Protein AF-A0A6G3WKE7-F1 (afdb_monomer_lite)

Foldseek 3Di:
DCLAVVNVNVNRDPFVLLVVLVVVDVPPSLLVLLVVLLVVCVVVVADDDPVLSVQLSVQQQVVCVVVVHPHRDPVSSLVSCCVRVVVVDVPSSVVCCVPRRNHQDDDDDDPPDDAQLAVVQVVVLCVVLVPDAHQDKDKDKAFLLDPSSLSVQLLCLLCVLLVLPQKDWDPDDPDPDPGITMIIGHHDPCSSVSSVVLSVQHSYSLSSSLSSLLVQLVPDQALQSLLVSLLSCLSNVNQVNNVSSLVSNLVNLVPDPDLLSLLNSLLSLLVSQVSCVSVVHPCQSSLVSSLVSLVSNLVRLLVCQFPDDPVSNVSSLVSLVSSLVSVVSSVVGPRPNVCSVVSNLVSLVSQLPDPRGQLLNNLQSLQSCVVVVNDDLVVSLVSLCVQLPPPHDLVSNLSNVCNNQPALPCSLVVCLVDLSVVVSVVVVLVVDPPVSCVSNVVSVCRRLVSDDPVSNVSSVVVVVVPRDPPVPVPPDPDDDPDDDDPDDPVVVVVVCVQVVCVVVVNDDDDDDDDD

Secondary structure (DSSP, 8-state):
-TTSGGGT-TT--S-HHHHHHHHH--S-HHHHHHHHHHHHHHHTT-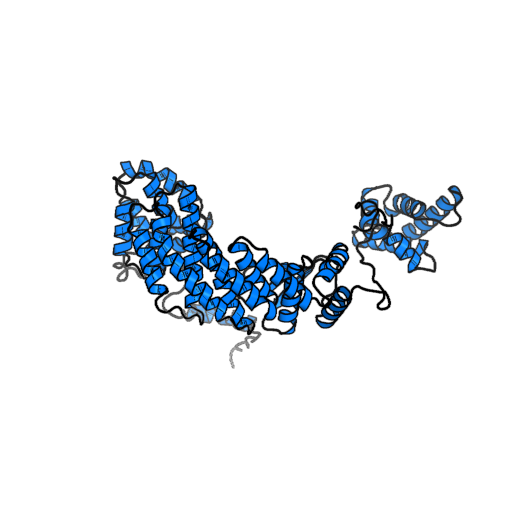---HHHHHHHHHHHHHHHHHTT-SS--HHHHHHHHHHHTSTT-HHHHHHHIIIIIIISPPPPPPTTS---HHHHHHHHHHHHHT----SS-EEEEEETTSHHHHHHHHHHHHHHHTT--SEEEE--TT---TTEEEEEE---THHHHHHHHHGGG-SSHHHHHHHHHHHHHHH--SHHHHHHHHHHHHHHT-GGGHHHHHHHHHHHHHH---HHHHHHHHHHHHHHHHHHHHTT---HHHHHHHHHHHHHHHHHHHHHTBS--HHHHHHHHHHHHHHHHHHHHHHHTTS--TTHHHHHHHHHHHHHH-TTB-HHHHHHHHHHHHHTT-S-HHHHHHHHHHHTSTTS-HHHHHHHHHHHH-STTTHHHHHHH-HHHHHHHHHHHHHS-HHHHHHHHHHHHHHHHTS-HHHHHHHHHHHHH----TT-TTT------SS--SS--HHHHHHHHHHHHHHTT----------

Organism: NCBI:txid2706086

Radius of gyration: 33.72 Å; chains: 1; bounding box: 71×86×90 Å

InterPro domains:
  IPR043737 Family of unknown function DUF5682 [PF18934] (1-503)
  IPR050458 Outer-membrane lipoprotein LolB [PTHR30634] (29-461)

Structure (mmCIF, N/CA/C/O backbone):
data_AF-A0A6G3WKE7-F1
#
_entry.id   AF-A0A6G3WKE7-F1
#
loop_
_atom_site.group_PDB
_atom_site.id
_atom_site.type_symbol
_atom_site.label_atom_id
_atom_site.label_alt_id
_atom_site.label_comp_id
_atom_site.label_asym_id
_atom_site.label_entity_id
_atom_site.label_seq_id
_atom_site.pdbx_PDB_ins_code
_atom_site.Cartn_x
_atom_site.Cartn_y
_atom_site.Cartn_z
_atom_site.occupancy
_atom_site.B_iso_or_equiv
_atom_site.auth_seq_id
_atom_site.auth_comp_id
_atom_site.auth_asym_id
_atom_site.auth_atom_id
_atom_site.pdbx_PDB_model_num
ATOM 1 N N . ARG A 1 1 ? 6.784 6.775 -29.525 1.00 48.59 1 ARG A N 1
ATOM 2 C CA . ARG A 1 1 ? 5.871 7.871 -29.076 1.00 48.59 1 ARG A CA 1
ATOM 3 C C . ARG A 1 1 ? 6.568 9.085 -28.431 1.00 48.59 1 ARG A C 1
ATOM 5 O O . ARG A 1 1 ? 6.337 10.182 -28.906 1.00 48.59 1 ARG A O 1
ATOM 12 N N . ARG A 1 2 ? 7.426 8.946 -27.402 1.00 51.41 2 ARG A N 1
ATOM 13 C CA . ARG A 1 2 ? 7.971 10.102 -26.637 1.00 51.41 2 ARG A CA 1
ATOM 14 C C . ARG A 1 2 ? 9.377 10.617 -27.031 1.00 51.41 2 ARG A C 1
ATOM 16 O O . ARG A 1 2 ? 9.894 11.534 -26.406 1.00 51.41 2 ARG A O 1
ATOM 23 N N . LEU A 1 3 ? 9.967 10.065 -28.095 1.00 49.28 3 LEU A N 1
ATOM 24 C CA . LEU A 1 3 ? 11.177 10.589 -28.762 1.00 49.28 3 LEU A CA 1
ATOM 25 C C . LEU A 1 3 ? 10.852 11.456 -29.993 1.00 49.28 3 LEU A C 1
ATOM 27 O O . LEU A 1 3 ? 11.761 11.936 -30.670 1.00 49.28 3 LEU A O 1
ATOM 31 N N . ALA A 1 4 ? 9.567 11.626 -30.316 1.00 47.41 4 ALA A N 1
ATOM 32 C CA . ALA A 1 4 ? 9.129 12.480 -31.409 1.00 47.41 4 ALA A CA 1
ATOM 33 C C . ALA A 1 4 ? 9.075 13.934 -30.933 1.00 47.41 4 ALA A C 1
ATOM 35 O O . ALA A 1 4 ? 8.705 14.211 -29.798 1.00 47.41 4 ALA A O 1
ATOM 36 N N . ARG A 1 5 ? 9.395 14.890 -31.803 1.00 44.38 5 ARG A N 1
ATOM 37 C CA . ARG A 1 5 ? 9.421 16.327 -31.466 1.00 44.38 5 ARG A CA 1
ATOM 38 C C . ARG A 1 5 ? 8.108 16.840 -30.848 1.00 44.38 5 ARG A C 1
ATOM 40 O O . ARG A 1 5 ? 8.120 17.778 -30.056 1.00 44.38 5 ARG A O 1
ATOM 47 N N . HIS A 1 6 ? 6.987 16.175 -31.147 1.00 45.00 6 HIS A N 1
ATOM 48 C CA . HIS A 1 6 ? 5.662 16.483 -30.600 1.00 45.00 6 HIS A CA 1
ATOM 49 C C . HIS A 1 6 ? 5.516 16.226 -29.084 1.00 45.00 6 HIS A C 1
ATOM 51 O O . HIS A 1 6 ? 4.567 16.729 -28.487 1.00 45.00 6 HIS A O 1
ATOM 57 N N . SER A 1 7 ? 6.404 15.445 -28.453 1.00 47.00 7 SER A N 1
ATOM 58 C CA . SER A 1 7 ? 6.372 15.155 -27.008 1.00 47.00 7 SER A CA 1
ATOM 59 C C . SER A 1 7 ? 7.264 16.085 -26.177 1.00 47.00 7 SER A C 1
ATOM 61 O O . SER A 1 7 ? 7.501 15.815 -25.004 1.00 47.00 7 SER A O 1
ATOM 63 N N . GLY A 1 8 ? 7.771 17.176 -26.765 1.00 42.66 8 GLY A N 1
ATOM 64 C CA . GLY A 1 8 ? 8.592 18.168 -26.058 1.00 42.66 8 GLY A CA 1
ATOM 65 C C . GLY A 1 8 ? 10.084 17.827 -25.973 1.00 42.66 8 GLY A C 1
ATOM 66 O O . GLY A 1 8 ? 10.850 18.591 -25.390 1.00 42.66 8 GLY A O 1
ATOM 67 N N . TYR A 1 9 ? 10.533 16.727 -26.589 1.00 49.00 9 TYR A N 1
ATOM 68 C CA . TYR A 1 9 ? 11.958 16.420 -26.714 1.00 49.00 9 TYR A CA 1
ATOM 69 C C . TYR A 1 9 ? 12.573 17.254 -27.852 1.00 49.00 9 TYR A C 1
ATOM 71 O O . TYR A 1 9 ? 12.369 16.971 -29.034 1.00 49.00 9 TYR A O 1
ATOM 79 N N . GLY A 1 10 ? 13.321 18.309 -27.505 1.00 38.16 10 GLY A N 1
ATOM 80 C CA . GLY A 1 10 ? 13.862 19.298 -28.455 1.00 38.16 10 GLY A CA 1
ATOM 81 C C . GLY A 1 10 ? 14.828 18.750 -29.521 1.00 38.16 10 GLY A C 1
ATOM 82 O O . GLY A 1 10 ? 15.035 19.404 -30.542 1.00 38.16 10 GLY A O 1
ATOM 83 N N . ALA A 1 11 ? 15.361 17.540 -29.320 1.00 49.12 11 ALA A N 1
ATOM 84 C CA . ALA A 1 11 ? 16.223 16.810 -30.257 1.00 49.12 11 ALA A CA 1
ATOM 85 C C . ALA A 1 11 ? 15.515 15.616 -30.941 1.00 49.12 11 ALA A C 1
ATOM 87 O O . ALA A 1 11 ? 16.172 14.748 -31.512 1.00 49.12 11 ALA A O 1
ATOM 88 N N . GLY A 1 12 ? 14.183 15.534 -30.847 1.00 55.53 12 GLY A N 1
ATOM 89 C CA . GLY A 1 12 ? 13.402 14.396 -31.326 1.00 55.53 12 GLY A CA 1
ATOM 90 C C . GLY A 1 12 ? 13.360 14.257 -32.845 1.00 55.53 12 GLY A C 1
ATOM 91 O O . GLY A 1 12 ? 13.350 15.244 -33.579 1.00 55.53 12 GLY A O 1
ATOM 92 N N . ILE A 1 13 ? 13.295 13.011 -33.312 1.00 62.19 13 ILE A N 1
ATOM 93 C CA . ILE A 1 13 ? 13.118 12.672 -34.727 1.00 62.19 13 ILE A CA 1
ATOM 94 C C . ILE A 1 13 ? 11.620 12.755 -35.048 1.00 62.19 13 ILE A C 1
ATOM 96 O O . ILE A 1 13 ? 10.813 12.121 -34.374 1.00 62.19 13 ILE A O 1
ATOM 100 N N . ASP A 1 14 ? 11.231 13.513 -36.078 1.00 64.56 14 ASP A N 1
ATOM 101 C CA . ASP A 1 14 ? 9.814 13.762 -36.409 1.00 64.56 14 ASP A CA 1
ATOM 102 C C . ASP A 1 14 ? 9.044 12.492 -36.828 1.00 64.56 14 ASP A C 1
ATOM 104 O O . ASP A 1 14 ? 7.821 12.430 -36.714 1.00 64.56 14 ASP A O 1
ATOM 108 N N . SER A 1 15 ? 9.729 11.459 -37.328 1.00 76.94 15 SER A N 1
ATOM 109 C CA . SER A 1 15 ? 9.098 10.217 -37.811 1.00 76.94 15 SER A CA 1
ATOM 110 C C . SER A 1 15 ? 9.984 8.982 -37.588 1.00 76.94 15 SER A C 1
ATOM 112 O O . SER A 1 15 ? 10.513 8.420 -38.551 1.00 76.94 15 SER A O 1
ATOM 114 N N . PRO A 1 16 ? 10.196 8.561 -36.325 1.00 75.56 16 PRO A N 1
ATOM 115 C CA . PRO A 1 16 ? 11.170 7.528 -35.970 1.00 75.56 16 PRO A CA 1
ATOM 116 C C . PRO A 1 16 ? 10.954 6.197 -36.696 1.00 75.56 16 PRO A C 1
ATOM 118 O O . PRO A 1 16 ? 11.916 5.596 -37.164 1.00 75.56 16 PRO A O 1
ATOM 121 N N . GLY A 1 17 ? 9.702 5.759 -36.851 1.00 80.50 17 GLY A N 1
ATOM 122 C CA . GLY A 1 17 ? 9.386 4.489 -37.504 1.00 80.50 17 GLY A CA 1
ATOM 123 C C . GLY A 1 17 ? 9.632 4.498 -39.016 1.00 80.50 17 GLY A C 1
ATOM 124 O O . GLY A 1 17 ? 10.043 3.482 -39.575 1.00 80.50 17 GLY A O 1
ATOM 125 N N . TRP A 1 18 ? 9.474 5.653 -39.674 1.00 83.94 18 TRP A N 1
ATOM 126 C CA . TRP A 1 18 ? 9.840 5.823 -41.085 1.00 83.94 18 TRP A CA 1
ATOM 127 C C . TRP A 1 18 ? 11.357 5.774 -41.287 1.00 83.94 18 TRP A C 1
ATOM 129 O O . TRP A 1 18 ? 11.844 5.057 -42.159 1.00 83.94 18 TRP A O 1
ATOM 139 N N . TYR A 1 19 ? 12.119 6.501 -40.465 1.00 84.12 19 TYR A N 1
ATOM 140 C CA . TYR A 1 19 ? 13.579 6.492 -40.569 1.00 84.12 19 TYR A CA 1
ATOM 141 C C . TYR A 1 19 ? 14.184 5.141 -40.176 1.00 84.12 19 TYR A C 1
ATOM 143 O O . TYR A 1 19 ? 15.116 4.699 -40.839 1.00 84.12 19 TYR A O 1
ATOM 151 N N . GLY A 1 20 ? 13.624 4.457 -39.171 1.00 81.19 20 GLY A N 1
ATOM 152 C CA . GLY A 1 20 ? 14.007 3.084 -38.829 1.00 81.19 20 GLY A CA 1
ATOM 153 C C . GLY A 1 20 ? 13.775 2.117 -39.991 1.00 81.19 20 GLY A C 1
ATOM 154 O O . GLY A 1 20 ? 14.668 1.362 -40.353 1.00 81.19 20 GLY A O 1
ATOM 155 N N . HIS A 1 21 ? 12.625 2.214 -40.669 1.00 85.50 21 HIS A N 1
ATOM 156 C CA . HIS A 1 21 ? 12.358 1.413 -41.869 1.00 85.50 21 HIS A CA 1
ATOM 157 C C . HIS A 1 21 ? 13.367 1.670 -42.994 1.00 85.50 21 HIS A C 1
ATOM 159 O O . HIS A 1 21 ? 13.861 0.719 -43.590 1.00 85.50 21 HIS A O 1
ATOM 165 N N . LEU A 1 22 ? 13.697 2.934 -43.276 1.00 86.31 22 LEU A N 1
ATOM 166 C CA . LEU A 1 22 ? 14.707 3.270 -44.287 1.00 86.31 22 LEU A CA 1
ATOM 167 C C . LEU A 1 22 ? 16.113 2.785 -43.913 1.00 86.31 22 LEU A C 1
ATOM 169 O O . LEU A 1 22 ? 16.912 2.509 -44.803 1.00 86.31 22 LEU A O 1
ATOM 173 N N . PHE A 1 23 ? 16.419 2.707 -42.618 1.00 83.50 23 PHE A N 1
ATOM 174 C CA . PHE A 1 23 ? 17.697 2.202 -42.129 1.00 83.50 23 PHE A CA 1
ATOM 175 C C . PHE A 1 23 ? 17.809 0.679 -42.290 1.00 83.50 23 PHE A C 1
ATOM 177 O O . PHE A 1 23 ? 18.827 0.191 -42.776 1.00 83.50 23 PHE A O 1
ATOM 184 N N . ASP A 1 24 ? 16.753 -0.062 -41.945 1.00 83.25 24 ASP A N 1
ATOM 185 C CA . ASP A 1 24 ? 16.743 -1.530 -42.009 1.00 83.25 24 ASP A CA 1
ATOM 186 C C . ASP A 1 24 ? 16.570 -2.069 -43.439 1.00 83.25 24 ASP A C 1
ATOM 188 O O . ASP A 1 24 ? 17.004 -3.178 -43.764 1.00 83.25 24 ASP A O 1
ATOM 192 N N . VAL A 1 25 ? 15.907 -1.302 -44.309 1.00 84.75 25 VAL A N 1
ATOM 193 C CA . VAL A 1 25 ? 15.513 -1.734 -45.653 1.00 84.75 25 VAL A CA 1
ATOM 194 C C . VAL A 1 25 ? 16.266 -0.942 -46.718 1.00 84.75 25 VAL A C 1
ATOM 196 O O . VAL A 1 25 ? 15.822 0.109 -47.176 1.00 84.75 25 VAL A O 1
ATOM 199 N N . ALA A 1 26 ? 17.391 -1.503 -47.169 1.00 78.50 26 ALA A N 1
ATOM 200 C CA . ALA A 1 26 ? 18.199 -0.921 -48.241 1.00 78.50 26 ALA A CA 1
ATOM 201 C C . ALA A 1 26 ? 17.621 -1.160 -49.654 1.00 78.50 26 ALA A C 1
ATOM 203 O O . ALA A 1 26 ? 17.902 -0.384 -50.567 1.00 78.50 26 ALA A O 1
ATOM 204 N N . ASP A 1 27 ? 16.815 -2.212 -49.857 1.00 82.56 27 ASP A N 1
ATOM 205 C CA . ASP A 1 27 ? 16.198 -2.537 -51.148 1.00 82.56 27 ASP A CA 1
ATOM 206 C C . ASP A 1 27 ? 14.688 -2.261 -51.154 1.00 82.56 27 ASP A C 1
ATOM 208 O O . ASP A 1 27 ? 13.952 -2.759 -50.304 1.00 82.56 27 ASP A O 1
ATOM 212 N N . ARG A 1 28 ? 14.208 -1.516 -52.160 1.00 85.69 28 ARG A N 1
ATOM 213 C CA . ARG A 1 28 ? 12.770 -1.246 -52.383 1.00 85.69 28 ARG A CA 1
ATOM 214 C C . ARG A 1 28 ? 12.043 -0.708 -51.133 1.00 85.69 28 ARG A C 1
ATOM 216 O O . ARG A 1 28 ? 11.089 -1.324 -50.637 1.00 85.69 28 ARG A O 1
ATOM 223 N N . PRO A 1 29 ? 12.506 0.430 -50.579 1.00 88.12 29 PRO A N 1
ATOM 224 C CA . PRO A 1 29 ? 11.980 0.967 -49.328 1.00 88.12 29 PRO A CA 1
ATOM 225 C C . PRO A 1 29 ? 10.502 1.355 -49.431 1.00 88.12 29 PRO A C 1
ATOM 227 O O . PRO A 1 29 ? 9.770 1.200 -48.456 1.00 88.12 29 PRO A O 1
ATOM 230 N N . ILE A 1 30 ? 10.036 1.811 -50.597 1.00 89.44 30 ILE A N 1
ATOM 231 C CA . ILE A 1 30 ? 8.658 2.285 -50.783 1.00 89.44 30 ILE A CA 1
ATOM 232 C C . ILE A 1 30 ? 7.689 1.107 -50.855 1.00 89.44 30 ILE A C 1
ATOM 234 O O . ILE A 1 30 ? 6.677 1.088 -50.159 1.00 89.44 30 ILE A O 1
ATOM 238 N N . GLU A 1 31 ? 8.022 0.079 -51.625 1.00 91.81 31 GLU A N 1
ATOM 239 C CA . GLU A 1 31 ? 7.182 -1.099 -51.822 1.00 91.81 31 GLU A CA 1
ATOM 240 C C . GLU A 1 31 ? 7.034 -1.900 -50.525 1.00 91.81 31 GLU A C 1
ATOM 242 O O . GLU A 1 31 ? 5.931 -2.316 -50.152 1.00 91.81 31 GLU A O 1
ATOM 247 N N . ARG A 1 32 ? 8.136 -2.065 -49.782 1.00 90.50 32 ARG A N 1
ATOM 248 C CA . ARG A 1 32 ? 8.119 -2.729 -48.472 1.00 90.50 32 ARG A CA 1
ATOM 249 C C . ARG A 1 32 ? 7.387 -1.903 -47.418 1.00 90.50 32 ARG A C 1
ATOM 251 O O . ARG A 1 32 ? 6.690 -2.482 -46.586 1.00 90.50 32 ARG A O 1
ATOM 258 N N . TRP A 1 33 ? 7.470 -0.573 -47.480 1.00 90.56 33 TRP A N 1
ATOM 259 C CA . TRP A 1 33 ? 6.681 0.300 -46.611 1.00 90.56 33 TRP A CA 1
ATOM 260 C C . TRP A 1 33 ? 5.179 0.171 -46.880 1.00 90.56 33 TRP A C 1
ATOM 262 O O . TRP A 1 33 ? 4.413 -0.081 -45.952 1.00 90.56 33 TRP A O 1
ATOM 272 N N . MET A 1 34 ? 4.752 0.256 -48.144 1.00 91.62 34 MET A N 1
ATOM 273 C CA . MET A 1 34 ? 3.339 0.109 -48.524 1.00 91.62 34 MET A CA 1
ATOM 274 C C . MET A 1 34 ? 2.788 -1.272 -48.155 1.00 91.62 34 MET A C 1
ATOM 276 O O . MET A 1 34 ? 1.640 -1.398 -47.731 1.00 91.62 34 MET A O 1
ATOM 280 N N . THR A 1 35 ? 3.623 -2.309 -48.239 1.00 92.00 35 THR A N 1
ATOM 281 C CA . THR A 1 35 ? 3.268 -3.657 -47.781 1.00 92.00 35 THR A CA 1
ATOM 282 C C . THR A 1 35 ? 3.081 -3.711 -46.261 1.00 92.00 35 THR A C 1
ATOM 284 O O . THR A 1 35 ? 2.111 -4.303 -45.790 1.00 92.00 35 THR A O 1
ATOM 287 N N . LYS A 1 36 ? 3.961 -3.058 -45.487 1.00 88.94 36 LYS A N 1
ATOM 288 C CA . LYS A 1 36 ? 3.861 -2.965 -44.019 1.00 88.94 36 LYS A CA 1
ATOM 289 C C . LYS A 1 36 ? 2.598 -2.215 -43.579 1.00 88.94 36 LYS A C 1
ATOM 291 O O . LYS A 1 36 ? 1.902 -2.671 -42.677 1.00 88.94 36 LYS A O 1
ATOM 296 N N . VAL A 1 37 ? 2.264 -1.115 -44.258 1.00 90.19 37 VAL A N 1
ATOM 297 C CA . VAL A 1 37 ? 1.024 -0.352 -44.025 1.00 90.19 37 VAL A CA 1
ATOM 298 C C . VAL A 1 37 ? -0.214 -1.197 -44.336 1.00 90.19 37 VAL A C 1
ATOM 300 O O . VAL A 1 37 ? -1.138 -1.245 -43.528 1.00 90.19 37 VAL A O 1
ATOM 303 N N . ALA A 1 38 ? -0.225 -1.911 -45.465 1.00 89.75 38 ALA A N 1
ATOM 304 C CA . ALA A 1 38 ? -1.328 -2.806 -45.809 1.00 89.75 38 ALA A CA 1
ATOM 305 C C . ALA A 1 38 ? -1.486 -3.964 -44.809 1.00 89.75 38 ALA A C 1
ATOM 307 O O . ALA A 1 38 ? -2.612 -4.373 -44.543 1.00 89.75 38 ALA A O 1
ATOM 308 N N . GLY A 1 39 ? -0.385 -4.474 -44.246 1.00 89.81 39 GLY A N 1
ATOM 309 C CA . GLY A 1 39 ? -0.403 -5.464 -43.164 1.00 89.81 39 GLY A CA 1
ATOM 310 C C . GLY A 1 39 ? -1.121 -4.943 -41.920 1.00 89.81 39 GLY A C 1
ATOM 311 O O . GLY A 1 39 ? -2.108 -5.541 -41.506 1.00 89.81 39 GLY A O 1
ATOM 312 N N . LEU A 1 40 ? -0.706 -3.776 -41.411 1.00 88.25 40 LEU A N 1
ATOM 313 C CA . LEU A 1 40 ? -1.347 -3.143 -40.251 1.00 88.25 40 LEU A CA 1
ATOM 314 C C . LEU A 1 40 ? -2.845 -2.891 -40.482 1.00 88.25 40 LEU A C 1
ATOM 316 O O . LEU A 1 40 ? -3.661 -3.132 -39.600 1.00 88.25 40 LEU A O 1
ATOM 320 N N . LEU A 1 41 ? -3.224 -2.393 -41.662 1.00 87.56 41 LEU A N 1
ATOM 321 C CA . LEU A 1 41 ? -4.632 -2.117 -41.961 1.00 87.56 41 LEU A CA 1
ATOM 322 C C . LEU A 1 41 ? -5.468 -3.407 -42.010 1.00 87.56 41 LEU A C 1
ATOM 324 O O . LEU A 1 41 ? -6.617 -3.390 -41.581 1.00 87.56 41 LEU A O 1
ATOM 328 N N . ARG A 1 42 ? -4.900 -4.524 -42.484 1.00 90.06 42 ARG A N 1
ATOM 329 C CA . ARG A 1 42 ? -5.574 -5.835 -42.471 1.00 90.06 42 ARG A CA 1
ATOM 330 C C . ARG A 1 42 ? -5.728 -6.410 -41.067 1.00 90.06 42 ARG A C 1
ATOM 332 O O . ARG A 1 42 ? -6.745 -7.037 -40.808 1.00 90.06 42 ARG A O 1
ATOM 339 N N . GLU A 1 43 ? -4.744 -6.212 -40.190 1.00 88.50 43 GLU A N 1
ATOM 340 C CA . GLU A 1 43 ? -4.824 -6.626 -38.777 1.00 88.50 43 GLU A CA 1
ATOM 341 C C . GLU A 1 43 ? -5.963 -5.918 -38.028 1.00 88.50 43 GLU A C 1
ATOM 343 O O . GLU A 1 43 ? -6.506 -6.462 -37.075 1.00 88.50 43 GLU A O 1
ATOM 348 N N . GLU A 1 44 ? -6.357 -4.734 -38.496 1.00 86.00 44 GLU A N 1
ATOM 349 C CA . GLU A 1 44 ? -7.465 -3.932 -37.964 1.00 86.00 44 GLU A CA 1
ATOM 350 C C . GLU A 1 44 ? -8.733 -4.069 -38.838 1.00 86.00 44 GLU A C 1
ATOM 352 O O . GLU A 1 44 ? -9.504 -3.120 -39.004 1.00 86.00 44 GLU A O 1
ATOM 357 N N . ASP A 1 45 ? -8.913 -5.250 -39.446 1.00 84.50 45 ASP A N 1
ATOM 358 C CA . ASP A 1 45 ? -10.074 -5.679 -40.242 1.00 84.50 45 ASP A CA 1
ATOM 359 C C . ASP A 1 45 ? -10.413 -4.803 -41.470 1.00 84.50 45 ASP A C 1
ATOM 361 O O . ASP A 1 45 ? -11.552 -4.781 -41.948 1.00 84.50 45 ASP A O 1
ATOM 365 N N . ARG A 1 46 ? -9.432 -4.096 -42.057 1.00 83.69 46 ARG A N 1
ATOM 366 C CA . ARG A 1 46 ? -9.632 -3.337 -43.310 1.00 83.69 46 ARG A CA 1
ATOM 367 C C . ARG A 1 46 ? -9.229 -4.133 -44.546 1.00 83.69 46 ARG A C 1
ATOM 369 O O . ARG A 1 46 ? -8.141 -4.704 -44.644 1.00 83.69 46 ARG A O 1
ATOM 376 N N . SER A 1 47 ? -10.082 -4.088 -45.566 1.00 83.38 47 SER A N 1
ATOM 377 C CA . SER A 1 47 ? -9.895 -4.796 -46.835 1.00 83.38 47 SER A CA 1
ATOM 378 C C . SER A 1 47 ? -8.894 -4.096 -47.765 1.00 83.38 47 SER A C 1
ATOM 380 O O . SER A 1 47 ? -9.268 -3.437 -48.737 1.00 83.38 47 SER A O 1
ATOM 382 N N . VAL A 1 48 ? -7.595 -4.263 -47.507 1.00 88.38 48 VAL A N 1
ATOM 383 C CA . VAL A 1 48 ? -6.528 -3.761 -48.392 1.00 88.38 48 VAL A CA 1
ATOM 384 C C . VAL A 1 48 ? -5.998 -4.890 -49.281 1.00 88.38 48 VAL A C 1
ATOM 386 O O . VAL A 1 48 ? -5.337 -5.812 -48.806 1.00 88.38 48 VAL A O 1
ATOM 389 N N . SER A 1 49 ? -6.259 -4.838 -50.588 1.00 90.69 49 SER A N 1
ATOM 390 C CA . SER A 1 49 ? -5.785 -5.837 -51.556 1.00 90.69 49 SER A CA 1
ATOM 391 C C . SER A 1 49 ? -4.354 -5.555 -52.036 1.00 90.69 49 SER A C 1
ATOM 393 O O . SER A 1 49 ? -3.816 -4.464 -51.845 1.00 90.69 49 SER A O 1
ATOM 395 N N . THR A 1 50 ? -3.726 -6.523 -52.707 1.00 91.25 50 THR A N 1
ATOM 396 C CA . THR A 1 50 ? -2.430 -6.312 -53.380 1.00 91.25 50 THR A CA 1
ATOM 397 C C . THR A 1 50 ? -2.516 -5.235 -54.466 1.00 91.25 50 THR A C 1
ATOM 399 O O . THR A 1 50 ? -1.550 -4.507 -54.676 1.00 91.25 50 THR A O 1
ATOM 402 N N . ALA A 1 51 ? -3.679 -5.073 -55.110 1.00 91.19 51 ALA A N 1
ATOM 403 C CA . ALA A 1 51 ? -3.895 -4.014 -56.095 1.00 91.19 51 ALA A CA 1
ATOM 404 C C . ALA A 1 51 ? -3.787 -2.617 -55.460 1.00 91.19 51 ALA A C 1
ATOM 406 O O . ALA A 1 51 ? -3.157 -1.736 -56.038 1.00 91.19 51 ALA A O 1
ATOM 407 N N . HIS A 1 52 ? -4.300 -2.437 -54.235 1.00 91.81 52 HIS A N 1
ATOM 408 C CA . HIS A 1 52 ? -4.151 -1.181 -53.490 1.00 91.81 52 HIS A CA 1
ATOM 409 C C . HIS A 1 52 ? -2.686 -0.878 -53.148 1.00 91.81 52 HIS A C 1
ATOM 411 O O . HIS A 1 52 ? -2.279 0.277 -53.177 1.00 91.81 52 HIS A O 1
ATOM 417 N N . VAL A 1 53 ? -1.868 -1.897 -52.865 1.00 92.75 53 VAL A N 1
ATOM 418 C CA . VAL A 1 53 ? -0.426 -1.709 -52.618 1.00 92.75 53 VAL A CA 1
ATOM 419 C C . VAL A 1 53 ? 0.290 -1.241 -53.883 1.00 92.75 53 VAL A C 1
ATOM 421 O O . VAL A 1 53 ? 1.039 -0.269 -53.827 1.00 92.75 53 VAL A O 1
ATOM 424 N N . ILE A 1 54 ? 0.036 -1.894 -55.020 1.00 93.75 54 ILE A N 1
ATOM 425 C CA . ILE A 1 54 ? 0.644 -1.533 -56.311 1.00 93.75 54 ILE A CA 1
ATOM 426 C C . ILE A 1 54 ? 0.264 -0.100 -56.701 1.00 93.75 54 ILE A C 1
ATOM 428 O O . ILE A 1 54 ? 1.133 0.692 -57.063 1.00 93.75 54 ILE A O 1
ATOM 432 N N . GLU A 1 55 ? -1.017 0.251 -56.579 1.00 95.19 55 GLU A N 1
ATOM 433 C CA . GLU A 1 55 ? -1.490 1.589 -56.932 1.00 95.19 55 GLU A CA 1
ATOM 434 C C . GLU A 1 55 ? -0.971 2.660 -55.962 1.00 95.19 55 GLU A C 1
ATOM 436 O O . GLU A 1 55 ? -0.593 3.744 -56.395 1.00 95.19 55 GLU A O 1
ATOM 441 N N . ALA A 1 56 ? -0.849 2.358 -54.665 1.00 93.31 56 ALA A N 1
ATOM 442 C CA . ALA A 1 56 ? -0.257 3.286 -53.703 1.00 93.31 56 ALA A CA 1
ATOM 443 C C . ALA A 1 56 ? 1.229 3.562 -53.991 1.00 93.31 56 ALA A C 1
ATOM 445 O O . ALA A 1 56 ? 1.665 4.707 -53.874 1.00 93.31 56 ALA A O 1
ATOM 446 N N . VAL A 1 57 ? 2.007 2.550 -54.397 1.00 94.94 57 VAL A N 1
ATOM 447 C CA . VAL A 1 57 ? 3.405 2.746 -54.828 1.00 94.94 57 VAL A CA 1
ATOM 448 C C . VAL A 1 57 ? 3.452 3.654 -56.056 1.00 94.94 57 VAL A C 1
ATOM 450 O O . VAL A 1 57 ? 4.138 4.676 -56.038 1.00 94.94 57 VAL A O 1
ATOM 453 N N . ARG A 1 58 ? 2.658 3.338 -57.085 1.00 95.12 58 ARG A N 1
ATOM 454 C CA . ARG A 1 58 ? 2.592 4.125 -58.323 1.00 95.12 58 ARG A CA 1
ATOM 455 C C . ARG A 1 58 ? 2.191 5.580 -58.065 1.00 95.12 58 ARG A C 1
ATOM 457 O O . ARG A 1 58 ? 2.773 6.503 -58.643 1.00 95.12 58 ARG A O 1
ATOM 464 N N . LEU A 1 59 ? 1.208 5.798 -57.193 1.00 94.56 59 LEU A N 1
ATOM 465 C CA . LEU A 1 59 ? 0.758 7.134 -56.819 1.00 94.56 59 LEU A CA 1
ATOM 466 C C . LEU A 1 59 ? 1.844 7.893 -56.048 1.00 94.56 59 LEU A C 1
ATOM 468 O O . LEU A 1 59 ? 2.082 9.062 -56.343 1.00 94.56 59 LEU A O 1
ATOM 472 N N . ALA A 1 60 ? 2.545 7.244 -55.116 1.00 94.44 60 ALA A N 1
ATOM 473 C CA . ALA A 1 60 ? 3.642 7.868 -54.377 1.00 94.44 60 ALA A CA 1
ATOM 474 C C . ALA A 1 60 ? 4.792 8.304 -55.307 1.00 94.44 60 ALA A C 1
ATOM 476 O O . ALA A 1 60 ? 5.302 9.417 -55.173 1.00 94.44 60 ALA A O 1
ATOM 477 N N . GLU A 1 61 ? 5.165 7.472 -56.283 1.00 93.62 61 GLU A N 1
ATOM 478 C CA . GLU A 1 61 ? 6.172 7.811 -57.300 1.00 93.62 61 GLU A CA 1
ATOM 479 C C . GLU A 1 61 ? 5.718 8.968 -58.198 1.00 93.62 61 GLU A C 1
ATOM 481 O O . GLU A 1 61 ? 6.484 9.895 -58.469 1.00 93.62 61 GLU A O 1
ATOM 486 N N . THR A 1 62 ? 4.446 8.965 -58.605 1.00 94.94 62 THR A N 1
ATOM 487 C CA . THR A 1 62 ? 3.861 10.050 -59.407 1.00 94.94 62 THR A CA 1
ATOM 488 C C . THR A 1 62 ? 3.866 11.371 -58.635 1.00 94.94 62 THR A C 1
ATOM 490 O O . THR A 1 62 ? 4.241 12.410 -59.180 1.00 94.94 62 THR A O 1
ATOM 493 N N . LEU A 1 63 ? 3.509 11.346 -57.347 1.00 93.88 63 LEU A N 1
ATOM 494 C CA . LEU A 1 63 ? 3.565 12.519 -56.472 1.00 93.88 63 LEU A CA 1
ATOM 495 C C . LEU A 1 63 ? 5.000 13.023 -56.286 1.00 93.88 63 LEU A C 1
ATOM 497 O O . LEU A 1 63 ? 5.218 14.234 -56.276 1.00 93.88 63 LEU A O 1
ATOM 501 N N . ALA A 1 64 ? 5.979 12.122 -56.184 1.00 93.69 64 ALA A N 1
ATOM 502 C CA . ALA A 1 64 ? 7.389 12.493 -56.107 1.00 93.69 64 ALA A CA 1
ATOM 503 C C . ALA A 1 64 ? 7.847 13.222 -57.377 1.00 93.69 64 ALA A C 1
ATOM 505 O O . ALA A 1 64 ? 8.439 14.299 -57.280 1.00 93.69 64 ALA A O 1
ATOM 506 N N . ALA A 1 65 ? 7.493 12.693 -58.554 1.00 94.62 65 ALA A N 1
ATOM 507 C CA . ALA A 1 65 ? 7.802 13.313 -59.839 1.00 94.62 65 ALA A CA 1
ATOM 508 C C . ALA A 1 65 ? 7.158 14.703 -59.978 1.00 94.62 65 ALA A C 1
ATOM 510 O O . ALA A 1 65 ? 7.838 15.663 -60.342 1.00 94.62 65 ALA A O 1
ATOM 511 N N . LEU A 1 66 ? 5.877 14.844 -59.613 1.00 94.56 66 LEU A N 1
ATOM 512 C CA . LEU A 1 66 ? 5.170 16.133 -59.634 1.00 94.56 66 LEU A CA 1
ATOM 513 C C . LEU A 1 66 ? 5.784 17.167 -58.681 1.00 94.56 66 LEU A C 1
ATOM 515 O O . LEU A 1 66 ? 5.745 18.364 -58.958 1.00 94.56 66 LEU A O 1
ATOM 519 N N . ARG A 1 67 ? 6.362 16.714 -57.566 1.00 94.56 67 ARG A N 1
ATOM 520 C CA . ARG A 1 67 ? 7.030 17.563 -56.568 1.00 94.56 67 ARG A CA 1
ATOM 521 C C . ARG A 1 67 ? 8.519 17.780 -56.857 1.00 94.56 67 ARG A C 1
ATOM 523 O O . ARG A 1 67 ? 9.209 18.375 -56.033 1.00 94.56 67 ARG A O 1
ATOM 530 N N . GLY A 1 68 ? 9.027 17.297 -57.994 1.00 90.94 68 GLY A N 1
ATOM 531 C CA . GLY A 1 68 ? 10.432 17.439 -58.381 1.00 90.94 68 GLY A CA 1
ATOM 532 C C . GLY A 1 68 ? 11.403 16.696 -57.459 1.00 90.94 68 GLY A C 1
ATOM 533 O O . GLY A 1 68 ? 12.547 17.121 -57.298 1.00 90.94 68 GLY A O 1
ATOM 534 N N . ARG A 1 69 ? 10.957 15.611 -56.814 1.00 89.06 69 ARG A N 1
ATOM 535 C CA . ARG A 1 69 ? 11.781 14.802 -55.909 1.00 89.06 69 ARG A CA 1
ATOM 536 C C . ARG A 1 69 ? 12.317 13.566 -56.638 1.00 89.06 69 ARG A C 1
ATOM 538 O O . ARG A 1 69 ? 11.567 12.936 -57.378 1.00 89.06 69 ARG A O 1
ATOM 545 N N . PRO A 1 70 ? 13.580 13.169 -56.397 1.00 85.31 70 PRO A N 1
ATOM 546 C CA . PRO A 1 70 ? 14.165 11.991 -57.041 1.00 85.31 70 PRO A CA 1
ATOM 547 C C . PRO A 1 70 ? 13.565 10.668 -56.539 1.00 85.31 70 PRO A C 1
ATOM 549 O O . PRO A 1 70 ? 13.609 9.674 -57.253 1.00 85.31 70 PRO A O 1
ATOM 552 N N . LEU A 1 71 ? 13.017 10.651 -55.318 1.00 86.00 71 LEU A N 1
ATOM 553 C CA . LEU A 1 71 ? 12.375 9.497 -54.686 1.00 86.00 71 LEU A CA 1
ATOM 554 C C . LEU A 1 71 ? 11.186 9.962 -53.835 1.00 86.00 71 LEU A C 1
ATOM 556 O O . LEU A 1 71 ? 11.201 11.073 -53.294 1.00 86.00 71 LEU A O 1
ATOM 560 N N . ALA A 1 72 ? 10.179 9.098 -53.691 1.00 88.81 72 ALA A N 1
ATOM 561 C CA . ALA A 1 72 ? 9.048 9.333 -52.798 1.00 88.81 72 ALA A CA 1
ATOM 562 C C . ALA A 1 72 ? 9.512 9.345 -51.335 1.00 88.81 72 ALA A C 1
ATOM 564 O O . ALA A 1 72 ? 10.151 8.406 -50.864 1.00 88.81 72 ALA A O 1
ATOM 565 N N . GLY A 1 73 ? 9.207 10.420 -50.609 1.00 87.56 73 GLY A N 1
ATOM 566 C CA . GLY A 1 73 ? 9.446 10.508 -49.172 1.00 87.56 73 GLY A CA 1
ATOM 567 C C . GLY A 1 73 ? 8.181 10.216 -48.371 1.00 87.56 73 GLY A C 1
ATOM 568 O O . GLY A 1 73 ? 7.129 9.901 -48.921 1.00 87.56 73 GLY A O 1
ATOM 569 N N . LEU A 1 74 ? 8.268 10.390 -47.050 1.00 87.50 74 LEU A N 1
ATOM 570 C CA . LEU A 1 74 ? 7.149 10.152 -46.135 1.00 87.50 74 LEU A CA 1
ATOM 571 C C . LEU A 1 74 ? 5.879 10.943 -46.493 1.00 87.50 74 LEU A C 1
ATOM 573 O O . LEU A 1 74 ? 4.774 10.441 -46.317 1.00 87.50 74 LEU A O 1
ATOM 577 N N . GLY A 1 75 ? 6.021 12.173 -46.995 1.00 87.38 75 GLY A N 1
ATOM 578 C CA . GLY A 1 75 ? 4.880 12.987 -47.421 1.00 87.38 75 GLY A CA 1
ATOM 579 C C . GLY A 1 75 ? 4.129 12.353 -48.591 1.00 87.38 75 GLY A C 1
ATOM 580 O O . GLY A 1 75 ? 2.921 12.160 -48.519 1.00 87.38 75 GLY A O 1
ATOM 581 N N . GLU A 1 76 ? 4.851 11.958 -49.642 1.00 92.69 76 GLU A N 1
ATOM 582 C CA . GLU A 1 76 ? 4.271 11.317 -50.827 1.00 92.69 76 GLU A CA 1
ATOM 583 C C . GLU A 1 76 ? 3.668 9.944 -50.504 1.00 92.69 76 GLU A C 1
ATOM 585 O O . GLU A 1 76 ? 2.593 9.613 -51.003 1.00 92.69 76 GLU A O 1
ATOM 590 N N . THR A 1 77 ? 4.316 9.155 -49.640 1.00 91.38 77 THR A N 1
ATOM 591 C CA . THR A 1 77 ? 3.782 7.848 -49.234 1.00 91.38 77 THR A CA 1
ATOM 592 C C . THR A 1 77 ? 2.550 7.984 -48.342 1.00 91.38 77 THR A C 1
ATOM 594 O O . THR A 1 77 ? 1.590 7.241 -48.521 1.00 91.38 77 THR A O 1
ATOM 597 N N . THR A 1 78 ? 2.526 8.957 -47.428 1.00 90.50 78 THR A N 1
ATOM 598 C CA . THR A 1 78 ? 1.361 9.234 -46.570 1.00 90.50 78 THR A CA 1
ATOM 599 C C . THR A 1 78 ? 0.161 9.693 -47.397 1.00 90.50 78 THR A C 1
ATOM 601 O O . THR A 1 78 ? -0.952 9.218 -47.170 1.00 90.50 78 THR A O 1
ATOM 604 N N . ASP A 1 79 ? 0.380 10.568 -48.380 1.00 90.25 79 ASP A N 1
ATOM 605 C CA . ASP A 1 79 ? -0.676 11.042 -49.277 1.00 90.25 79 ASP A CA 1
ATOM 606 C C . ASP A 1 79 ? -1.220 9.906 -50.156 1.00 90.25 79 ASP A C 1
ATOM 608 O O . ASP A 1 79 ? -2.435 9.777 -50.326 1.00 90.25 79 ASP A O 1
ATOM 612 N N . ALA A 1 80 ? -0.342 9.030 -50.655 1.00 92.00 80 ALA A N 1
ATOM 613 C CA . ALA A 1 80 ? -0.751 7.872 -51.440 1.00 92.00 80 ALA A CA 1
ATOM 614 C C . ALA A 1 80 ? -1.533 6.836 -50.612 1.00 92.00 80 ALA A C 1
ATOM 616 O O . ALA A 1 80 ? -2.555 6.326 -51.071 1.00 92.00 80 ALA A O 1
ATOM 617 N N . VAL A 1 81 ? -1.110 6.570 -49.370 1.00 91.69 81 VAL A N 1
ATOM 618 C CA . VAL A 1 81 ? -1.848 5.716 -48.422 1.00 91.69 81 VAL A CA 1
ATOM 619 C C . VAL A 1 81 ? -3.220 6.312 -48.125 1.00 91.69 81 VAL A C 1
ATOM 621 O O . VAL A 1 81 ? -4.218 5.593 -48.179 1.00 91.69 81 VAL A O 1
ATOM 624 N N . ARG A 1 82 ? -3.295 7.627 -47.875 1.00 92.44 82 ARG A N 1
ATOM 625 C CA . ARG A 1 82 ? -4.567 8.318 -47.637 1.00 92.44 82 ARG A CA 1
ATOM 626 C C . ARG A 1 82 ? -5.529 8.116 -48.803 1.00 92.44 82 ARG A C 1
ATOM 628 O O . ARG A 1 82 ? -6.681 7.766 -48.575 1.00 92.44 82 ARG A O 1
ATOM 635 N N . ALA A 1 83 ? -5.059 8.323 -50.030 1.00 91.81 83 ALA A N 1
ATOM 636 C CA . ALA A 1 83 ? -5.893 8.252 -51.223 1.00 91.81 83 ALA A CA 1
ATOM 637 C C . ALA A 1 83 ? -6.320 6.818 -51.579 1.00 91.81 83 ALA A C 1
ATOM 639 O O . ALA A 1 83 ? -7.483 6.598 -51.902 1.00 91.81 83 ALA A O 1
ATOM 640 N N . VAL A 1 84 ? -5.400 5.850 -51.511 1.00 91.31 84 VAL A N 1
ATOM 641 C CA . VAL A 1 84 ? -5.613 4.500 -52.064 1.00 91.31 84 VAL A CA 1
ATOM 642 C C . VAL A 1 84 ? -6.030 3.481 -51.005 1.00 91.31 84 VAL A C 1
ATOM 644 O O . VAL A 1 84 ? -6.853 2.616 -51.281 1.00 91.31 84 VAL A O 1
ATOM 647 N N . MET A 1 85 ? -5.465 3.551 -49.797 1.00 88.81 85 MET A N 1
ATOM 648 C CA . MET A 1 85 ? -5.690 2.545 -48.747 1.00 88.81 85 MET A CA 1
ATOM 649 C C . MET A 1 85 ? -6.680 3.000 -47.671 1.00 88.81 85 MET A C 1
ATOM 651 O O . MET A 1 85 ? -7.286 2.159 -47.010 1.00 88.81 85 MET A O 1
ATOM 655 N N . CYS A 1 86 ? -6.839 4.312 -47.484 1.00 86.88 86 CYS A N 1
ATOM 656 C CA . CYS A 1 86 ? -7.731 4.894 -46.476 1.00 86.88 86 CYS A CA 1
ATOM 657 C C . CYS A 1 86 ? -8.974 5.569 -47.076 1.00 86.88 86 CYS A C 1
ATOM 659 O O . CYS A 1 86 ? -9.728 6.188 -46.325 1.00 86.88 86 CYS A O 1
ATOM 661 N N . GLU A 1 87 ? -9.171 5.492 -48.398 1.00 85.12 87 GLU A N 1
ATOM 662 C CA . GLU A 1 87 ? -10.319 6.078 -49.115 1.00 85.12 87 GLU A CA 1
ATOM 663 C C . GLU A 1 87 ? -10.526 7.579 -48.813 1.00 85.12 87 GLU A C 1
ATOM 665 O O . GLU A 1 87 ? -11.642 8.079 -48.699 1.00 85.12 87 GLU A O 1
ATOM 670 N N . GLY A 1 88 ? -9.430 8.319 -48.624 1.00 83.94 88 GLY A N 1
ATOM 671 C CA . GLY A 1 88 ? -9.434 9.747 -48.295 1.00 83.94 88 GLY A CA 1
ATOM 672 C C . GLY A 1 88 ? -9.643 10.076 -46.812 1.00 83.94 88 GLY A C 1
ATOM 673 O O . GLY A 1 88 ? -9.500 11.238 -46.428 1.00 83.94 88 GLY A O 1
ATOM 674 N N . SER A 1 89 ? -9.930 9.087 -45.962 1.00 85.19 89 SER A N 1
ATOM 675 C CA . SER A 1 89 ? -10.201 9.300 -44.538 1.00 85.19 89 SER A CA 1
ATOM 676 C C . SER A 1 89 ? -8.925 9.511 -43.716 1.00 85.19 89 SER A C 1
ATOM 678 O O . SER A 1 89 ? -7.936 8.790 -43.864 1.00 85.19 89 SER A O 1
ATOM 680 N N . ASP A 1 90 ? -8.970 10.471 -42.789 1.00 83.75 90 ASP A N 1
ATOM 681 C CA . ASP A 1 90 ? -7.867 10.758 -41.862 1.00 83.75 90 ASP A CA 1
ATOM 682 C C . ASP A 1 90 ? -7.863 9.842 -40.627 1.00 83.75 90 ASP A C 1
ATOM 684 O O . ASP A 1 90 ? -6.835 9.710 -39.967 1.00 83.75 90 ASP A O 1
ATOM 688 N N . VAL A 1 91 ? -8.972 9.156 -40.326 1.00 82.62 91 VAL A N 1
ATOM 689 C CA . VAL A 1 91 ? -9.079 8.256 -39.160 1.00 82.62 91 VAL A CA 1
ATOM 690 C C . VAL A 1 91 ? -8.193 7.003 -39.301 1.00 82.62 91 VAL A C 1
ATOM 692 O O . VAL A 1 91 ? -7.404 6.732 -38.397 1.00 82.62 91 VAL A O 1
ATOM 695 N N . PRO A 1 92 ? -8.224 6.252 -40.421 1.00 81.75 92 PRO A N 1
ATOM 696 C CA . PRO A 1 92 ? -7.322 5.118 -40.632 1.00 81.75 92 PRO A CA 1
ATOM 697 C C . PRO A 1 92 ? -5.872 5.579 -40.814 1.00 81.75 92 PRO A C 1
ATOM 699 O O . PRO A 1 92 ? -4.931 4.888 -40.431 1.00 81.75 92 PRO A O 1
ATOM 702 N N . LEU A 1 93 ? -5.683 6.776 -41.375 1.00 85.06 93 LEU A N 1
ATOM 703 C CA . LEU A 1 93 ? -4.367 7.374 -41.546 1.00 85.06 93 LEU A CA 1
ATOM 704 C C . LEU A 1 93 ? -3.725 7.736 -40.200 1.00 85.06 93 LEU A C 1
ATOM 706 O O . LEU A 1 93 ? -2.515 7.582 -40.047 1.00 85.06 93 LEU A O 1
ATOM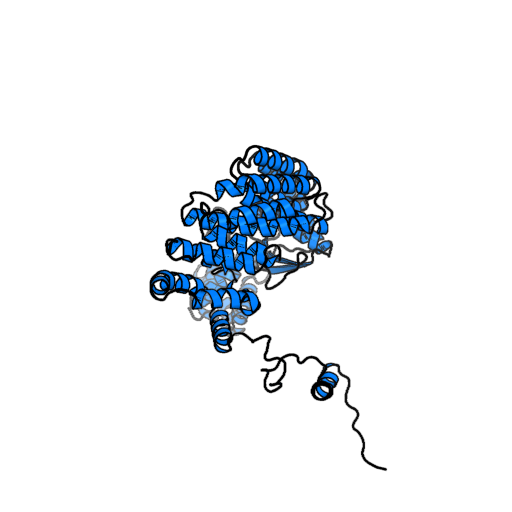 710 N N . ALA A 1 94 ? -4.517 8.184 -39.221 1.00 83.69 94 ALA A N 1
ATOM 711 C CA . ALA A 1 94 ? -4.046 8.462 -37.868 1.00 83.69 94 ALA A CA 1
ATOM 712 C C . ALA A 1 94 ? -3.499 7.199 -37.185 1.00 83.69 94 ALA A C 1
ATOM 714 O O . ALA A 1 94 ? -2.437 7.252 -36.578 1.00 83.69 94 ALA A O 1
ATOM 715 N N . LEU A 1 95 ? -4.147 6.045 -37.372 1.00 83.25 95 LEU A N 1
ATOM 716 C CA . LEU A 1 95 ? -3.648 4.759 -36.875 1.00 83.25 95 LEU A CA 1
ATOM 717 C C . LEU A 1 95 ? -2.285 4.389 -37.490 1.00 83.25 95 LEU A C 1
ATOM 719 O O . LEU A 1 95 ? -1.369 3.982 -36.775 1.00 83.25 95 LEU A O 1
ATOM 723 N N . VAL A 1 96 ? -2.127 4.561 -38.808 1.00 82.50 96 VAL A N 1
ATOM 724 C CA . VAL A 1 96 ? -0.845 4.335 -39.503 1.00 82.50 96 VAL A CA 1
ATOM 725 C C . VAL A 1 96 ? 0.225 5.307 -38.998 1.00 82.50 96 VAL A C 1
ATOM 727 O O . VAL A 1 96 ? 1.376 4.915 -38.786 1.00 82.50 96 VAL A O 1
ATOM 730 N N . ARG A 1 97 ? -0.144 6.572 -38.762 1.00 80.81 97 ARG A N 1
ATOM 731 C CA . ARG A 1 97 ? 0.758 7.570 -38.177 1.00 80.81 97 ARG A CA 1
ATOM 732 C C . ARG A 1 97 ? 1.227 7.152 -36.786 1.00 80.81 97 ARG A C 1
ATOM 734 O O . ARG A 1 97 ? 2.432 7.135 -36.545 1.00 80.81 97 ARG A O 1
ATOM 741 N N . ASP A 1 98 ? 0.308 6.746 -35.923 1.00 78.00 98 ASP A N 1
ATOM 742 C CA . ASP A 1 98 ? 0.611 6.389 -34.539 1.00 78.00 98 ASP A CA 1
ATOM 743 C C . ASP A 1 98 ? 1.444 5.102 -34.441 1.00 78.00 98 ASP A C 1
ATOM 745 O O . ASP A 1 98 ? 2.508 5.110 -33.815 1.00 78.00 98 ASP A O 1
ATOM 749 N N . ARG A 1 99 ? 1.026 4.011 -35.099 1.00 78.75 99 ARG A N 1
ATOM 750 C CA . ARG A 1 99 ? 1.691 2.703 -34.949 1.00 78.75 99 ARG A CA 1
ATOM 751 C C . ARG A 1 99 ? 2.910 2.493 -35.848 1.00 78.75 99 ARG A C 1
ATOM 753 O O . ARG A 1 99 ? 3.820 1.773 -35.446 1.00 78.75 99 ARG A O 1
ATOM 760 N N . LEU A 1 100 ? 2.968 3.100 -37.041 1.00 80.69 100 LEU A N 1
ATOM 761 C CA . LEU A 1 100 ? 4.066 2.870 -37.999 1.00 80.69 100 LEU A CA 1
ATOM 762 C C . LEU A 1 100 ? 4.990 4.069 -38.195 1.00 80.69 100 LEU A C 1
ATOM 764 O O . LEU A 1 100 ? 6.200 3.872 -38.263 1.00 80.69 100 LEU A O 1
ATOM 768 N N . ILE A 1 101 ? 4.468 5.295 -38.299 1.00 78.75 101 ILE A N 1
ATOM 769 C CA . ILE A 1 101 ? 5.312 6.482 -38.550 1.00 78.75 101 ILE A CA 1
ATOM 770 C C . ILE A 1 101 ? 6.007 6.935 -37.260 1.00 78.75 101 ILE A C 1
ATOM 772 O O . ILE A 1 101 ? 7.206 7.225 -37.272 1.00 78.75 101 ILE A O 1
ATOM 776 N N . VAL A 1 102 ? 5.277 6.961 -36.142 1.00 75.38 102 VAL A N 1
ATOM 777 C CA . VAL A 1 102 ? 5.832 7.270 -34.817 1.00 75.38 102 VAL A CA 1
ATOM 778 C C . VAL A 1 102 ? 6.453 6.028 -34.173 1.00 75.38 102 VAL A C 1
ATOM 780 O O . VAL A 1 102 ? 7.556 6.122 -33.633 1.00 75.38 102 VAL A O 1
ATOM 783 N N . GLY A 1 103 ? 5.778 4.878 -34.266 1.00 67.50 103 GLY A N 1
ATOM 784 C CA . GLY A 1 103 ? 6.270 3.589 -33.778 1.00 67.50 103 GLY A CA 1
ATOM 785 C C . GLY A 1 103 ? 6.139 3.389 -32.260 1.00 67.50 103 GLY A C 1
ATOM 786 O O . GLY A 1 103 ? 6.247 4.328 -31.457 1.00 67.50 103 GLY A O 1
ATOM 787 N N . GLU A 1 104 ? 5.931 2.127 -31.876 1.00 64.12 104 GLU A N 1
ATOM 788 C CA . GLU A 1 104 ? 5.900 1.642 -30.483 1.00 64.12 104 GLU A CA 1
ATOM 789 C C . GLU A 1 104 ? 7.178 0.879 -30.094 1.00 64.12 104 GLU A C 1
ATOM 791 O O . GLU A 1 104 ? 7.415 0.601 -28.922 1.00 64.12 104 GLU A O 1
ATOM 796 N N . THR A 1 105 ? 8.029 0.564 -31.073 1.00 63.50 105 THR A N 1
ATOM 797 C CA . THR A 1 105 ? 9.270 -0.183 -30.867 1.00 63.50 105 THR A CA 1
ATOM 798 C C . THR A 1 105 ? 10.330 0.689 -30.195 1.00 63.50 105 THR A C 1
ATOM 800 O O . THR A 1 105 ? 10.581 1.826 -30.601 1.00 63.50 105 THR A O 1
ATOM 803 N N . LEU A 1 106 ? 10.968 0.136 -29.168 1.00 61.44 106 LEU A N 1
ATOM 804 C CA . LEU A 1 106 ? 12.122 0.729 -28.506 1.00 61.44 106 LEU A CA 1
ATOM 805 C C . LEU A 1 106 ? 13.382 0.433 -29.334 1.00 61.44 106 LEU A C 1
ATOM 807 O O . LEU A 1 106 ? 13.563 -0.693 -29.789 1.00 61.44 106 LEU A O 1
ATOM 811 N N . GLY A 1 107 ? 14.246 1.428 -29.543 1.00 62.59 107 GLY A N 1
ATOM 812 C CA . GLY A 1 107 ? 15.537 1.207 -30.201 1.00 62.59 107 GLY A CA 1
ATOM 813 C C . GLY A 1 107 ? 16.507 0.425 -29.309 1.00 62.59 107 GLY A C 1
ATOM 814 O O . GLY A 1 107 ? 16.430 0.507 -28.083 1.00 62.59 107 GLY A O 1
ATOM 815 N N . GLU A 1 108 ? 17.446 -0.296 -29.920 1.00 60.12 108 GLU A N 1
ATOM 816 C CA . GLU A 1 108 ? 18.517 -1.004 -29.212 1.00 60.12 108 GLU A CA 1
ATOM 817 C C . GLU A 1 108 ? 19.843 -0.246 -29.346 1.00 60.12 108 GLU A C 1
ATOM 819 O O . GLU A 1 108 ? 20.198 0.242 -30.420 1.00 60.12 108 GLU A O 1
ATOM 824 N N . VAL A 1 109 ? 20.591 -0.143 -28.245 1.00 64.31 109 VAL A N 1
ATOM 825 C CA . VAL A 1 109 ? 21.943 0.430 -28.243 1.00 64.31 109 VAL A CA 1
ATOM 826 C C . VAL A 1 109 ? 22.955 -0.722 -28.257 1.00 64.31 109 VAL A C 1
ATOM 828 O O . VAL A 1 109 ? 22.839 -1.614 -27.415 1.00 64.31 109 VAL A O 1
ATOM 831 N N . PRO A 1 110 ? 23.952 -0.725 -29.165 1.00 61.81 110 PRO A N 1
ATOM 832 C CA . PRO A 1 110 ? 24.969 -1.773 -29.213 1.00 61.81 110 PRO A CA 1
ATOM 833 C C . PRO A 1 110 ? 25.757 -1.902 -27.903 1.00 61.81 110 PRO A C 1
ATOM 835 O O . PRO A 1 110 ? 26.097 -0.898 -27.277 1.00 61.81 110 PRO A O 1
ATOM 838 N N . ASP A 1 111 ? 26.159 -3.130 -27.556 1.00 59.12 111 ASP A N 1
ATOM 839 C CA . ASP A 1 111 ? 26.942 -3.438 -26.343 1.00 59.12 111 ASP A CA 1
ATOM 840 C C . ASP A 1 111 ? 28.305 -2.699 -26.286 1.00 59.12 111 ASP A C 1
ATOM 842 O O . ASP A 1 111 ? 28.912 -2.589 -25.221 1.00 59.12 111 ASP A O 1
ATOM 846 N N . THR A 1 112 ? 28.796 -2.176 -27.417 1.00 58.28 112 THR A N 1
ATOM 847 C CA . THR A 1 112 ? 30.054 -1.414 -27.530 1.00 58.28 112 THR A CA 1
ATOM 848 C C . THR A 1 112 ? 29.910 0.081 -27.237 1.00 58.28 112 THR A C 1
ATOM 850 O O . THR A 1 112 ? 30.919 0.786 -27.192 1.00 58.28 112 THR A O 1
ATOM 853 N N . ALA A 1 113 ? 28.688 0.597 -27.078 1.00 62.56 113 ALA A N 1
ATOM 854 C CA . ALA A 1 113 ? 28.473 2.002 -26.753 1.00 62.56 113 ALA A CA 1
ATOM 855 C C . ALA A 1 113 ? 28.866 2.291 -25.289 1.00 62.56 113 ALA A C 1
ATOM 857 O O . ALA A 1 113 ? 28.615 1.463 -24.408 1.00 62.56 113 ALA A O 1
ATOM 858 N N . PRO A 1 114 ? 29.458 3.462 -24.986 1.00 65.56 114 PRO A N 1
ATOM 859 C CA . PRO A 1 114 ? 29.759 3.850 -23.614 1.00 65.56 114 PRO A CA 1
ATOM 860 C C . PRO A 1 114 ? 28.455 4.041 -22.825 1.00 65.56 114 PRO A C 1
ATOM 862 O O . PRO A 1 114 ? 27.786 5.064 -22.935 1.00 65.56 114 PRO A O 1
ATOM 865 N N . ALA A 1 115 ? 28.089 3.034 -22.033 1.00 68.06 115 ALA A N 1
ATOM 866 C CA . ALA A 1 115 ? 26.946 3.072 -21.130 1.00 68.06 115 ALA A CA 1
ATOM 867 C C . ALA A 1 115 ? 27.387 3.404 -19.698 1.00 68.06 115 ALA A C 1
ATOM 869 O O . ALA A 1 115 ? 28.471 3.011 -19.254 1.00 68.06 115 ALA A O 1
ATOM 870 N N . VAL A 1 116 ? 26.513 4.080 -18.947 1.00 81.12 116 VAL A N 1
ATOM 871 C CA . VAL A 1 116 ? 26.697 4.301 -17.505 1.00 81.12 116 VAL A CA 1
ATOM 872 C C . VAL A 1 116 ? 26.853 2.934 -16.810 1.00 81.12 116 VAL A C 1
ATOM 874 O O . VAL A 1 116 ? 26.098 2.011 -17.134 1.00 81.12 116 VAL A O 1
ATOM 877 N N . PRO A 1 117 ? 27.790 2.760 -15.854 1.00 86.56 117 PRO A N 1
ATOM 878 C CA . PRO A 1 117 ? 28.017 1.475 -15.185 1.00 86.56 117 PRO A CA 1
ATOM 879 C C . PRO A 1 117 ? 26.742 0.816 -14.638 1.00 86.56 117 PRO A C 1
ATOM 881 O O . PRO A 1 117 ? 26.563 -0.391 -14.810 1.00 86.56 117 PRO A O 1
ATOM 884 N N . LEU A 1 118 ? 25.828 1.621 -14.083 1.00 88.06 118 LEU A N 1
ATOM 885 C CA . LEU A 1 118 ? 24.536 1.171 -13.564 1.00 88.06 118 LEU A CA 1
ATOM 886 C C . LEU A 1 118 ? 23.623 0.588 -14.657 1.00 88.06 118 LEU A C 1
ATOM 888 O O . LEU A 1 118 ? 23.026 -0.468 -14.461 1.00 88.06 118 LEU A O 1
ATOM 892 N N . GLN A 1 119 ? 23.570 1.211 -15.840 1.00 87.50 119 GLN A N 1
ATOM 893 C CA . GLN A 1 119 ? 22.805 0.703 -16.987 1.00 87.50 119 GLN A CA 1
ATOM 894 C C . GLN A 1 119 ? 23.334 -0.662 -17.452 1.00 87.50 119 GLN A C 1
ATOM 896 O O . GLN A 1 119 ? 22.557 -1.555 -17.802 1.00 87.50 119 GLN A O 1
ATOM 901 N N . ARG A 1 120 ? 24.658 -0.854 -17.428 1.00 86.88 120 ARG A N 1
ATOM 902 C CA . ARG A 1 120 ? 25.287 -2.137 -17.774 1.00 86.88 120 ARG A CA 1
ATOM 903 C C . ARG A 1 120 ? 24.943 -3.226 -16.757 1.00 86.88 120 ARG A C 1
ATOM 905 O O . ARG A 1 120 ? 24.645 -4.354 -17.149 1.00 86.88 120 ARG A O 1
ATOM 912 N N . ASP A 1 121 ? 24.960 -2.895 -15.468 1.00 91.12 121 ASP A N 1
ATOM 913 C CA . ASP A 1 121 ? 24.562 -3.818 -14.402 1.00 91.12 121 ASP A CA 1
ATOM 914 C C . ASP A 1 121 ? 23.077 -4.210 -14.486 1.00 91.12 121 ASP A C 1
ATOM 916 O O . ASP A 1 121 ? 22.735 -5.394 -14.384 1.00 91.12 121 ASP A O 1
ATOM 920 N N . LEU A 1 122 ? 22.202 -3.241 -14.769 1.00 90.69 122 LEU A N 1
ATOM 921 C CA . LEU A 1 122 ? 20.782 -3.492 -14.989 1.00 90.69 122 LEU A CA 1
ATOM 922 C C . LEU A 1 122 ? 20.559 -4.400 -16.202 1.00 90.69 122 LEU A C 1
ATOM 924 O O . LEU A 1 122 ? 19.865 -5.406 -16.087 1.00 90.69 122 LEU A O 1
ATOM 928 N N . THR A 1 123 ? 21.210 -4.114 -17.331 1.00 88.62 123 THR A N 1
ATOM 929 C CA . THR A 1 123 ? 21.105 -4.932 -18.555 1.00 88.62 123 THR A CA 1
ATOM 930 C C . THR A 1 123 ? 21.563 -6.373 -18.304 1.00 88.62 123 THR A C 1
ATOM 932 O O . THR A 1 123 ? 20.923 -7.330 -18.745 1.00 88.62 123 THR A O 1
ATOM 935 N N . ARG A 1 124 ? 22.643 -6.560 -17.533 1.00 89.88 124 ARG A N 1
ATOM 936 C CA . ARG A 1 124 ? 23.098 -7.887 -17.093 1.00 89.88 124 ARG A CA 1
ATOM 937 C C . ARG A 1 124 ? 22.038 -8.591 -16.241 1.00 89.88 124 ARG A C 1
ATOM 939 O O . ARG A 1 124 ? 21.740 -9.755 -16.492 1.00 89.88 124 ARG A O 1
ATOM 946 N N . SER A 1 125 ? 21.443 -7.891 -15.277 1.00 90.12 125 SER A N 1
ATOM 947 C CA . SER A 1 125 ? 20.391 -8.437 -14.407 1.00 90.12 125 SER A CA 1
ATOM 948 C C . SER A 1 125 ? 19.127 -8.814 -15.190 1.00 90.12 125 SER A C 1
ATOM 950 O O . SER A 1 125 ? 18.567 -9.888 -14.973 1.00 90.12 125 SER A O 1
ATOM 952 N N . GLN A 1 126 ? 18.722 -7.989 -16.159 1.00 91.00 126 GLN A N 1
ATOM 953 C CA . GLN A 1 126 ? 17.615 -8.253 -17.084 1.00 91.00 126 GLN A CA 1
ATOM 954 C C . GLN A 1 126 ? 17.847 -9.531 -17.904 1.00 91.00 126 GLN A C 1
ATOM 956 O O . GLN A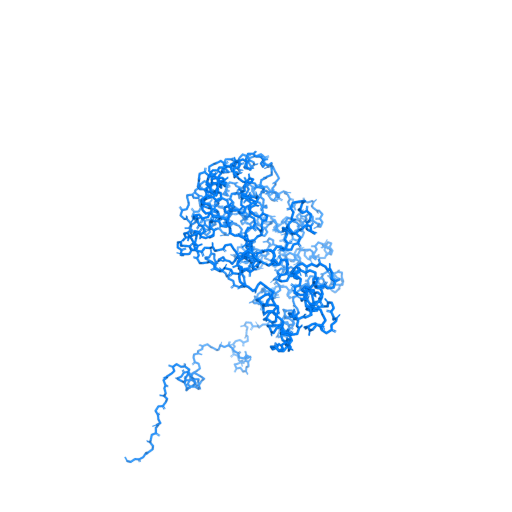 1 126 ? 16.962 -10.389 -17.973 1.00 91.00 126 GLN A O 1
ATOM 961 N N . ARG A 1 127 ? 19.059 -9.705 -18.459 1.00 89.44 127 ARG A N 1
ATOM 962 C CA . ARG A 1 127 ? 19.456 -10.918 -19.200 1.00 89.44 127 ARG A CA 1
ATOM 963 C C . ARG A 1 127 ? 19.408 -12.164 -18.306 1.00 89.44 127 ARG A C 1
ATOM 965 O O . ARG A 1 127 ? 18.793 -13.156 -18.691 1.00 89.44 127 ARG A O 1
ATOM 972 N N . THR A 1 128 ? 19.980 -12.102 -17.103 1.00 90.31 128 THR A N 1
ATOM 973 C CA . THR A 1 128 ? 19.998 -13.228 -16.149 1.00 90.31 128 THR A CA 1
ATOM 974 C C . THR A 1 128 ? 18.593 -13.632 -15.696 1.00 90.31 128 THR A C 1
ATOM 976 O O . THR A 1 128 ? 18.264 -14.816 -15.680 1.00 90.31 128 THR A O 1
ATOM 979 N N . LEU A 1 129 ? 17.737 -12.659 -15.371 1.00 90.44 129 LEU A N 1
ATOM 980 C CA . LEU A 1 129 ? 16.377 -12.907 -14.870 1.00 90.44 129 LEU A CA 1
ATOM 981 C C . LEU A 1 129 ? 15.342 -13.125 -15.982 1.00 90.44 129 LEU A C 1
ATOM 983 O O . LEU A 1 129 ? 14.175 -13.420 -15.696 1.00 90.44 129 LEU A O 1
ATOM 987 N N . ARG A 1 130 ? 15.769 -13.021 -17.248 1.00 89.50 130 ARG A N 1
ATOM 988 C CA . ARG A 1 130 ? 14.929 -13.116 -18.451 1.00 89.50 130 ARG A CA 1
ATOM 989 C C . ARG A 1 130 ? 13.760 -12.124 -18.431 1.00 89.50 130 ARG A C 1
ATOM 991 O O . ARG A 1 130 ? 12.658 -12.459 -18.861 1.00 89.50 130 ARG A O 1
ATOM 998 N N . LEU A 1 131 ? 14.004 -10.920 -17.918 1.00 86.56 131 LEU A N 1
ATOM 999 C CA . LEU A 1 131 ? 13.050 -9.813 -17.932 1.00 86.56 131 LEU A CA 1
ATOM 1000 C C . LEU A 1 131 ? 13.420 -8.869 -19.074 1.00 86.56 131 LEU A C 1
ATOM 1002 O O . LEU A 1 131 ? 14.450 -8.200 -19.012 1.00 86.56 131 LEU A O 1
ATOM 1006 N N . LYS A 1 132 ? 12.599 -8.841 -20.124 1.00 82.94 132 LYS A N 1
ATOM 1007 C CA . LYS A 1 132 ? 12.821 -7.973 -21.283 1.00 82.94 132 LYS A CA 1
ATOM 1008 C C . LYS A 1 132 ? 12.137 -6.617 -21.069 1.00 82.94 132 LYS A C 1
ATOM 1010 O O . LYS A 1 132 ? 10.990 -6.609 -20.621 1.00 82.94 132 LYS A O 1
ATOM 1015 N N . PRO A 1 133 ? 12.808 -5.491 -21.364 1.00 83.31 133 PRO A N 1
ATOM 1016 C CA . PRO A 1 133 ? 12.159 -4.188 -21.400 1.00 83.31 133 PRO A CA 1
ATOM 1017 C C . PRO A 1 133 ? 11.235 -4.134 -22.622 1.00 83.31 133 PRO A C 1
ATOM 1019 O O . PRO A 1 133 ? 11.692 -4.105 -23.762 1.00 83.31 133 PRO A O 1
ATOM 1022 N N . GLU A 1 134 ? 9.932 -4.170 -22.376 1.00 82.62 134 GLU A N 1
ATOM 1023 C CA . GLU A 1 134 ? 8.889 -4.096 -23.399 1.00 82.62 134 GLU A CA 1
ATOM 1024 C C . GLU A 1 134 ? 8.054 -2.838 -23.136 1.00 82.62 134 GLU A C 1
ATOM 1026 O O . GLU A 1 134 ? 7.715 -2.547 -21.989 1.00 82.62 134 GLU A O 1
ATOM 1031 N N . ALA A 1 135 ? 7.750 -2.075 -24.189 1.00 77.44 135 ALA A N 1
ATOM 1032 C CA . ALA A 1 135 ? 6.913 -0.876 -24.080 1.00 77.44 135 ALA A CA 1
ATOM 1033 C C . ALA A 1 135 ? 5.421 -1.214 -23.892 1.00 77.44 135 ALA A C 1
ATOM 1035 O O . ALA A 1 135 ? 4.642 -0.367 -23.463 1.00 77.44 135 ALA A O 1
ATOM 1036 N N . SER A 1 136 ? 5.017 -2.443 -24.227 1.00 77.62 136 SER A N 1
ATOM 1037 C CA . SER A 1 136 ? 3.668 -2.954 -23.998 1.00 77.62 136 SER A CA 1
ATOM 1038 C C . SER A 1 136 ? 3.459 -3.312 -22.530 1.00 77.62 136 SER A C 1
ATOM 1040 O O . SER A 1 136 ? 4.314 -3.964 -21.929 1.00 77.62 136 SER A O 1
ATOM 1042 N N . GLU A 1 137 ? 2.291 -2.966 -21.98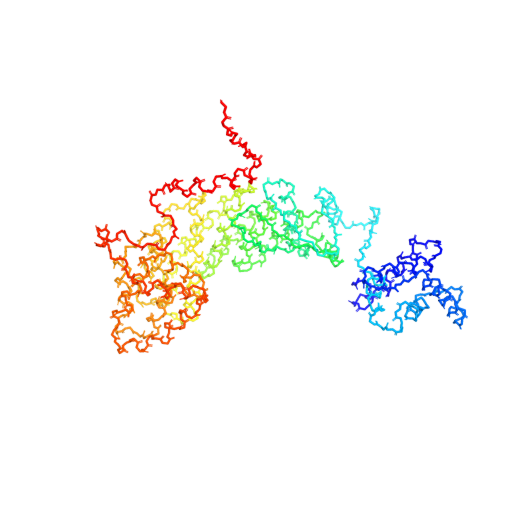4 1.00 83.81 137 GLU A N 1
ATOM 1043 C CA . GLU A 1 137 ? 1.904 -3.400 -20.642 1.00 83.81 137 GLU A CA 1
ATOM 1044 C C . GLU A 1 137 ? 1.856 -4.929 -20.552 1.00 83.81 137 GLU A C 1
ATOM 1046 O O . GLU A 1 137 ? 1.197 -5.602 -21.349 1.00 83.81 137 GLU A O 1
ATOM 1051 N N . ARG A 1 138 ? 2.539 -5.475 -19.544 1.00 86.81 138 ARG A N 1
ATOM 1052 C CA . ARG A 1 138 ? 2.579 -6.911 -19.272 1.00 86.81 138 ARG A CA 1
ATOM 1053 C C . ARG A 1 138 ? 2.344 -7.189 -17.795 1.00 86.81 138 ARG A C 1
ATOM 1055 O O . ARG A 1 138 ? 3.058 -6.667 -16.943 1.00 86.81 138 ARG A O 1
ATOM 1062 N N . GLU A 1 139 ? 1.398 -8.073 -17.498 1.00 88.31 139 GLU A N 1
ATOM 1063 C CA . GLU A 1 139 ? 1.209 -8.590 -16.142 1.00 88.31 139 GLU A CA 1
ATOM 1064 C C . GLU A 1 139 ? 2.165 -9.765 -15.874 1.00 88.31 139 GLU A C 1
ATOM 1066 O O . GLU A 1 139 ? 2.392 -10.631 -16.727 1.00 88.31 139 GLU A O 1
ATOM 1071 N N . LEU A 1 140 ? 2.778 -9.762 -14.692 1.00 87.62 140 LEU A N 1
ATOM 1072 C CA . LEU A 1 140 ? 3.749 -10.748 -14.239 1.00 87.62 140 LEU A CA 1
ATOM 1073 C C . LEU A 1 140 ? 3.383 -11.219 -12.832 1.00 87.62 140 LEU A C 1
ATOM 1075 O O . LEU A 1 140 ? 3.493 -10.460 -11.871 1.00 87.62 140 LEU A O 1
ATOM 1079 N N . ASP A 1 141 ? 3.008 -12.489 -12.718 1.00 88.50 141 ASP A N 1
ATOM 1080 C CA . ASP A 1 141 ? 2.777 -13.150 -11.435 1.00 88.50 141 ASP A CA 1
ATOM 1081 C C . ASP A 1 141 ? 4.045 -13.880 -10.976 1.00 88.50 141 ASP A C 1
ATOM 1083 O O . ASP A 1 141 ? 4.595 -14.722 -11.692 1.00 88.50 141 ASP A O 1
ATOM 1087 N N . LEU A 1 142 ? 4.506 -13.556 -9.771 1.00 85.88 142 LEU A N 1
ATOM 1088 C CA . LEU A 1 142 ? 5.722 -14.080 -9.156 1.00 85.88 142 LEU A CA 1
ATOM 1089 C C . LEU A 1 142 ? 5.375 -14.977 -7.966 1.00 85.88 142 LEU A C 1
ATOM 1091 O O . LEU A 1 142 ? 4.588 -14.595 -7.099 1.00 85.88 142 LEU A O 1
ATOM 1095 N N . ASP A 1 143 ? 5.997 -16.156 -7.904 1.00 86.38 143 ASP A N 1
ATOM 1096 C CA . ASP A 1 143 ? 5.955 -17.046 -6.738 1.00 86.38 143 ASP A CA 1
ATOM 1097 C C . ASP A 1 143 ? 7.268 -16.932 -5.955 1.00 86.38 143 ASP A C 1
ATOM 1099 O O . ASP A 1 143 ? 8.306 -17.446 -6.374 1.00 86.38 143 ASP A O 1
ATOM 1103 N N . LEU A 1 144 ? 7.223 -16.276 -4.795 1.00 81.19 144 LEU A N 1
ATOM 1104 C CA . LEU A 1 144 ? 8.403 -15.954 -3.986 1.00 81.19 144 LEU A CA 1
ATOM 1105 C C . LEU A 1 144 ? 9.144 -17.182 -3.440 1.00 81.19 144 LEU A C 1
ATOM 1107 O O . LEU A 1 144 ? 10.270 -17.051 -2.965 1.00 81.19 144 LEU A O 1
ATOM 1111 N N . ARG A 1 145 ? 8.553 -18.380 -3.518 1.00 79.81 145 ARG A N 1
ATOM 1112 C CA . ARG A 1 145 ? 9.233 -19.634 -3.154 1.00 79.81 145 ARG A CA 1
ATOM 1113 C C . ARG A 1 145 ? 10.272 -20.053 -4.191 1.00 79.81 145 ARG A C 1
ATOM 1115 O O . ARG A 1 145 ? 11.161 -20.844 -3.885 1.00 79.81 145 ARG A O 1
ATOM 1122 N N . LYS A 1 146 ? 10.159 -19.549 -5.421 1.00 83.50 146 LYS A N 1
ATOM 1123 C CA . LYS A 1 146 ? 11.116 -19.805 -6.497 1.00 83.50 146 LYS A CA 1
ATOM 1124 C C . LYS A 1 146 ? 12.193 -18.732 -6.462 1.00 83.50 146 LYS A C 1
ATOM 1126 O O . LYS A 1 146 ? 11.904 -17.548 -6.604 1.00 83.50 146 LYS A O 1
ATOM 1131 N N . GLU A 1 147 ? 13.449 -19.149 -6.359 1.00 83.25 147 GLU A N 1
ATOM 1132 C CA . GLU A 1 147 ? 14.595 -18.238 -6.252 1.00 83.25 147 GLU A CA 1
ATOM 1133 C C . GLU A 1 147 ? 14.662 -17.219 -7.405 1.00 83.25 147 GLU A C 1
ATOM 1135 O O . GLU A 1 147 ? 14.934 -16.039 -7.184 1.00 83.25 147 GLU A O 1
ATOM 1140 N N . THR A 1 148 ? 14.334 -17.639 -8.632 1.00 86.69 148 THR A N 1
ATOM 1141 C CA . THR A 1 148 ? 14.293 -16.743 -9.798 1.00 86.69 148 THR A CA 1
ATOM 1142 C C . THR A 1 148 ? 13.208 -15.673 -9.677 1.00 86.69 148 THR A C 1
ATOM 1144 O O . THR A 1 148 ? 13.464 -14.515 -9.995 1.00 86.69 148 THR A O 1
ATOM 1147 N N . ASP A 1 149 ? 12.015 -16.028 -9.202 1.00 86.62 149 ASP A N 1
ATOM 1148 C CA . ASP A 1 149 ? 10.898 -15.087 -9.065 1.00 86.62 149 ASP A CA 1
ATOM 1149 C C . ASP A 1 149 ? 11.102 -14.155 -7.864 1.00 86.62 149 ASP A C 1
ATOM 1151 O O . ASP A 1 149 ? 10.857 -12.953 -7.970 1.00 86.62 149 ASP A O 1
ATOM 1155 N N . ALA A 1 150 ? 11.685 -14.658 -6.772 1.00 84.69 150 ALA A N 1
ATOM 1156 C CA . ALA A 1 150 ? 12.154 -13.826 -5.667 1.00 84.69 150 ALA A CA 1
ATOM 1157 C C . ALA A 1 150 ? 13.223 -12.818 -6.128 1.00 84.69 150 ALA A C 1
ATOM 1159 O O . ALA A 1 150 ? 13.191 -11.650 -5.740 1.00 84.69 150 ALA A O 1
ATOM 1160 N N . ALA A 1 151 ? 14.155 -13.230 -6.994 1.00 87.38 151 ALA A N 1
ATOM 1161 C CA . ALA A 1 151 ? 15.154 -12.329 -7.563 1.00 87.38 151 ALA A CA 1
ATOM 1162 C C . ALA A 1 151 ? 14.538 -11.275 -8.506 1.00 87.38 151 ALA A C 1
ATOM 1164 O O . ALA A 1 151 ? 14.982 -10.125 -8.491 1.00 87.38 151 ALA A O 1
ATOM 1165 N N . ARG A 1 152 ? 13.492 -11.625 -9.272 1.00 90.94 152 ARG A N 1
ATOM 1166 C CA . ARG A 1 152 ? 12.709 -10.668 -10.081 1.00 90.94 152 ARG A CA 1
ATOM 1167 C C . ARG A 1 152 ? 12.005 -9.632 -9.205 1.00 90.94 152 ARG A C 1
ATOM 1169 O O . ARG A 1 152 ? 12.165 -8.442 -9.461 1.00 90.94 152 ARG A O 1
ATOM 1176 N N . SER A 1 153 ? 11.311 -10.069 -8.153 1.00 89.75 153 SER A N 1
ATOM 1177 C CA . SER A 1 153 ? 10.652 -9.186 -7.175 1.00 89.75 153 SER A CA 1
ATOM 1178 C C . SER A 1 153 ? 11.657 -8.214 -6.542 1.00 89.75 153 SER A C 1
ATOM 1180 O O . SER A 1 153 ? 11.472 -6.997 -6.597 1.00 89.75 153 SER A O 1
ATOM 1182 N N . ARG A 1 154 ? 12.798 -8.724 -6.048 1.00 90.06 154 ARG A N 1
ATOM 1183 C CA . ARG A 1 154 ? 13.868 -7.891 -5.467 1.00 90.06 154 ARG A CA 1
ATOM 1184 C C . ARG A 1 154 ? 14.388 -6.847 -6.455 1.00 90.06 154 ARG A C 1
ATOM 1186 O O . ARG A 1 154 ? 14.586 -5.701 -6.064 1.00 90.06 154 ARG A O 1
ATOM 1193 N N . LEU A 1 155 ? 14.610 -7.213 -7.723 1.00 92.62 155 LEU A N 1
ATOM 1194 C CA . LEU A 1 155 ? 15.062 -6.258 -8.741 1.00 92.62 155 LEU A CA 1
ATOM 1195 C C . LEU A 1 155 ? 14.039 -5.131 -8.947 1.00 92.62 155 LEU A C 1
ATOM 1197 O O . LEU A 1 155 ? 14.428 -3.965 -8.950 1.00 92.62 155 LEU A O 1
ATOM 1201 N N . LEU A 1 156 ? 12.752 -5.462 -9.078 1.00 92.50 156 LEU A N 1
ATOM 1202 C CA . LEU A 1 156 ? 11.687 -4.473 -9.272 1.00 92.50 156 LEU A CA 1
ATOM 1203 C C . LEU A 1 156 ? 11.569 -3.525 -8.070 1.00 92.50 156 LEU A C 1
ATOM 1205 O O . LEU A 1 156 ? 11.512 -2.310 -8.251 1.00 92.50 156 LEU A O 1
ATOM 1209 N N . HIS A 1 157 ? 11.635 -4.046 -6.843 1.00 91.44 157 HIS A N 1
ATOM 1210 C CA . HIS A 1 157 ? 11.640 -3.215 -5.637 1.00 91.44 157 HIS A CA 1
ATOM 1211 C C . HIS A 1 157 ? 12.870 -2.302 -5.533 1.00 91.44 157 HIS A C 1
ATOM 1213 O O . HIS A 1 157 ? 12.730 -1.138 -5.159 1.00 91.44 157 HIS A O 1
ATOM 1219 N N . ARG A 1 158 ? 14.063 -2.783 -5.909 1.00 93.56 158 ARG A N 1
ATOM 1220 C CA . ARG A 1 158 ? 15.282 -1.950 -5.950 1.00 93.56 158 ARG A CA 1
ATOM 1221 C C . ARG A 1 158 ? 15.159 -0.814 -6.960 1.00 93.56 158 ARG A C 1
ATOM 1223 O O . ARG A 1 158 ? 15.572 0.303 -6.676 1.00 93.56 158 ARG A O 1
ATOM 1230 N N . LEU A 1 159 ? 14.577 -1.084 -8.126 1.00 92.81 159 LEU A N 1
ATOM 1231 C CA . LEU A 1 159 ? 14.353 -0.060 -9.144 1.00 92.81 159 LEU A CA 1
ATOM 1232 C C . LEU A 1 159 ? 13.330 0.982 -8.689 1.00 92.81 159 LEU A C 1
ATOM 1234 O O . LEU A 1 159 ? 13.575 2.171 -8.871 1.00 92.81 159 LEU A O 1
ATOM 1238 N N . ARG A 1 160 ? 12.259 0.570 -8.002 1.00 92.56 160 ARG A N 1
ATOM 1239 C CA . ARG A 1 160 ? 11.314 1.513 -7.384 1.00 92.56 160 ARG A CA 1
ATOM 1240 C C . ARG A 1 160 ? 11.976 2.399 -6.334 1.00 92.56 160 ARG A C 1
ATOM 1242 O O . ARG A 1 160 ? 11.741 3.599 -6.352 1.00 92.56 160 ARG A O 1
ATOM 1249 N N . LEU A 1 161 ? 12.851 1.846 -5.487 1.00 90.75 161 LEU A N 1
ATOM 1250 C CA . LEU A 1 161 ? 13.652 2.654 -4.557 1.00 90.75 161 LEU A CA 1
ATOM 1251 C C . LEU A 1 161 ? 14.496 3.699 -5.293 1.00 90.75 161 LEU A C 1
ATOM 1253 O O . LEU A 1 161 ? 14.654 4.806 -4.796 1.00 90.75 161 LEU A O 1
ATOM 1257 N N . LEU A 1 162 ? 15.002 3.383 -6.487 1.00 91.50 162 LEU A N 1
ATOM 1258 C CA . LEU A 1 162 ? 15.773 4.289 -7.344 1.00 91.50 162 LEU A CA 1
ATOM 1259 C C . LEU A 1 162 ? 14.921 5.276 -8.167 1.00 91.50 162 LEU A C 1
ATOM 1261 O O . LEU A 1 162 ? 15.494 6.030 -8.944 1.00 91.50 162 LEU A O 1
ATOM 1265 N N . ASP A 1 163 ? 13.602 5.334 -7.964 1.00 89.38 163 ASP A N 1
ATOM 1266 C CA . ASP A 1 163 ? 12.636 6.093 -8.787 1.00 89.38 163 ASP A CA 1
ATOM 1267 C C . ASP A 1 163 ? 12.600 5.651 -10.263 1.00 89.38 163 ASP A C 1
ATOM 1269 O O . ASP A 1 163 ? 12.227 6.406 -11.164 1.00 89.38 163 ASP A O 1
ATOM 1273 N N . VAL A 1 164 ? 12.968 4.394 -10.526 1.00 90.19 164 VAL A N 1
ATOM 1274 C CA . VAL A 1 164 ? 12.856 3.746 -11.836 1.00 90.19 164 VAL A CA 1
ATOM 1275 C C . VAL A 1 164 ? 11.584 2.895 -11.841 1.00 90.19 164 VAL A C 1
ATOM 1277 O O . VAL A 1 164 ? 11.590 1.715 -11.484 1.00 90.19 164 VAL A O 1
ATOM 1280 N N . GLY A 1 165 ? 10.472 3.514 -12.240 1.00 86.81 165 GLY A N 1
ATOM 1281 C CA . GLY A 1 165 ? 9.135 2.908 -12.291 1.00 86.81 165 GLY A CA 1
ATOM 1282 C C . GLY A 1 165 ? 8.937 1.913 -13.437 1.00 86.81 165 GLY A C 1
ATOM 1283 O O . GLY A 1 165 ? 8.078 2.119 -14.281 1.00 86.81 165 GLY A O 1
ATOM 1284 N N . TRP A 1 166 ? 9.734 0.842 -13.495 1.00 88.81 166 TRP A N 1
ATOM 1285 C CA . TRP A 1 166 ? 9.539 -0.220 -14.496 1.00 88.81 166 TRP A CA 1
ATOM 1286 C C . TRP A 1 166 ? 8.303 -1.086 -14.203 1.00 88.81 166 TRP A C 1
ATOM 1288 O O . TRP A 1 166 ? 7.693 -1.647 -15.113 1.00 88.81 166 TRP A O 1
ATOM 1298 N N . GLY A 1 167 ? 7.927 -1.217 -12.932 1.00 86.44 167 GLY A N 1
ATOM 1299 C CA . GLY A 1 167 ? 6.790 -2.035 -12.548 1.00 86.44 167 GLY A CA 1
ATOM 1300 C C . GLY A 1 167 ? 6.045 -1.500 -11.345 1.00 86.44 167 GLY A C 1
ATOM 1301 O O . GLY A 1 167 ? 6.673 -1.060 -10.381 1.00 86.44 167 GLY A O 1
ATOM 1302 N N . ASP A 1 168 ? 4.723 -1.632 -11.389 1.00 85.56 168 ASP A N 1
ATOM 1303 C CA . ASP A 1 168 ? 3.827 -1.316 -10.283 1.00 85.56 168 ASP A CA 1
ATOM 1304 C C . ASP A 1 168 ? 3.214 -2.598 -9.704 1.00 85.56 168 ASP A C 1
ATOM 1306 O O . ASP A 1 168 ? 2.751 -3.461 -10.463 1.00 85.56 168 ASP A O 1
ATOM 1310 N N . PRO A 1 169 ? 3.205 -2.763 -8.369 1.00 84.94 169 PRO A N 1
ATOM 1311 C CA . PRO A 1 169 ? 2.550 -3.898 -7.742 1.00 84.94 169 PRO A CA 1
ATOM 1312 C C . PRO A 1 169 ? 1.033 -3.768 -7.905 1.00 84.94 169 PRO A C 1
ATOM 1314 O O . PRO A 1 169 ? 0.443 -2.723 -7.629 1.00 84.94 169 PRO A O 1
ATOM 1317 N N . VAL A 1 170 ? 0.390 -4.853 -8.319 1.00 82.00 170 VAL A N 1
ATOM 1318 C CA . VAL A 1 170 ? -1.064 -4.944 -8.451 1.00 82.00 170 VAL A CA 1
ATOM 1319 C C . VAL A 1 170 ? -1.594 -5.754 -7.275 1.00 82.00 170 VAL A C 1
ATOM 1321 O O . VAL A 1 170 ? -1.105 -6.848 -6.988 1.00 82.00 170 VAL A O 1
ATOM 1324 N N . ALA A 1 171 ? -2.617 -5.239 -6.590 1.00 63.50 171 ALA A N 1
ATOM 1325 C CA . ALA A 1 171 ? -3.332 -6.018 -5.587 1.00 63.50 171 ALA A CA 1
ATOM 1326 C C . ALA A 1 171 ? -3.998 -7.220 -6.280 1.00 63.50 171 ALA A C 1
ATOM 1328 O O . ALA A 1 171 ? -4.941 -7.063 -7.057 1.00 63.50 171 ALA A O 1
ATOM 1329 N N . GLY A 1 172 ? -3.462 -8.421 -6.048 1.00 55.38 172 GLY A N 1
ATOM 1330 C CA . GLY A 1 172 ? -3.926 -9.637 -6.710 1.00 55.38 172 GLY A CA 1
ATOM 1331 C C . GLY A 1 172 ? -5.404 -9.917 -6.428 1.00 55.38 172 GLY A C 1
ATOM 1332 O O . GLY A 1 172 ? -5.880 -9.765 -5.301 1.00 55.38 172 GLY A O 1
ATOM 1333 N N . ARG A 1 173 ? -6.141 -10.381 -7.446 1.00 41.84 173 ARG A N 1
ATOM 1334 C CA . ARG A 1 173 ? -7.513 -10.879 -7.270 1.00 41.84 173 ARG A CA 1
ATOM 1335 C C . ARG A 1 173 ? -7.480 -12.136 -6.388 1.00 41.84 173 ARG A C 1
ATOM 1337 O O . ARG A 1 173 ? -7.127 -13.214 -6.855 1.00 41.84 173 ARG A O 1
ATOM 1344 N N . GLY A 1 174 ? -7.843 -12.001 -5.113 1.00 42.59 174 GLY A N 1
ATOM 1345 C CA . GLY A 1 174 ? -8.218 -13.131 -4.251 1.00 42.59 174 GLY A CA 1
ATOM 1346 C C . GLY A 1 174 ? -7.086 -14.024 -3.725 1.00 42.59 174 GLY A C 1
ATOM 1347 O O . GLY A 1 174 ? -7.319 -15.204 -3.480 1.00 42.59 174 GLY A O 1
ATOM 1348 N N . SER A 1 175 ? -5.872 -13.506 -3.526 1.00 38.06 175 SER A N 1
ATOM 1349 C CA . SER A 1 175 ? -4.770 -14.275 -2.927 1.00 38.06 175 SER A CA 1
ATOM 1350 C C . SER A 1 175 ? -4.570 -13.912 -1.453 1.00 38.06 175 SER A C 1
ATOM 1352 O O . SER A 1 175 ? -3.945 -12.911 -1.127 1.00 38.06 175 SER A O 1
ATOM 1354 N N . THR A 1 176 ? -5.045 -14.768 -0.550 1.00 40.41 176 THR A N 1
ATOM 1355 C CA . THR A 1 176 ? -4.762 -14.748 0.901 1.00 40.41 176 THR A CA 1
ATOM 1356 C C . THR A 1 176 ? -3.332 -15.197 1.256 1.00 40.41 176 THR A C 1
ATOM 1358 O O . THR A 1 176 ? -3.000 -15.351 2.432 1.00 40.41 176 THR A O 1
ATOM 1361 N N . GLY A 1 177 ? -2.468 -15.429 0.260 1.00 50.84 177 GLY A N 1
ATOM 1362 C CA . GLY A 1 177 ? -1.112 -15.939 0.447 1.00 50.84 177 GLY A CA 1
ATOM 1363 C C . GLY A 1 177 ? -0.027 -14.872 0.302 1.00 50.84 177 GLY A C 1
ATOM 1364 O O . GLY A 1 177 ? 0.084 -14.254 -0.750 1.00 50.84 177 GLY A O 1
ATOM 1365 N N . THR A 1 178 ? 0.848 -14.748 1.305 1.00 62.47 178 THR A N 1
ATOM 1366 C CA . THR A 1 178 ? 2.054 -13.885 1.327 1.00 62.47 178 THR A CA 1
ATOM 1367 C C . THR A 1 178 ? 3.157 -14.291 0.336 1.00 62.47 178 THR A C 1
ATOM 1369 O O . THR A 1 178 ? 4.227 -13.693 0.326 1.00 62.47 178 THR A O 1
ATOM 1372 N N . PHE A 1 179 ? 2.931 -15.329 -0.472 1.00 71.00 179 PHE A N 1
ATOM 1373 C CA . PHE A 1 179 ? 3.927 -15.924 -1.368 1.00 71.00 179 PHE A CA 1
ATOM 1374 C C . PHE A 1 179 ? 3.737 -15.549 -2.843 1.00 71.00 179 PHE A C 1
ATOM 1376 O O . PHE A 1 179 ? 4.617 -15.853 -3.644 1.00 71.00 179 PHE A O 1
ATOM 1383 N N . ARG A 1 180 ? 2.611 -14.922 -3.216 1.00 79.00 180 ARG A N 1
ATOM 1384 C CA . ARG A 1 180 ? 2.356 -14.471 -4.590 1.00 79.00 180 ARG A CA 1
ATOM 1385 C C . ARG A 1 180 ? 2.334 -12.952 -4.679 1.00 79.00 180 ARG A C 1
ATOM 1387 O O . ARG A 1 180 ? 1.600 -12.305 -3.939 1.00 79.00 180 ARG A O 1
ATOM 1394 N N . GLU A 1 181 ? 3.091 -12.417 -5.629 1.00 85.75 181 GLU A N 1
ATOM 1395 C CA . GLU A 1 181 ? 3.102 -10.997 -5.982 1.00 85.75 181 GLU A CA 1
ATOM 1396 C C . GLU A 1 181 ? 2.726 -10.834 -7.458 1.00 85.75 181 GLU A C 1
ATOM 1398 O O . GLU A 1 181 ? 3.317 -11.483 -8.319 1.00 85.75 181 GLU A O 1
ATOM 1403 N N . SER A 1 182 ? 1.771 -9.953 -7.752 1.00 87.81 182 SER A N 1
ATOM 1404 C CA . SER A 1 182 ? 1.379 -9.602 -9.120 1.00 87.81 182 SER A CA 1
ATOM 1405 C C . SER A 1 182 ? 1.927 -8.222 -9.467 1.00 87.81 182 SER A C 1
ATOM 1407 O O . SER A 1 182 ? 1.801 -7.282 -8.682 1.00 87.81 182 SER A O 1
ATOM 1409 N N . TRP A 1 183 ? 2.528 -8.089 -10.644 1.00 91.06 183 TRP A N 1
ATOM 1410 C CA . TRP A 1 183 ? 3.174 -6.865 -11.113 1.00 91.06 183 TRP A CA 1
ATOM 1411 C C . TRP A 1 183 ? 2.675 -6.483 -12.495 1.00 91.06 183 TRP A C 1
ATOM 1413 O O . TRP A 1 183 ? 2.469 -7.347 -13.344 1.00 91.06 183 TRP A O 1
ATOM 1423 N N . ARG A 1 184 ? 2.547 -5.184 -12.748 1.00 90.25 184 ARG A N 1
ATOM 1424 C CA . ARG A 1 184 ? 2.335 -4.635 -14.086 1.00 90.25 184 ARG A CA 1
ATOM 1425 C C . ARG A 1 184 ? 3.613 -3.962 -14.540 1.00 90.25 184 ARG A C 1
ATOM 1427 O O . ARG A 1 184 ? 4.057 -3.019 -13.896 1.00 90.25 184 ARG A O 1
ATOM 1434 N N . LEU A 1 185 ? 4.208 -4.470 -15.611 1.00 91.50 185 LEU A N 1
ATOM 1435 C CA . LEU A 1 185 ? 5.457 -3.966 -16.165 1.00 91.50 185 LEU A CA 1
ATOM 1436 C C . LEU A 1 185 ? 5.188 -3.162 -17.432 1.00 91.50 185 LEU A C 1
ATOM 1438 O O . LEU A 1 185 ? 4.437 -3.607 -18.300 1.00 91.50 185 LEU A O 1
ATOM 1442 N N . SER A 1 186 ? 5.844 -2.013 -17.540 1.00 88.44 186 SER A N 1
ATOM 1443 C CA . SER A 1 186 ? 5.899 -1.208 -18.758 1.00 88.44 186 SER A CA 1
ATOM 1444 C C . SER A 1 186 ? 7.226 -0.459 -18.785 1.00 88.44 186 SER A C 1
ATOM 1446 O O . SER A 1 186 ? 7.592 0.200 -17.811 1.00 88.44 186 SER A O 1
ATOM 1448 N N . TRP A 1 187 ? 7.997 -0.606 -19.863 1.00 86.44 187 TRP A N 1
ATOM 1449 C CA . TRP A 1 187 ? 9.273 0.091 -20.003 1.00 86.44 187 TRP A CA 1
ATOM 1450 C C . TRP A 1 187 ? 9.118 1.358 -20.848 1.00 86.44 187 TRP A C 1
ATOM 1452 O O . TRP A 1 187 ? 9.022 1.296 -22.075 1.00 86.44 187 TRP A O 1
ATOM 1462 N N . GLU A 1 188 ? 9.156 2.521 -20.193 1.00 83.81 188 GLU A N 1
ATOM 1463 C CA . GLU A 1 188 ? 9.169 3.820 -20.871 1.00 83.81 188 GLU A CA 1
ATOM 1464 C C . GLU A 1 188 ? 10.607 4.273 -21.213 1.00 83.81 188 GLU A C 1
ATOM 1466 O O . GLU A 1 188 ? 11.532 4.031 -20.432 1.00 83.81 188 GLU A O 1
ATOM 1471 N N . PRO A 1 189 ? 10.838 4.970 -22.345 1.00 77.44 189 PRO A N 1
ATOM 1472 C CA . PRO A 1 189 ? 12.157 5.510 -22.696 1.00 77.44 189 PRO A CA 1
ATOM 1473 C C . PRO A 1 189 ? 12.790 6.394 -21.608 1.00 77.44 189 PRO A C 1
ATOM 1475 O O . PRO A 1 189 ? 14.008 6.394 -21.436 1.00 77.44 189 PRO A O 1
ATOM 1478 N N . GLU A 1 190 ? 11.975 7.118 -20.843 1.00 80.62 190 GLU A N 1
ATOM 1479 C CA . GLU A 1 190 ? 12.387 7.959 -19.718 1.00 80.62 190 GLU A CA 1
ATOM 1480 C C . GLU A 1 190 ? 13.091 7.163 -18.618 1.00 80.62 190 GLU A C 1
ATOM 1482 O O . GLU A 1 190 ? 13.942 7.709 -17.914 1.00 80.62 190 GLU A O 1
ATOM 1487 N N . LEU A 1 191 ? 12.806 5.863 -18.499 1.00 84.06 191 LEU A N 1
ATOM 1488 C CA . LEU A 1 191 ? 13.473 5.001 -17.531 1.00 84.06 191 LEU A CA 1
ATOM 1489 C C . LEU A 1 191 ? 14.973 4.876 -17.818 1.00 84.06 191 LEU A C 1
ATOM 1491 O O . LEU A 1 191 ? 15.743 4.755 -16.872 1.00 84.06 191 LEU A O 1
ATOM 1495 N N . TYR A 1 192 ? 15.427 4.998 -19.073 1.00 82.75 192 TYR A N 1
ATOM 1496 C CA . TYR A 1 192 ? 16.867 5.064 -19.362 1.00 82.75 192 TYR A CA 1
ATOM 1497 C C . TYR A 1 192 ? 17.519 6.316 -18.767 1.00 82.75 192 TYR A C 1
ATOM 1499 O O . TYR A 1 192 ? 18.642 6.248 -18.269 1.00 82.75 192 TYR A O 1
ATOM 1507 N N . VAL A 1 193 ? 16.811 7.451 -18.781 1.00 82.94 193 VAL A N 1
ATOM 1508 C CA . VAL A 1 193 ? 17.285 8.699 -18.165 1.00 82.94 193 VAL A CA 1
ATOM 1509 C C . VAL A 1 193 ? 17.285 8.559 -16.647 1.00 82.94 193 VAL A C 1
ATOM 1511 O O . VAL A 1 193 ? 18.294 8.859 -16.016 1.00 82.94 193 VAL A O 1
ATOM 1514 N N . ARG A 1 194 ? 16.215 8.005 -16.062 1.00 85.19 194 ARG A N 1
ATOM 1515 C CA . ARG A 1 194 ? 16.140 7.736 -14.616 1.00 85.19 194 ARG A CA 1
ATOM 1516 C C . ARG A 1 194 ? 17.238 6.790 -14.137 1.00 85.19 194 ARG A C 1
ATOM 1518 O O . ARG A 1 194 ? 17.817 7.019 -13.082 1.00 85.19 194 ARG A O 1
ATOM 1525 N N . VAL A 1 195 ? 17.582 5.764 -14.917 1.00 87.25 195 VAL A N 1
ATOM 1526 C CA . VAL A 1 195 ? 18.712 4.875 -14.604 1.00 87.25 195 VAL A CA 1
ATOM 1527 C C . VAL A 1 195 ? 20.047 5.623 -14.692 1.00 87.25 195 VAL A C 1
ATOM 1529 O O . VAL A 1 195 ? 20.924 5.390 -13.865 1.00 87.25 195 VAL A O 1
ATOM 1532 N N . ALA A 1 196 ? 20.221 6.544 -15.643 1.00 84.50 196 ALA A N 1
ATOM 1533 C CA . ALA A 1 196 ? 21.423 7.376 -15.701 1.00 84.50 196 ALA A CA 1
ATOM 1534 C C . ALA A 1 196 ? 21.527 8.333 -14.495 1.00 84.50 196 ALA A C 1
ATOM 1536 O O . ALA A 1 196 ? 22.598 8.430 -13.896 1.00 84.50 196 ALA A O 1
ATOM 1537 N N . GLU A 1 197 ? 20.422 8.974 -14.096 1.00 85.50 197 GLU A N 1
ATOM 1538 C CA . GLU A 1 197 ? 20.328 9.822 -12.894 1.00 85.50 197 GLU A CA 1
ATOM 1539 C C . GLU A 1 197 ? 20.624 9.027 -11.614 1.00 85.50 197 GLU A C 1
ATOM 1541 O O . GLU A 1 197 ? 21.387 9.473 -10.754 1.00 85.50 197 GLU A O 1
ATOM 1546 N N . ALA A 1 198 ? 20.094 7.804 -11.513 1.00 88.69 198 ALA A N 1
ATOM 1547 C CA . ALA A 1 198 ? 20.340 6.902 -10.392 1.00 88.69 198 ALA A CA 1
ATOM 1548 C C . ALA A 1 198 ? 21.815 6.474 -10.268 1.00 88.69 198 ALA A C 1
ATOM 1550 O O . ALA A 1 198 ? 22.233 6.028 -9.197 1.00 88.69 198 ALA A O 1
ATOM 1551 N N . GLY A 1 199 ? 22.622 6.654 -11.321 1.00 86.06 199 GLY A N 1
ATOM 1552 C CA . GLY A 1 199 ? 24.058 6.373 -11.317 1.00 86.06 199 GLY A CA 1
ATOM 1553 C C . GLY A 1 199 ? 24.856 7.183 -10.288 1.00 86.06 199 GLY A C 1
ATOM 1554 O O . GLY A 1 199 ? 25.947 6.760 -9.912 1.00 86.06 199 GLY A O 1
ATOM 1555 N N . VAL A 1 200 ? 24.310 8.298 -9.783 1.00 88.88 200 VAL A N 1
ATOM 1556 C CA . VAL A 1 200 ? 24.914 9.086 -8.688 1.00 88.88 200 VAL A CA 1
ATOM 1557 C C . VAL A 1 200 ? 25.033 8.268 -7.397 1.00 88.88 200 VAL A C 1
ATOM 1559 O O . VAL A 1 200 ? 25.979 8.457 -6.636 1.00 88.88 200 VAL A O 1
ATOM 1562 N N . TRP A 1 201 ? 24.112 7.330 -7.165 1.00 89.81 201 TRP A N 1
ATOM 1563 C CA . TRP A 1 201 ? 24.066 6.524 -5.943 1.00 89.81 201 TRP A CA 1
ATOM 1564 C C . TRP A 1 201 ? 24.974 5.291 -5.988 1.00 89.81 201 TRP A C 1
ATOM 1566 O O . TRP A 1 201 ? 25.280 4.715 -4.947 1.00 89.81 201 TRP A O 1
ATOM 1576 N N . GLY A 1 202 ? 25.410 4.850 -7.171 1.00 90.12 202 GLY A N 1
ATOM 1577 C CA . GLY A 1 202 ? 26.298 3.697 -7.283 1.00 90.12 202 GLY A CA 1
ATOM 1578 C C . GLY A 1 202 ? 26.413 3.108 -8.685 1.00 90.12 202 GLY A C 1
ATOM 1579 O O . GLY A 1 202 ? 25.724 3.490 -9.627 1.00 90.12 202 GLY A O 1
ATOM 1580 N N . THR A 1 203 ? 27.306 2.127 -8.815 1.00 90.75 203 THR A N 1
ATOM 1581 C CA . THR A 1 203 ? 27.626 1.473 -10.095 1.00 90.75 203 THR A CA 1
ATOM 1582 C C . THR A 1 203 ? 26.816 0.205 -10.360 1.00 90.75 203 THR A C 1
ATOM 1584 O O . THR A 1 203 ? 26.798 -0.267 -11.495 1.00 90.75 203 THR A O 1
ATOM 1587 N N . THR A 1 204 ? 26.146 -0.342 -9.342 1.00 92.69 204 THR A N 1
ATOM 1588 C CA . THR A 1 204 ? 25.235 -1.493 -9.442 1.00 92.69 204 THR A CA 1
ATOM 1589 C C . THR A 1 204 ? 23.877 -1.158 -8.840 1.00 92.69 204 THR A C 1
ATOM 1591 O O . THR A 1 204 ? 23.782 -0.284 -7.976 1.00 92.69 204 THR A O 1
ATOM 1594 N N . VAL A 1 205 ? 22.828 -1.872 -9.257 1.00 93.06 205 VAL A N 1
ATOM 1595 C CA . VAL A 1 205 ? 21.456 -1.634 -8.776 1.00 93.06 205 VAL A CA 1
ATOM 1596 C C . VAL A 1 205 ? 21.356 -1.858 -7.268 1.00 93.06 205 VAL A C 1
ATOM 1598 O O . VAL A 1 205 ? 20.666 -1.111 -6.583 1.00 93.06 205 VAL A O 1
ATOM 1601 N N . VAL A 1 206 ? 22.080 -2.848 -6.735 1.00 92.50 206 VAL A N 1
ATOM 1602 C CA . VAL A 1 206 ? 22.110 -3.130 -5.292 1.00 92.50 206 VAL A CA 1
ATOM 1603 C C . VAL A 1 206 ? 22.773 -1.988 -4.535 1.00 92.50 206 VAL A C 1
ATOM 1605 O O . VAL A 1 206 ? 22.146 -1.412 -3.657 1.00 92.50 206 VAL A O 1
ATOM 1608 N N . THR A 1 207 ? 23.999 -1.610 -4.910 1.00 93.06 207 THR A N 1
ATOM 1609 C CA . THR A 1 207 ? 24.741 -0.544 -4.213 1.00 93.06 207 THR A CA 1
ATOM 1610 C C . THR A 1 207 ? 24.028 0.800 -4.296 1.00 93.06 207 THR A C 1
ATOM 1612 O O . THR A 1 207 ? 23.982 1.527 -3.311 1.00 93.06 207 THR A O 1
ATOM 1615 N N . ALA A 1 208 ? 23.445 1.117 -5.458 1.00 93.38 208 ALA A N 1
ATOM 1616 C CA . ALA A 1 208 ? 22.711 2.358 -5.656 1.00 93.38 208 ALA A CA 1
ATOM 1617 C C . ALA A 1 208 ? 21.445 2.396 -4.788 1.00 93.38 208 ALA A C 1
ATOM 1619 O O . ALA A 1 208 ? 21.175 3.403 -4.137 1.00 93.38 208 ALA A O 1
ATOM 1620 N N . ALA A 1 209 ? 20.683 1.297 -4.739 1.00 94.06 209 ALA A N 1
ATOM 1621 C CA . ALA A 1 209 ? 19.486 1.221 -3.908 1.00 94.06 209 ALA A CA 1
ATOM 1622 C C . ALA A 1 209 ? 19.826 1.269 -2.407 1.00 94.06 209 ALA A C 1
ATOM 1624 O O . ALA A 1 209 ? 19.129 1.955 -1.665 1.00 94.06 209 ALA A O 1
ATOM 1625 N N . THR A 1 210 ? 20.913 0.616 -1.973 1.00 92.81 210 THR A N 1
ATOM 1626 C CA . THR A 1 210 ? 21.425 0.696 -0.593 1.00 92.81 210 THR A CA 1
ATOM 1627 C C . THR A 1 210 ? 21.771 2.136 -0.216 1.00 92.81 210 THR A C 1
ATOM 1629 O O . THR A 1 210 ? 21.211 2.659 0.741 1.00 92.81 210 THR A O 1
ATOM 1632 N N . ALA A 1 211 ? 22.619 2.814 -0.998 1.00 93.25 211 ALA A N 1
ATOM 1633 C CA . ALA A 1 211 ? 23.048 4.182 -0.698 1.00 93.25 211 ALA A CA 1
ATOM 1634 C C . ALA A 1 211 ? 21.876 5.176 -0.694 1.00 93.25 211 ALA A C 1
ATOM 1636 O O . ALA A 1 211 ? 21.796 6.057 0.165 1.00 93.25 211 ALA A O 1
ATOM 1637 N N . LYS A 1 212 ? 20.929 5.017 -1.628 1.00 93.44 212 LYS A N 1
ATOM 1638 C CA . LYS A 1 212 ? 19.725 5.851 -1.665 1.00 93.44 212 LYS A CA 1
ATOM 1639 C C . LYS A 1 212 ? 18.819 5.600 -0.458 1.00 93.44 212 LYS A C 1
ATOM 1641 O O . LYS A 1 212 ? 18.288 6.557 0.100 1.00 93.44 212 LYS A O 1
ATOM 1646 N N . ALA A 1 213 ? 18.671 4.347 -0.026 1.00 93.12 213 ALA A N 1
ATOM 1647 C CA . ALA A 1 213 ? 17.922 4.020 1.181 1.00 93.12 213 ALA A CA 1
ATOM 1648 C C . ALA A 1 213 ? 18.591 4.595 2.440 1.00 93.12 213 ALA A C 1
ATOM 1650 O O . ALA A 1 213 ? 17.924 5.231 3.246 1.00 93.12 213 ALA A O 1
ATOM 1651 N N . GLU A 1 214 ? 19.909 4.465 2.589 1.00 93.56 214 GLU A N 1
ATOM 1652 C CA . GLU A 1 214 ? 20.639 5.062 3.715 1.00 93.56 214 GLU A CA 1
ATOM 1653 C C . GLU A 1 214 ? 20.476 6.587 3.758 1.00 93.56 214 GLU A C 1
ATOM 1655 O O . GLU A 1 214 ? 20.148 7.153 4.803 1.00 93.56 214 GLU A O 1
ATOM 1660 N N . SER A 1 215 ? 20.623 7.258 2.612 1.00 92.81 215 SER A N 1
ATOM 1661 C CA . SER A 1 215 ? 20.406 8.704 2.521 1.00 92.81 215 SER A CA 1
ATOM 1662 C C . SER A 1 215 ? 18.960 9.093 2.836 1.00 92.81 215 SER A C 1
ATOM 1664 O O . SER A 1 215 ? 18.735 10.106 3.498 1.00 92.81 215 SER A O 1
ATOM 1666 N N . GLY A 1 216 ? 17.984 8.309 2.370 1.00 91.75 216 GLY A N 1
ATOM 1667 C CA . GLY A 1 216 ? 16.566 8.522 2.652 1.00 91.75 216 GLY A CA 1
ATOM 1668 C C . GLY A 1 216 ? 16.246 8.386 4.139 1.00 91.75 216 GLY A C 1
ATOM 1669 O O . GLY A 1 216 ? 15.527 9.217 4.684 1.00 91.75 216 GLY A O 1
ATOM 1670 N N . ALA A 1 217 ? 16.842 7.404 4.818 1.00 90.19 217 ALA A N 1
ATOM 1671 C CA . ALA A 1 217 ? 16.656 7.188 6.251 1.00 90.19 217 ALA A CA 1
ATOM 1672 C C . ALA A 1 217 ? 17.162 8.366 7.091 1.00 90.19 217 ALA A C 1
ATOM 1674 O O . ALA A 1 217 ? 16.517 8.759 8.060 1.00 90.19 217 ALA A O 1
ATOM 1675 N N . VAL A 1 218 ? 18.303 8.949 6.709 1.00 90.31 218 VAL A N 1
ATOM 1676 C CA . VAL A 1 218 ? 18.876 10.115 7.398 1.00 90.31 218 VAL A CA 1
ATOM 1677 C C . VAL A 1 218 ? 18.057 11.382 7.135 1.00 90.31 218 VAL A C 1
ATOM 1679 O O . VAL A 1 218 ? 17.885 12.200 8.041 1.00 90.31 218 VAL A O 1
ATOM 1682 N N . ALA A 1 219 ? 17.552 11.551 5.910 1.00 91.19 219 ALA A N 1
ATOM 1683 C CA . ALA A 1 219 ? 16.770 12.721 5.514 1.00 91.19 219 ALA A CA 1
ATOM 1684 C C . ALA A 1 219 ? 15.320 12.695 6.028 1.00 91.19 219 ALA A C 1
ATOM 1686 O O . ALA A 1 219 ? 14.713 13.754 6.192 1.00 91.19 219 ALA A O 1
ATOM 1687 N N . ALA A 1 220 ? 14.762 11.510 6.278 1.00 89.00 220 ALA A N 1
ATOM 1688 C CA . ALA A 1 220 ? 13.383 11.343 6.713 1.00 89.00 220 ALA A CA 1
ATOM 1689 C C . ALA A 1 220 ? 13.138 11.968 8.095 1.00 89.00 220 ALA A C 1
ATOM 1691 O O . ALA A 1 220 ? 13.790 11.655 9.098 1.00 89.00 220 ALA A O 1
ATOM 1692 N N . THR A 1 221 ? 12.161 12.869 8.154 1.00 83.94 221 THR A N 1
ATOM 1693 C CA . THR A 1 221 ? 11.762 13.558 9.386 1.00 83.94 221 THR A CA 1
ATOM 1694 C C . THR A 1 221 ? 10.595 12.864 10.077 1.00 83.94 221 THR A C 1
ATOM 1696 O O . THR A 1 221 ? 10.546 12.873 11.305 1.00 83.94 221 THR A O 1
ATOM 1699 N N . ALA A 1 222 ? 9.698 12.225 9.319 1.00 84.19 222 ALA A N 1
ATOM 1700 C CA . ALA A 1 222 ? 8.534 11.528 9.849 1.00 84.19 222 ALA A CA 1
ATOM 1701 C C . ALA A 1 222 ? 8.804 10.035 10.087 1.00 84.19 222 ALA A C 1
ATOM 1703 O O . ALA A 1 222 ? 9.486 9.367 9.307 1.00 84.19 222 ALA A O 1
ATOM 1704 N N . LEU A 1 223 ? 8.208 9.485 11.150 1.00 83.94 223 LEU A N 1
ATOM 1705 C CA . LEU A 1 223 ? 8.308 8.061 11.482 1.00 83.94 223 LEU A CA 1
ATOM 1706 C C . LEU A 1 223 ? 7.696 7.161 10.395 1.00 83.94 223 LEU A C 1
ATOM 1708 O O . LEU A 1 223 ? 8.232 6.090 10.097 1.00 83.94 223 LEU A O 1
ATOM 1712 N N . ALA A 1 224 ? 6.594 7.607 9.789 1.00 81.44 224 ALA A N 1
ATOM 1713 C CA . ALA A 1 224 ? 5.913 6.892 8.713 1.00 81.44 224 ALA A CA 1
ATOM 1714 C C . ALA A 1 224 ? 6.830 6.681 7.495 1.00 81.44 224 ALA A C 1
ATOM 1716 O O . ALA A 1 224 ? 6.881 5.575 6.956 1.00 81.44 224 ALA A O 1
ATOM 1717 N N . ASP A 1 225 ? 7.617 7.695 7.123 1.00 85.19 225 ASP A N 1
ATOM 1718 C CA . ASP A 1 225 ? 8.537 7.633 5.983 1.00 85.19 225 ASP A CA 1
ATOM 1719 C C . ASP A 1 225 ? 9.651 6.608 6.220 1.00 85.19 225 ASP A C 1
ATOM 1721 O O . ASP A 1 225 ? 9.939 5.780 5.355 1.00 85.19 225 ASP A O 1
ATOM 1725 N N . VAL A 1 226 ? 10.245 6.609 7.421 1.00 87.06 226 VAL A N 1
ATOM 1726 C CA . VAL A 1 226 ? 11.294 5.641 7.786 1.00 87.06 226 VAL A CA 1
ATOM 1727 C C . VAL A 1 226 ? 10.731 4.220 7.851 1.00 87.06 226 VAL A C 1
ATOM 1729 O O . VAL A 1 226 ? 11.383 3.268 7.422 1.00 87.06 226 VAL A O 1
ATOM 1732 N N . THR A 1 227 ? 9.501 4.066 8.340 1.00 83.75 227 THR A N 1
ATOM 1733 C CA . THR A 1 227 ? 8.813 2.771 8.399 1.00 83.75 227 THR A CA 1
ATOM 1734 C C . THR A 1 227 ? 8.528 2.223 7.001 1.00 83.75 227 THR A C 1
ATOM 1736 O O . THR A 1 227 ? 8.817 1.059 6.717 1.00 83.75 227 THR A O 1
ATOM 1739 N N . ALA A 1 228 ? 8.014 3.067 6.102 1.00 83.81 228 ALA A N 1
ATOM 1740 C CA . ALA A 1 228 ? 7.798 2.702 4.709 1.00 83.81 228 ALA A CA 1
ATOM 1741 C C . ALA A 1 228 ? 9.123 2.344 4.023 1.00 83.81 228 ALA A C 1
ATOM 1743 O O . ALA A 1 228 ? 9.187 1.387 3.251 1.00 83.81 228 ALA A O 1
ATOM 1744 N N . LEU A 1 229 ? 10.202 3.070 4.315 1.00 87.75 229 LEU A N 1
ATOM 1745 C CA . LEU A 1 229 ? 11.530 2.770 3.793 1.00 87.75 229 LEU A CA 1
ATOM 1746 C C . LEU A 1 229 ? 12.066 1.422 4.301 1.00 87.75 229 LEU A C 1
ATOM 1748 O O . LEU A 1 229 ? 12.618 0.659 3.510 1.00 87.75 229 LEU A O 1
ATOM 1752 N N . ALA A 1 230 ? 11.855 1.090 5.578 1.00 84.50 230 ALA A N 1
ATOM 1753 C CA . ALA A 1 230 ? 12.208 -0.216 6.137 1.00 84.50 230 ALA A CA 1
ATOM 1754 C C . ALA A 1 230 ? 11.472 -1.360 5.419 1.00 84.50 230 ALA A C 1
ATOM 1756 O O . ALA A 1 230 ? 12.106 -2.338 5.013 1.00 84.50 230 ALA A O 1
ATOM 1757 N N . GLU A 1 231 ? 10.162 -1.206 5.184 1.00 81.62 231 GLU A N 1
ATOM 1758 C CA . GLU A 1 231 ? 9.358 -2.159 4.404 1.00 81.62 231 GLU A CA 1
ATOM 1759 C C . GLU A 1 231 ? 9.936 -2.326 2.986 1.00 81.62 231 GLU A C 1
ATOM 1761 O O . GLU A 1 231 ? 10.190 -3.449 2.539 1.00 81.62 231 GLU A O 1
ATOM 1766 N N . HIS A 1 232 ? 10.254 -1.224 2.298 1.00 86.25 232 HIS A N 1
ATOM 1767 C CA . HIS A 1 232 ? 10.872 -1.277 0.972 1.00 86.25 232 HIS A CA 1
ATOM 1768 C C . HIS A 1 232 ? 12.259 -1.938 0.974 1.00 86.25 232 HIS A C 1
ATOM 1770 O O . HIS A 1 232 ? 12.553 -2.687 0.045 1.00 86.25 232 HIS A O 1
ATOM 1776 N N . CYS A 1 233 ? 13.103 -1.722 1.987 1.00 86.38 233 CYS A N 1
ATOM 1777 C CA . CYS A 1 233 ? 14.425 -2.354 2.089 1.00 86.38 233 CYS A CA 1
ATOM 1778 C C . CYS A 1 233 ? 14.338 -3.879 2.239 1.00 86.38 233 CYS A C 1
ATOM 1780 O O . CYS A 1 233 ? 15.114 -4.610 1.614 1.00 86.38 233 CYS A O 1
ATOM 1782 N N . LEU A 1 234 ? 13.364 -4.374 3.008 1.00 80.69 234 LEU A N 1
ATOM 1783 C CA . LEU A 1 234 ? 13.096 -5.811 3.147 1.00 80.69 234 LEU A CA 1
ATOM 1784 C C . LEU A 1 234 ? 12.552 -6.406 1.841 1.00 80.69 234 LEU A C 1
ATOM 1786 O O . LEU A 1 234 ? 12.994 -7.469 1.385 1.00 80.69 234 LEU A O 1
ATOM 1790 N N . LEU A 1 235 ? 11.642 -5.686 1.181 1.00 82.25 235 LEU A N 1
ATOM 1791 C CA . LEU A 1 235 ? 11.105 -6.070 -0.124 1.00 82.25 235 LEU A CA 1
ATOM 1792 C C . LEU A 1 235 ? 12.166 -6.012 -1.246 1.00 82.25 235 LEU A C 1
ATOM 1794 O O . LEU A 1 235 ? 12.156 -6.824 -2.173 1.00 82.25 235 LEU A O 1
ATOM 1798 N N . ALA A 1 236 ? 13.142 -5.118 -1.139 1.00 86.00 236 ALA A N 1
ATOM 1799 C CA . ALA A 1 236 ? 14.275 -5.009 -2.052 1.00 86.00 236 ALA A CA 1
ATOM 1800 C C . ALA A 1 236 ? 15.423 -5.983 -1.718 1.00 86.00 236 ALA A C 1
ATOM 1802 O O . ALA A 1 236 ? 16.322 -6.176 -2.540 1.00 86.00 236 ALA A O 1
ATOM 1803 N N . GLY A 1 237 ? 15.408 -6.618 -0.540 1.00 83.31 237 GLY A N 1
ATOM 1804 C CA . GLY A 1 237 ? 16.491 -7.480 -0.065 1.00 83.31 237 GLY A CA 1
ATOM 1805 C C . GLY A 1 237 ? 17.815 -6.721 0.028 1.00 83.31 237 GLY A C 1
ATOM 1806 O O . GLY A 1 237 ? 18.761 -7.064 -0.689 1.00 83.31 237 GLY A O 1
ATOM 1807 N N . LEU A 1 238 ? 17.840 -5.662 0.843 1.00 85.50 238 LEU A N 1
ATOM 1808 C CA . LEU A 1 238 ? 18.990 -4.780 1.080 1.00 85.50 238 LEU A CA 1
ATOM 1809 C C . LEU A 1 238 ? 19.452 -4.876 2.547 1.00 85.50 238 LEU A C 1
ATOM 1811 O O . LEU A 1 238 ? 19.167 -3.970 3.330 1.00 85.50 238 LEU A O 1
ATOM 1815 N N . PRO A 1 239 ? 20.140 -5.962 2.946 1.00 81.44 239 PRO A N 1
ATOM 1816 C CA . PRO A 1 239 ? 20.534 -6.168 4.340 1.00 81.44 239 PRO A CA 1
ATOM 1817 C C . PRO A 1 239 ? 21.489 -5.084 4.853 1.00 81.44 239 PRO A C 1
ATOM 1819 O O . PRO A 1 239 ? 21.372 -4.677 6.001 1.00 81.44 239 PRO A O 1
ATOM 1822 N N . ASP A 1 240 ? 22.365 -4.560 3.993 1.00 84.12 240 ASP A N 1
ATOM 1823 C CA . ASP A 1 240 ? 23.367 -3.560 4.381 1.00 84.12 240 ASP A CA 1
ATOM 1824 C C . ASP A 1 240 ? 22.747 -2.198 4.744 1.00 84.12 240 ASP A C 1
ATOM 1826 O O . ASP A 1 240 ? 23.269 -1.499 5.606 1.00 84.12 240 ASP A O 1
ATOM 1830 N N . ALA A 1 241 ? 21.594 -1.849 4.155 1.00 86.44 241 ALA A N 1
ATOM 1831 C CA . ALA A 1 241 ? 20.878 -0.611 4.476 1.00 86.44 241 ALA A CA 1
ATOM 1832 C C . ALA A 1 241 ? 20.076 -0.715 5.786 1.00 86.44 241 ALA A C 1
ATOM 1834 O O . ALA A 1 241 ? 19.779 0.304 6.416 1.00 86.44 241 ALA A O 1
ATOM 1835 N N . LEU A 1 242 ? 19.695 -1.933 6.201 1.00 82.44 242 LEU A N 1
ATOM 1836 C CA . LEU A 1 242 ? 18.801 -2.138 7.344 1.00 82.44 242 LEU A CA 1
ATOM 1837 C C . LEU A 1 242 ? 19.357 -1.552 8.648 1.00 82.44 242 LEU A C 1
ATOM 1839 O O . LEU A 1 242 ? 18.600 -0.839 9.295 1.00 82.44 242 LEU A O 1
ATOM 1843 N N . PRO A 1 243 ? 20.633 -1.737 9.043 1.00 83.56 243 PRO A N 1
ATOM 1844 C CA . PRO A 1 243 ? 21.155 -1.144 10.275 1.00 83.56 243 PRO A CA 1
ATOM 1845 C C . PRO A 1 243 ? 20.969 0.379 10.361 1.00 83.56 243 PRO A C 1
ATOM 1847 O O . PRO A 1 243 ? 20.596 0.896 11.414 1.00 83.56 243 PRO A O 1
ATOM 1850 N N . VAL A 1 244 ? 21.180 1.100 9.253 1.00 87.19 244 VAL A N 1
ATOM 1851 C CA . VAL A 1 244 ? 21.024 2.564 9.198 1.00 87.19 244 VAL A CA 1
ATOM 1852 C C . VAL A 1 244 ? 19.551 2.957 9.289 1.00 87.19 244 VAL A C 1
ATOM 1854 O O . VAL A 1 244 ? 19.197 3.830 10.083 1.00 87.19 244 VAL A O 1
ATOM 1857 N N . VAL A 1 245 ? 18.685 2.282 8.528 1.00 87.25 245 VAL A N 1
ATOM 1858 C CA . VAL A 1 245 ? 17.232 2.520 8.550 1.00 87.25 245 VAL A CA 1
ATOM 1859 C C . VAL A 1 245 ? 16.649 2.213 9.929 1.00 87.25 245 VAL A C 1
ATOM 1861 O O . VAL A 1 245 ? 15.876 3.005 10.459 1.00 87.25 245 VAL A O 1
ATOM 1864 N N . MET A 1 246 ? 17.055 1.102 10.543 1.00 80.94 246 MET A N 1
ATOM 1865 C CA . MET A 1 246 ? 16.595 0.682 11.867 1.00 80.94 246 MET A CA 1
ATOM 1866 C C . MET A 1 246 ? 17.044 1.649 12.959 1.00 80.94 246 MET A C 1
ATOM 1868 O O . MET A 1 246 ? 16.259 1.965 13.850 1.00 80.94 246 MET A O 1
ATOM 1872 N N . LYS A 1 247 ? 18.271 2.175 12.870 1.00 84.56 247 LYS A N 1
ATOM 1873 C CA . LYS A 1 247 ? 18.737 3.223 13.780 1.00 84.56 247 LYS A CA 1
ATOM 1874 C C . LYS A 1 247 ? 17.906 4.499 13.632 1.00 84.56 247 LYS A C 1
ATOM 1876 O O . LYS A 1 247 ? 17.426 5.020 14.632 1.00 84.56 247 LYS A O 1
ATOM 1881 N N . ALA A 1 248 ? 17.682 4.963 12.401 1.00 87.12 248 ALA A N 1
ATOM 1882 C CA . ALA A 1 248 ? 16.838 6.130 12.151 1.00 87.12 248 ALA A CA 1
ATOM 1883 C C . ALA A 1 248 ? 15.405 5.914 12.668 1.00 87.12 248 ALA A C 1
ATOM 1885 O O . ALA A 1 248 ? 14.828 6.814 13.273 1.00 87.12 248 ALA A O 1
ATOM 1886 N N . LEU A 1 249 ? 14.855 4.709 12.491 1.00 84.44 249 LEU A N 1
ATOM 1887 C CA . LEU A 1 249 ? 13.527 4.339 12.972 1.00 84.44 249 LEU A CA 1
ATOM 1888 C C . LEU A 1 249 ? 13.455 4.398 14.501 1.00 84.44 249 LEU A C 1
ATOM 1890 O O . LEU A 1 249 ? 12.535 5.008 15.039 1.00 84.44 249 LEU A O 1
ATOM 1894 N N . ALA A 1 250 ? 14.434 3.809 15.192 1.00 80.19 250 ALA A N 1
ATOM 1895 C CA . ALA A 1 250 ? 14.519 3.836 16.649 1.00 80.19 250 ALA A CA 1
ATOM 1896 C C . ALA A 1 250 ? 14.678 5.269 17.185 1.00 80.19 250 ALA A C 1
ATOM 1898 O O . ALA A 1 250 ? 13.962 5.655 18.109 1.00 80.19 250 ALA A O 1
ATOM 1899 N N . ASP A 1 251 ? 15.542 6.078 16.566 1.00 84.56 251 ASP A N 1
ATOM 1900 C CA . ASP A 1 251 ? 15.764 7.477 16.945 1.00 84.56 251 ASP A CA 1
ATOM 1901 C C . ASP A 1 251 ? 14.493 8.325 16.744 1.00 84.56 251 ASP A C 1
ATOM 1903 O O . ASP A 1 251 ? 14.128 9.118 17.613 1.00 84.56 251 ASP A O 1
ATOM 1907 N N . ARG A 1 252 ? 13.784 8.158 15.616 1.00 85.62 252 ARG A N 1
ATOM 1908 C CA . ARG A 1 252 ? 12.517 8.865 15.356 1.00 85.62 252 ARG A CA 1
ATOM 1909 C C . ARG A 1 252 ? 11.414 8.401 16.297 1.00 85.62 252 ARG A C 1
ATOM 1911 O O . ARG A 1 252 ? 10.735 9.240 16.878 1.00 85.62 252 ARG A O 1
ATOM 1918 N N . ALA A 1 253 ? 11.272 7.094 16.504 1.00 81.00 253 ALA A N 1
ATOM 1919 C CA . ALA A 1 253 ? 10.294 6.555 17.437 1.00 81.00 253 ALA A CA 1
ATOM 1920 C C . ALA A 1 253 ? 10.559 7.049 18.865 1.00 81.00 253 ALA A C 1
ATOM 1922 O O . ALA A 1 253 ? 9.619 7.379 19.581 1.00 81.00 253 ALA A O 1
ATOM 1923 N N . ALA A 1 254 ? 11.822 7.146 19.295 1.00 79.94 254 ALA A N 1
ATOM 1924 C CA . ALA A 1 254 ? 12.195 7.685 20.604 1.00 79.94 254 ALA A CA 1
ATOM 1925 C C . ALA A 1 254 ? 11.752 9.147 20.797 1.00 79.94 254 ALA A C 1
ATOM 1927 O O . ALA A 1 254 ? 11.329 9.504 21.894 1.00 79.94 254 ALA A O 1
ATOM 1928 N N . LEU A 1 255 ? 11.818 9.963 19.743 1.00 80.31 255 LEU A N 1
ATOM 1929 C CA . LEU A 1 255 ? 11.475 11.388 19.781 1.00 80.31 255 LEU A CA 1
ATOM 1930 C C . LEU A 1 255 ? 9.986 11.678 19.543 1.00 80.31 255 LEU A C 1
ATOM 1932 O O . LEU A 1 255 ? 9.512 12.730 19.969 1.00 80.31 255 LEU A O 1
ATOM 1936 N N . ASP A 1 256 ? 9.253 10.782 18.878 1.00 78.06 256 ASP A N 1
ATOM 1937 C CA . ASP A 1 256 ? 7.836 10.995 18.574 1.00 78.06 256 ASP A CA 1
ATOM 1938 C C . ASP A 1 256 ? 6.957 10.739 19.806 1.00 78.06 256 ASP A C 1
ATOM 1940 O O . ASP A 1 256 ? 6.881 9.622 20.324 1.00 78.06 256 ASP A O 1
ATOM 1944 N N . ALA A 1 257 ? 6.314 11.792 20.306 1.00 73.25 257 ALA A N 1
ATOM 1945 C CA . ALA A 1 257 ? 5.414 11.721 21.452 1.00 73.25 257 ALA A CA 1
ATOM 1946 C C . ALA A 1 257 ? 3.955 11.450 21.047 1.00 73.25 257 ALA A C 1
ATOM 1948 O O . ALA A 1 257 ? 3.139 11.154 21.923 1.00 73.25 257 ALA A O 1
ATOM 1949 N N . ASP A 1 258 ? 3.618 11.549 19.756 1.00 83.75 258 ASP A N 1
ATOM 1950 C CA . ASP A 1 258 ? 2.251 11.375 19.279 1.00 83.75 258 ASP A CA 1
ATOM 1951 C C . ASP A 1 258 ? 1.929 9.888 19.081 1.00 83.75 258 ASP A C 1
ATOM 1953 O O . ASP A 1 258 ? 2.505 9.191 18.242 1.00 83.75 258 ASP A O 1
ATOM 1957 N N . VAL A 1 259 ? 0.977 9.379 19.863 1.00 85.44 259 VAL A N 1
ATOM 1958 C CA . VAL A 1 259 ? 0.563 7.975 19.779 1.00 85.44 259 VAL A CA 1
ATOM 1959 C C . VAL A 1 259 ? -0.122 7.634 18.455 1.00 85.44 259 VAL A C 1
ATOM 1961 O O . VAL A 1 259 ? -0.045 6.481 18.034 1.00 85.44 259 VAL A O 1
ATOM 1964 N N . GLY A 1 260 ? -0.749 8.604 17.782 1.00 83.75 260 GLY A N 1
ATOM 1965 C CA . GLY A 1 260 ? -1.362 8.402 16.471 1.00 83.75 260 GLY A CA 1
ATOM 1966 C C . GLY A 1 260 ? -0.316 8.021 15.426 1.00 83.75 260 GLY A C 1
ATOM 1967 O O . GLY A 1 260 ? -0.469 7.016 14.735 1.00 83.75 260 GLY A O 1
ATOM 1968 N N . HIS A 1 261 ? 0.813 8.736 15.393 1.00 84.94 261 HIS A N 1
ATOM 1969 C CA . HIS A 1 261 ? 1.923 8.410 14.492 1.00 84.94 261 HIS A CA 1
ATOM 1970 C C . HIS A 1 261 ? 2.533 7.034 14.785 1.00 84.94 261 HIS A C 1
ATOM 1972 O O . HIS A 1 261 ? 2.853 6.282 13.862 1.00 84.94 261 HIS A O 1
ATOM 1978 N N . LEU A 1 262 ? 2.668 6.673 16.068 1.00 86.00 262 LEU A N 1
ATOM 1979 C CA . LEU A 1 262 ? 3.129 5.337 16.459 1.00 86.00 262 LEU A CA 1
ATOM 1980 C C . LEU A 1 262 ? 2.143 4.253 15.987 1.00 86.00 262 LEU A C 1
ATOM 1982 O O . LEU A 1 262 ? 2.565 3.216 15.467 1.00 86.00 262 LEU A O 1
ATOM 1986 N N . ALA A 1 263 ? 0.840 4.498 16.148 1.00 87.12 263 ALA A N 1
ATOM 1987 C CA . ALA A 1 263 ? -0.224 3.584 15.745 1.00 87.12 263 ALA A CA 1
ATOM 1988 C C . ALA A 1 263 ? -0.291 3.385 14.222 1.00 87.12 263 ALA A C 1
ATOM 1990 O O . ALA A 1 263 ? -0.533 2.264 13.777 1.00 87.12 263 ALA A O 1
ATOM 1991 N N . ASP A 1 264 ? -0.010 4.423 13.431 1.00 86.81 264 ASP A N 1
ATOM 1992 C CA . ASP A 1 264 ? 0.054 4.332 11.966 1.00 86.81 264 ASP A CA 1
ATOM 1993 C C . ASP A 1 264 ? 1.293 3.561 11.472 1.00 86.81 264 ASP A C 1
ATOM 1995 O O . ASP A 1 264 ? 1.240 2.877 10.446 1.00 86.81 264 ASP A O 1
ATOM 1999 N N . ALA A 1 265 ? 2.407 3.621 12.210 1.00 86.06 265 ALA A N 1
ATOM 2000 C CA . ALA A 1 265 ? 3.653 2.942 11.848 1.00 86.06 265 ALA A CA 1
ATOM 2001 C C . ALA A 1 265 ? 3.635 1.429 12.153 1.00 86.06 265 ALA A C 1
ATOM 2003 O O . ALA A 1 265 ? 4.157 0.621 11.376 1.00 86.06 265 ALA A O 1
ATOM 2004 N N . LEU A 1 266 ? 3.019 1.011 13.266 1.00 87.69 266 LEU A N 1
ATOM 2005 C CA . LEU A 1 266 ? 3.069 -0.380 13.736 1.00 87.69 266 LEU A CA 1
ATOM 2006 C C . LEU A 1 266 ? 2.586 -1.430 12.703 1.00 87.69 266 LEU A C 1
ATOM 2008 O O . LEU A 1 266 ? 3.267 -2.448 12.546 1.00 87.69 266 LEU A O 1
ATOM 2012 N N . PRO A 1 267 ? 1.478 -1.231 11.956 1.00 86.69 267 PRO A N 1
ATOM 2013 C CA . PRO A 1 267 ? 0.996 -2.209 10.978 1.00 86.69 267 PRO A CA 1
ATOM 2014 C C . PRO A 1 267 ? 1.995 -2.509 9.861 1.00 86.69 267 PRO A C 1
ATOM 2016 O O . PRO A 1 267 ? 2.094 -3.651 9.409 1.00 86.69 267 PRO A O 1
ATOM 2019 N N . ALA A 1 268 ? 2.741 -1.504 9.400 1.00 82.25 268 ALA A N 1
ATOM 2020 C CA . ALA A 1 268 ? 3.759 -1.693 8.372 1.00 82.25 268 ALA A CA 1
ATOM 2021 C C . ALA A 1 268 ? 4.960 -2.497 8.899 1.00 82.25 268 ALA A C 1
ATOM 2023 O O . ALA A 1 268 ? 5.430 -3.414 8.218 1.00 82.25 268 ALA A O 1
ATOM 2024 N N . LEU A 1 269 ? 5.383 -2.256 10.144 1.00 80.94 269 LEU A N 1
ATOM 2025 C CA . LEU A 1 269 ? 6.431 -3.049 10.803 1.00 80.94 269 LEU A CA 1
ATOM 2026 C C . LEU A 1 269 ? 5.991 -4.501 11.036 1.00 80.94 269 LEU A C 1
ATOM 2028 O O . LEU A 1 269 ? 6.738 -5.433 10.739 1.00 80.94 269 LEU A O 1
ATOM 2032 N N . ALA A 1 270 ? 4.759 -4.714 11.500 1.00 82.88 270 ALA A N 1
ATOM 2033 C CA . ALA A 1 270 ? 4.222 -6.052 11.740 1.00 82.88 270 ALA A CA 1
ATOM 2034 C C . ALA A 1 270 ? 4.095 -6.872 10.442 1.00 82.88 270 ALA A C 1
ATOM 2036 O O . ALA A 1 270 ? 4.455 -8.051 10.407 1.00 82.88 270 ALA A O 1
ATOM 2037 N N . ARG A 1 271 ? 3.645 -6.248 9.342 1.00 79.25 271 ARG A N 1
ATOM 2038 C CA . ARG A 1 271 ? 3.642 -6.884 8.011 1.00 79.25 271 ARG A CA 1
ATOM 2039 C C . ARG A 1 271 ? 5.065 -7.218 7.559 1.00 79.25 271 ARG A C 1
ATOM 2041 O O . ARG A 1 271 ? 5.306 -8.333 7.105 1.00 79.25 271 ARG A O 1
ATOM 2048 N N . SER A 1 272 ? 6.003 -6.291 7.738 1.00 75.62 272 SER A N 1
ATOM 2049 C CA . SER A 1 272 ? 7.419 -6.463 7.391 1.00 75.62 272 SER A CA 1
ATOM 2050 C C . SER A 1 272 ? 8.072 -7.651 8.107 1.00 75.62 272 SER A C 1
ATOM 2052 O O . SER A 1 272 ? 8.770 -8.443 7.474 1.00 75.62 272 SER A O 1
ATOM 2054 N N . LEU A 1 273 ? 7.775 -7.840 9.396 1.00 74.81 273 LEU A N 1
ATOM 2055 C CA . LEU A 1 273 ? 8.241 -8.987 10.182 1.00 74.81 273 LEU A CA 1
ATOM 2056 C C . LEU A 1 273 ? 7.734 -10.324 9.636 1.00 74.81 273 LEU A C 1
ATOM 2058 O O . LEU A 1 273 ? 8.492 -11.289 9.560 1.00 74.81 273 LEU A O 1
ATOM 2062 N N . ARG A 1 274 ? 6.484 -10.371 9.167 1.00 70.88 274 ARG A N 1
ATOM 2063 C CA . ARG A 1 274 ? 5.920 -11.570 8.532 1.00 70.88 274 ARG A CA 1
ATOM 2064 C C . ARG A 1 274 ? 6.606 -11.917 7.204 1.00 70.88 274 ARG A C 1
ATOM 2066 O O . ARG A 1 274 ? 6.683 -13.092 6.852 1.00 70.88 274 ARG A O 1
ATOM 2073 N N . TYR A 1 275 ? 7.093 -10.922 6.461 1.00 62.19 275 TYR A N 1
ATOM 2074 C CA . TYR A 1 275 ? 7.818 -11.145 5.203 1.00 62.19 275 TYR A CA 1
ATOM 2075 C C . TYR A 1 275 ? 9.291 -11.530 5.407 1.00 62.19 275 TYR A C 1
ATOM 2077 O O . TYR A 1 275 ? 9.859 -12.205 4.545 1.00 62.19 275 TYR A O 1
ATOM 2085 N N . GLY A 1 276 ? 9.902 -11.129 6.526 1.00 57.88 276 GLY A N 1
ATOM 2086 C CA . GLY A 1 276 ? 11.297 -11.435 6.857 1.00 57.88 276 GLY A CA 1
ATOM 2087 C C . GLY A 1 276 ? 11.597 -12.931 6.958 1.00 57.88 276 GLY A C 1
ATOM 2088 O O . GLY A 1 276 ? 12.619 -13.381 6.437 1.00 57.88 276 GLY A O 1
ATOM 2089 N N . ASP A 1 277 ? 10.658 -13.704 7.511 1.00 55.56 277 ASP A N 1
ATOM 2090 C CA . ASP A 1 277 ? 10.754 -15.166 7.635 1.00 55.56 277 ASP A CA 1
ATOM 2091 C C . ASP A 1 277 ? 10.825 -15.866 6.262 1.00 55.56 277 ASP A C 1
ATOM 2093 O O . ASP A 1 277 ? 11.623 -16.773 6.039 1.00 55.56 277 ASP A O 1
ATOM 2097 N N . VAL A 1 278 ? 10.089 -15.356 5.267 1.00 49.62 278 VAL A N 1
ATOM 2098 C CA . VAL A 1 278 ? 10.103 -15.893 3.890 1.00 49.62 278 VAL A CA 1
ATOM 2099 C C . VAL A 1 278 ? 11.411 -15.565 3.154 1.00 49.62 278 VAL A C 1
ATOM 2101 O O . VAL A 1 278 ? 11.761 -16.226 2.177 1.00 49.62 278 VAL A O 1
ATOM 2104 N N . ARG A 1 279 ? 12.145 -14.534 3.592 1.00 57.44 279 ARG A N 1
ATOM 2105 C CA . ARG A 1 279 ? 13.295 -13.966 2.867 1.00 57.44 279 ARG A CA 1
ATOM 2106 C C . ARG A 1 279 ? 14.638 -14.164 3.580 1.00 57.44 279 ARG A C 1
ATOM 2108 O O . ARG A 1 279 ? 15.630 -13.600 3.118 1.00 57.44 279 ARG A O 1
ATOM 2115 N N . SER A 1 280 ? 14.679 -14.959 4.655 1.00 53.31 280 SER A N 1
ATOM 2116 C CA . SER A 1 280 ? 15.895 -15.301 5.418 1.00 53.31 280 SER A CA 1
ATOM 2117 C C . SER A 1 280 ? 16.713 -14.076 5.854 1.00 53.31 280 SER A C 1
ATOM 2119 O O . SER A 1 280 ? 17.940 -14.089 5.800 1.00 53.31 280 SER A O 1
ATOM 2121 N N . THR A 1 281 ? 16.037 -12.987 6.228 1.00 60.03 281 THR A N 1
ATOM 2122 C CA . THR A 1 281 ? 16.686 -11.764 6.728 1.00 60.03 281 THR A CA 1
ATOM 2123 C C . THR A 1 281 ? 16.634 -11.754 8.253 1.00 60.03 281 THR A C 1
ATOM 2125 O O . THR A 1 281 ? 15.611 -12.124 8.820 1.00 60.03 281 THR A O 1
ATOM 2128 N N . ASP A 1 282 ? 17.714 -11.337 8.919 1.00 62.84 282 ASP A N 1
ATOM 2129 C CA . ASP A 1 282 ? 17.735 -11.181 10.377 1.00 62.84 282 ASP A CA 1
ATOM 2130 C C . ASP A 1 282 ? 16.811 -10.025 10.794 1.00 62.84 282 ASP A C 1
ATOM 2132 O O . ASP A 1 282 ? 17.137 -8.847 10.638 1.00 62.84 282 ASP A O 1
ATOM 2136 N N . THR A 1 283 ? 15.609 -10.368 11.257 1.00 68.69 283 THR A N 1
ATOM 2137 C CA . THR A 1 283 ? 14.579 -9.408 11.666 1.00 68.69 283 THR A CA 1
ATOM 2138 C C . THR A 1 283 ? 14.521 -9.176 13.173 1.00 68.69 283 THR A C 1
ATOM 2140 O O . THR A 1 283 ? 13.556 -8.575 13.648 1.00 68.69 283 THR A O 1
ATOM 2143 N N . ALA A 1 284 ? 15.522 -9.622 13.941 1.00 72.31 284 ALA A N 1
ATOM 2144 C CA . ALA A 1 284 ? 15.516 -9.482 15.399 1.00 72.31 284 ALA A CA 1
ATOM 2145 C C . ALA A 1 284 ? 15.407 -8.010 15.838 1.00 72.31 284 ALA A C 1
ATOM 2147 O O . ALA A 1 284 ? 14.511 -7.654 16.601 1.00 72.31 284 ALA A O 1
ATOM 2148 N N . ALA A 1 285 ? 16.226 -7.127 15.257 1.00 68.88 285 ALA A N 1
ATOM 2149 C CA . ALA A 1 285 ? 16.190 -5.691 15.554 1.00 68.88 285 ALA A CA 1
ATOM 2150 C C . ALA A 1 285 ? 14.836 -5.040 15.203 1.00 68.88 285 ALA A C 1
ATOM 2152 O O . ALA A 1 285 ? 14.371 -4.130 15.886 1.00 68.88 285 ALA A O 1
ATOM 2153 N N . LEU A 1 286 ? 14.175 -5.512 14.141 1.00 75.62 286 LEU A N 1
ATOM 2154 C CA . LEU A 1 286 ? 12.850 -5.031 13.749 1.00 75.62 286 LEU A CA 1
ATOM 2155 C C . LEU A 1 286 ? 11.767 -5.482 14.732 1.00 75.62 286 LEU A C 1
ATOM 2157 O O . LEU A 1 286 ? 10.856 -4.712 15.033 1.00 75.62 286 LEU A O 1
ATOM 2161 N N . ALA A 1 287 ? 11.882 -6.707 15.245 1.00 78.38 287 ALA A N 1
ATOM 2162 C CA . ALA A 1 287 ? 10.967 -7.246 16.239 1.00 78.38 287 ALA A CA 1
ATOM 2163 C C . ALA A 1 287 ? 11.057 -6.461 17.553 1.00 78.38 287 ALA A C 1
ATOM 2165 O O . ALA A 1 287 ? 10.022 -6.110 18.115 1.00 78.38 287 ALA A O 1
ATOM 2166 N N . G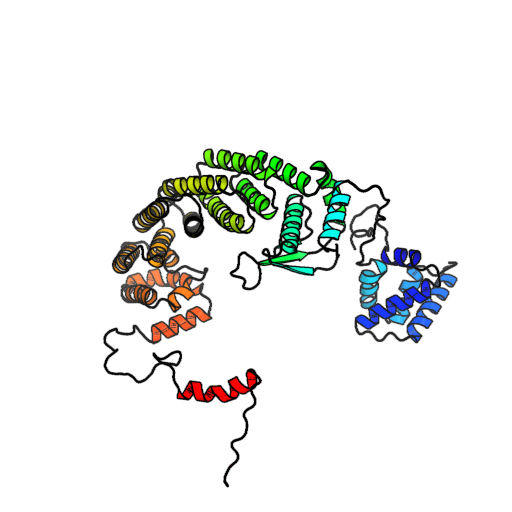LU A 1 288 ? 12.271 -6.118 17.996 1.00 78.38 288 GLU A N 1
ATOM 2167 C CA . GLU A 1 288 ? 12.493 -5.297 19.194 1.00 78.38 288 GLU A CA 1
ATOM 2168 C C . GLU A 1 288 ? 11.882 -3.898 19.059 1.00 78.38 288 GLU A C 1
ATOM 2170 O O . GLU A 1 288 ? 11.174 -3.441 19.958 1.00 78.38 288 GLU A O 1
ATOM 2175 N N . VAL A 1 289 ? 12.087 -3.229 17.917 1.00 80.75 289 VAL A N 1
ATOM 2176 C CA . VAL A 1 289 ? 11.491 -1.907 17.670 1.00 80.75 289 VAL A CA 1
ATOM 2177 C C . VAL A 1 289 ? 9.965 -1.998 17.631 1.00 80.75 289 VAL A C 1
ATOM 2179 O O . VAL A 1 289 ? 9.292 -1.219 18.303 1.00 80.75 289 VAL A O 1
ATOM 2182 N N . ALA A 1 290 ? 9.398 -2.971 16.911 1.00 85.62 290 ALA A N 1
ATOM 2183 C CA . ALA A 1 290 ? 7.949 -3.156 16.848 1.00 85.62 290 ALA A CA 1
ATOM 2184 C C . ALA A 1 290 ? 7.336 -3.450 18.228 1.00 85.62 290 ALA A C 1
ATOM 2186 O O . ALA A 1 290 ? 6.295 -2.883 18.562 1.00 85.62 290 ALA A O 1
ATOM 2187 N N . ALA A 1 291 ? 7.995 -4.277 19.048 1.00 84.19 291 ALA A N 1
ATOM 2188 C CA . ALA A 1 291 ? 7.579 -4.538 20.423 1.00 84.19 291 ALA A CA 1
ATOM 2189 C C . ALA A 1 291 ? 7.613 -3.253 21.267 1.00 84.19 291 ALA A C 1
ATOM 2191 O O . ALA A 1 291 ? 6.607 -2.905 21.882 1.00 84.19 291 ALA A O 1
ATOM 2192 N N . GLY A 1 292 ? 8.711 -2.489 21.221 1.00 85.19 292 GLY A N 1
ATOM 2193 C CA . GLY A 1 292 ? 8.831 -1.216 21.939 1.00 85.19 292 GLY A CA 1
ATOM 2194 C C . GLY A 1 292 ? 7.781 -0.174 21.527 1.00 85.19 292 GLY A C 1
ATOM 2195 O O . GLY A 1 292 ? 7.230 0.524 22.383 1.00 85.19 292 GLY A O 1
ATOM 2196 N N . LEU A 1 293 ? 7.442 -0.087 20.234 1.00 87.31 293 LEU A N 1
ATOM 2197 C CA . LEU A 1 293 ? 6.341 0.761 19.757 1.00 87.31 293 LEU A CA 1
ATOM 2198 C C . LEU A 1 293 ? 4.994 0.273 20.292 1.00 87.31 293 LEU A C 1
ATOM 2200 O O . LEU A 1 293 ? 4.214 1.081 20.795 1.00 87.31 293 LEU A O 1
ATOM 2204 N N . ALA A 1 294 ? 4.725 -1.033 20.220 1.00 89.44 294 ALA A N 1
ATOM 2205 C CA . ALA A 1 294 ? 3.475 -1.610 20.700 1.00 89.44 294 ALA A CA 1
ATOM 2206 C C . ALA A 1 294 ? 3.263 -1.349 22.201 1.00 89.44 294 ALA A C 1
ATOM 2208 O O . ALA A 1 294 ? 2.159 -0.993 22.617 1.00 89.44 294 ALA A O 1
ATOM 2209 N N . GLU A 1 295 ? 4.321 -1.435 23.012 1.00 88.75 295 GLU A N 1
ATOM 2210 C CA . GLU A 1 295 ? 4.264 -1.102 24.438 1.00 88.75 295 GLU A CA 1
ATOM 2211 C C . GLU A 1 295 ? 3.907 0.366 24.682 1.00 88.75 295 GLU A C 1
ATOM 2213 O O . GLU A 1 295 ? 3.029 0.672 25.493 1.00 88.75 295 GLU A O 1
ATOM 2218 N N . ARG A 1 296 ? 4.537 1.284 23.947 1.00 88.50 296 ARG A N 1
ATOM 2219 C CA . ARG A 1 296 ? 4.247 2.720 24.053 1.00 88.50 296 ARG A CA 1
ATOM 2220 C C . ARG A 1 296 ? 2.836 3.058 23.600 1.00 88.50 296 ARG A C 1
ATOM 2222 O O . ARG A 1 296 ? 2.178 3.864 24.254 1.00 88.50 296 ARG A O 1
ATOM 2229 N N . ILE A 1 297 ? 2.350 2.412 22.541 1.00 90.88 297 ILE A N 1
ATOM 2230 C CA . ILE A 1 297 ? 0.961 2.543 22.092 1.00 90.88 297 ILE A CA 1
ATOM 2231 C C . ILE A 1 297 ? 0.014 2.063 23.193 1.00 90.88 297 ILE A C 1
ATOM 2233 O O . ILE A 1 297 ? -0.931 2.774 23.528 1.00 90.88 297 ILE A O 1
ATOM 2237 N N . CYS A 1 298 ? 0.296 0.927 23.840 1.00 91.00 298 CYS A N 1
ATOM 2238 C CA . CYS A 1 298 ? -0.534 0.444 24.945 1.00 91.00 298 CYS A CA 1
ATOM 2239 C C . CYS A 1 298 ? -0.626 1.455 26.106 1.00 91.00 298 CYS A C 1
ATOM 2241 O O . CYS A 1 298 ? -1.661 1.563 26.765 1.00 91.00 298 CYS A O 1
ATOM 2243 N N . VAL A 1 299 ? 0.439 2.216 26.366 1.00 90.31 299 VAL A N 1
ATOM 2244 C CA . VAL A 1 299 ? 0.451 3.244 27.419 1.00 90.31 299 VAL A CA 1
ATOM 2245 C C . VAL A 1 299 ? -0.239 4.539 26.969 1.00 90.31 299 VAL A C 1
ATOM 2247 O O . VAL A 1 299 ? -1.025 5.106 27.730 1.00 90.31 299 VAL A O 1
ATOM 2250 N N . GLY A 1 300 ? 0.044 5.010 25.751 1.00 88.25 300 GLY A N 1
ATOM 2251 C CA . GLY A 1 300 ? -0.376 6.324 25.250 1.00 88.25 300 GLY A CA 1
ATOM 2252 C C . GLY A 1 300 ? -1.771 6.375 24.624 1.00 88.25 300 GLY A C 1
ATOM 2253 O O . GLY A 1 300 ? -2.380 7.442 24.584 1.00 88.25 300 GLY A O 1
ATOM 2254 N N . LEU A 1 301 ? -2.316 5.245 24.168 1.00 90.25 301 LEU A N 1
ATOM 2255 C CA . LEU A 1 301 ? -3.584 5.223 23.433 1.00 90.25 301 LEU A CA 1
ATOM 2256 C C . LEU A 1 301 ? -4.810 5.539 24.315 1.00 90.25 301 LEU A C 1
ATOM 2258 O O . LEU A 1 301 ? -5.638 6.347 23.891 1.00 90.25 301 LEU A O 1
ATOM 2262 N N . PRO A 1 302 ? -4.948 5.003 25.552 1.00 90.31 302 PRO A N 1
ATOM 2263 C CA . PRO A 1 302 ? -6.088 5.324 26.411 1.00 90.31 302 PRO A CA 1
ATOM 2264 C C . PRO A 1 302 ? -6.318 6.819 26.695 1.00 90.31 302 PRO A C 1
ATOM 2266 O O . PRO A 1 302 ? -7.477 7.227 26.648 1.00 90.31 302 PRO A O 1
ATOM 2269 N N . PRO A 1 303 ? -5.301 7.646 27.029 1.00 89.44 303 PRO A N 1
ATOM 2270 C CA . PRO A 1 303 ? -5.514 9.084 27.209 1.00 89.44 303 PRO A CA 1
ATOM 2271 C C . PRO A 1 303 ? -5.784 9.823 25.889 1.00 89.44 303 PRO A C 1
ATOM 2273 O O . PRO A 1 303 ? -6.594 10.747 25.886 1.00 89.44 303 PRO A O 1
ATOM 2276 N N . ALA A 1 304 ? -5.187 9.397 24.770 1.00 89.06 304 ALA A N 1
ATOM 2277 C CA . ALA A 1 304 ? -5.420 10.017 23.461 1.00 89.06 304 ALA A CA 1
ATOM 2278 C C . ALA A 1 304 ? -6.849 9.807 22.932 1.00 89.06 304 ALA A C 1
ATOM 2280 O O . ALA A 1 304 ? -7.349 10.617 22.163 1.00 89.06 304 ALA A O 1
ATOM 2281 N N . CYS A 1 305 ? -7.539 8.756 23.383 1.00 88.88 305 CYS A N 1
ATOM 2282 C CA . CYS A 1 305 ? -8.920 8.464 22.989 1.00 88.88 305 CYS A CA 1
ATOM 2283 C C . CYS A 1 305 ? -9.984 9.317 23.714 1.00 88.88 305 CYS A C 1
ATOM 2285 O O . CYS A 1 305 ? -11.175 9.030 23.589 1.00 88.88 305 CYS A O 1
ATOM 2287 N N . THR A 1 306 ? -9.589 10.323 24.503 1.00 88.38 306 THR A N 1
ATOM 2288 C CA . THR A 1 306 ? -10.511 11.147 25.306 1.00 88.38 306 THR A CA 1
ATOM 2289 C C . THR A 1 306 ? -10.659 12.562 24.747 1.00 88.38 306 THR A C 1
ATOM 2291 O O . THR A 1 306 ? -9.691 13.136 24.261 1.00 88.38 306 THR A O 1
ATOM 2294 N N . GLY A 1 307 ? -11.867 13.135 24.833 1.00 84.81 307 GLY A N 1
ATOM 2295 C CA . GLY A 1 307 ? -12.118 14.538 24.460 1.00 84.81 307 GLY A CA 1
ATOM 2296 C C . GLY A 1 307 ? -12.011 14.852 22.962 1.00 84.81 307 GLY A C 1
ATOM 2297 O O . GLY A 1 307 ? -11.664 15.974 22.604 1.00 84.81 307 GLY A O 1
ATOM 2298 N N . LEU A 1 308 ? -12.280 13.868 22.102 1.00 87.88 308 LEU A N 1
ATOM 2299 C CA . LEU A 1 308 ? -12.190 13.991 20.645 1.00 87.88 308 LEU A CA 1
ATOM 2300 C C . LEU A 1 308 ? -13.499 14.492 20.029 1.00 87.88 308 LEU A C 1
ATOM 2302 O O . LEU A 1 308 ? -14.584 14.219 20.545 1.00 87.88 308 LEU A O 1
ATOM 2306 N N . ASP A 1 309 ? -13.388 15.163 18.886 1.00 88.75 309 ASP A N 1
ATOM 2307 C CA . ASP A 1 309 ? -14.516 15.387 17.986 1.00 88.75 309 ASP A CA 1
ATOM 2308 C C . ASP A 1 309 ? -14.830 14.125 17.156 1.00 88.75 309 ASP A C 1
ATOM 2310 O O . ASP A 1 309 ? -14.176 13.085 17.277 1.00 88.75 309 ASP A O 1
ATOM 2314 N N . ALA A 1 310 ? -15.872 14.190 16.323 1.00 85.06 310 ALA A N 1
ATOM 2315 C CA . ALA A 1 310 ? -16.323 13.042 15.537 1.00 85.06 310 ALA A CA 1
ATOM 2316 C C . ALA A 1 310 ? -15.261 12.552 14.533 1.00 85.06 310 ALA A C 1
ATOM 2318 O O . ALA A 1 310 ? -15.061 11.343 14.398 1.00 85.06 310 ALA A O 1
ATOM 2319 N N . ASP A 1 311 ? -14.558 13.474 13.869 1.00 87.62 311 ASP A N 1
ATOM 2320 C CA . ASP A 1 311 ? -13.545 13.143 12.862 1.00 87.62 311 ASP A CA 1
ATOM 2321 C C . ASP A 1 311 ? -12.289 12.538 13.508 1.00 87.62 311 ASP A C 1
ATOM 2323 O O . ASP A 1 311 ? -11.768 11.523 13.032 1.00 87.62 311 ASP A O 1
ATOM 2327 N N . GLY A 1 312 ? -11.838 13.098 14.636 1.00 89.19 312 GLY A N 1
ATOM 2328 C CA . GLY A 1 312 ? -10.731 12.567 15.426 1.00 89.19 312 GLY A CA 1
ATOM 2329 C C . GLY A 1 312 ? -11.043 11.201 16.039 1.00 89.19 312 GLY A C 1
ATOM 2330 O O . GLY A 1 312 ? -10.200 10.303 16.004 1.00 89.19 312 GLY A O 1
ATOM 2331 N N . ALA A 1 313 ? -12.267 10.997 16.538 1.00 90.62 313 ALA A N 1
ATOM 2332 C CA . ALA A 1 313 ? -12.709 9.703 17.061 1.00 90.62 313 ALA A CA 1
ATOM 2333 C C . ALA A 1 313 ? -12.720 8.609 15.981 1.00 90.62 313 ALA A C 1
ATOM 2335 O O . ALA A 1 313 ? -12.312 7.474 16.234 1.00 90.62 313 ALA A O 1
ATOM 2336 N N . GLU A 1 314 ? -13.149 8.950 14.768 1.00 89.44 314 GLU A N 1
ATOM 2337 C CA . GLU A 1 314 ? -13.169 8.038 13.625 1.00 89.44 314 GLU A CA 1
ATOM 2338 C C . GLU A 1 314 ? -11.750 7.734 13.103 1.00 89.44 314 GLU A C 1
ATOM 2340 O O . GLU A 1 314 ? -11.447 6.588 12.760 1.00 89.44 314 GLU A O 1
ATOM 2345 N N . ALA A 1 315 ? -10.838 8.713 13.113 1.00 90.31 315 ALA A N 1
ATOM 2346 C CA . ALA A 1 315 ? -9.424 8.482 12.813 1.00 90.31 315 ALA A CA 1
ATOM 2347 C C . ALA A 1 315 ? -8.764 7.525 13.822 1.00 90.31 315 ALA A C 1
ATOM 2349 O O . ALA A 1 315 ? -8.171 6.520 13.417 1.00 90.31 315 ALA A O 1
ATOM 2350 N N . LEU A 1 316 ? -8.941 7.771 15.124 1.00 90.94 316 LEU A N 1
ATOM 2351 C CA . LEU A 1 316 ? -8.385 6.916 16.176 1.00 90.94 316 LEU A CA 1
ATOM 2352 C C . LEU A 1 316 ? -9.027 5.525 16.210 1.00 90.94 316 LEU A C 1
ATOM 2354 O O . LEU A 1 316 ? -8.335 4.544 16.477 1.00 90.94 316 LEU A O 1
ATOM 2358 N N . ARG A 1 317 ? -10.314 5.388 15.867 1.00 91.88 317 ARG A N 1
ATOM 2359 C CA . ARG A 1 317 ? -10.948 4.070 15.696 1.00 91.88 317 ARG A CA 1
ATOM 2360 C C . ARG A 1 317 ? -10.224 3.231 14.639 1.00 91.88 317 ARG A C 1
ATOM 2362 O O . ARG A 1 317 ? -9.936 2.061 14.893 1.00 91.88 317 ARG A O 1
ATOM 2369 N N . ARG A 1 318 ? -9.907 3.809 13.472 1.00 90.56 318 ARG A N 1
ATOM 2370 C CA . ARG A 1 318 ? -9.150 3.106 12.416 1.00 90.56 318 ARG A CA 1
ATOM 2371 C C . ARG A 1 318 ? -7.754 2.707 12.890 1.00 90.56 318 ARG A C 1
ATOM 2373 O O . ARG A 1 318 ? -7.309 1.599 12.600 1.00 90.56 318 ARG A O 1
ATOM 2380 N N . GLN A 1 319 ? -7.095 3.574 13.653 1.00 91.25 319 GLN A N 1
ATOM 2381 C CA . GLN A 1 319 ? -5.790 3.282 14.248 1.00 91.25 319 GLN A CA 1
ATOM 2382 C C . GLN A 1 319 ? -5.864 2.129 15.259 1.00 91.25 319 GLN A C 1
ATOM 2384 O O . GLN A 1 319 ? -5.047 1.215 15.189 1.00 91.25 319 GLN A O 1
ATOM 2389 N N . VAL A 1 320 ? -6.874 2.100 16.138 1.00 92.94 320 VAL A N 1
ATOM 2390 C CA . VAL A 1 320 ? -7.106 0.991 17.086 1.00 92.94 320 VAL A CA 1
ATOM 2391 C C . VAL A 1 320 ? -7.269 -0.342 16.348 1.00 92.94 320 VAL A C 1
ATOM 2393 O O . VAL A 1 320 ? -6.681 -1.344 16.752 1.00 92.94 320 VAL A O 1
ATOM 2396 N N . GLU A 1 321 ? -8.026 -0.366 15.249 1.00 90.69 321 GLU A N 1
ATOM 2397 C CA . GLU A 1 321 ? -8.201 -1.568 14.421 1.00 90.69 321 GLU A CA 1
ATOM 2398 C C . GLU A 1 321 ? -6.902 -2.029 13.766 1.00 90.69 321 GLU A C 1
ATOM 2400 O O . GLU A 1 321 ? -6.574 -3.217 13.798 1.00 90.69 321 GLU A O 1
ATOM 2405 N N . ALA A 1 322 ? -6.159 -1.089 13.183 1.00 90.19 322 ALA A N 1
ATOM 2406 C CA . ALA A 1 322 ? -4.896 -1.380 12.527 1.00 90.19 322 ALA A CA 1
ATOM 2407 C C . ALA A 1 322 ? -3.857 -1.908 13.531 1.00 90.19 322 ALA A C 1
ATOM 2409 O O . ALA A 1 322 ? -3.186 -2.904 13.252 1.00 90.19 322 ALA A O 1
ATOM 2410 N N . VAL A 1 323 ? -3.776 -1.301 14.721 1.00 93.06 323 VAL A N 1
ATOM 2411 C CA . VAL A 1 323 ? -2.912 -1.744 15.824 1.00 93.06 323 VAL A CA 1
ATOM 2412 C C . VAL A 1 323 ? -3.322 -3.122 16.328 1.00 93.06 323 VAL A C 1
ATOM 2414 O O . VAL A 1 323 ? -2.455 -3.973 16.507 1.00 93.06 323 VAL A O 1
ATOM 2417 N N . HIS A 1 324 ? -4.618 -3.388 16.507 1.00 92.06 324 HIS A N 1
ATOM 2418 C CA . HIS A 1 324 ? -5.089 -4.709 16.923 1.00 92.06 324 HIS A CA 1
ATOM 2419 C C . HIS A 1 324 ? -4.672 -5.800 15.925 1.00 92.06 324 HIS A C 1
ATOM 2421 O O . HIS A 1 324 ? -4.095 -6.814 16.322 1.00 92.06 324 HIS A O 1
ATOM 2427 N N . GLY A 1 325 ? -4.863 -5.557 14.623 1.00 89.19 325 GLY A N 1
ATOM 2428 C CA . GLY A 1 325 ? -4.386 -6.461 13.575 1.00 89.19 325 GLY A CA 1
ATOM 2429 C C . GLY A 1 325 ? -2.861 -6.629 13.585 1.00 89.19 325 GLY A C 1
ATOM 2430 O O . GLY A 1 325 ? -2.361 -7.746 13.449 1.00 89.19 325 GLY A O 1
ATOM 2431 N N . ALA A 1 326 ? -2.113 -5.543 13.797 1.00 89.38 326 ALA A N 1
ATOM 2432 C CA . ALA A 1 326 ? -0.655 -5.571 13.890 1.00 89.38 326 ALA A CA 1
ATOM 2433 C C . ALA A 1 326 ? -0.162 -6.397 15.089 1.00 89.38 326 ALA A C 1
ATOM 2435 O O . ALA A 1 326 ? 0.736 -7.219 14.933 1.00 89.38 326 ALA A O 1
ATOM 2436 N N . ILE A 1 327 ? -0.780 -6.243 16.263 1.00 89.88 327 ILE A N 1
ATOM 2437 C CA . ILE A 1 327 ? -0.465 -7.029 17.464 1.00 89.88 327 ILE A CA 1
ATOM 2438 C C . ILE A 1 327 ? -0.768 -8.510 17.230 1.00 89.88 327 ILE A C 1
ATOM 2440 O O . ILE A 1 327 ? 0.061 -9.355 17.565 1.00 89.88 327 ILE A O 1
ATOM 2444 N N . GLY A 1 328 ? -1.889 -8.836 16.580 1.00 88.00 328 GLY A N 1
ATOM 2445 C CA . GLY A 1 328 ? -2.193 -10.209 16.169 1.00 88.00 328 GLY A CA 1
ATOM 2446 C C . GLY A 1 328 ? -1.094 -10.825 15.292 1.00 88.00 328 GLY A C 1
ATOM 2447 O O . GLY A 1 328 ? -0.713 -11.977 15.499 1.00 88.00 328 GLY A O 1
ATOM 2448 N N . LEU A 1 329 ? -0.526 -10.048 14.362 1.00 84.75 329 LEU A N 1
ATOM 2449 C CA . LEU A 1 329 ? 0.604 -10.482 13.531 1.00 84.75 329 LEU A CA 1
ATOM 2450 C C . LEU A 1 329 ? 1.901 -10.656 14.333 1.00 84.75 329 LEU A C 1
ATOM 2452 O O . LEU A 1 329 ? 2.611 -11.634 14.112 1.00 84.75 329 LEU A O 1
ATOM 2456 N N . LEU A 1 330 ? 2.207 -9.740 15.256 1.00 85.00 330 LEU A N 1
ATOM 2457 C CA . LEU A 1 330 ? 3.402 -9.824 16.103 1.00 85.00 330 LEU A CA 1
ATOM 2458 C C . LEU A 1 330 ? 3.368 -11.059 17.010 1.00 85.00 330 LEU A C 1
ATOM 2460 O O . LEU A 1 330 ? 4.373 -11.752 17.130 1.00 85.00 330 LEU A O 1
ATOM 2464 N N . LEU A 1 331 ? 2.204 -11.361 17.591 1.00 83.06 331 LEU A N 1
ATOM 2465 C CA . LEU A 1 331 ? 1.997 -12.519 18.466 1.00 83.06 331 LEU A CA 1
ATOM 2466 C C . LEU A 1 331 ? 2.047 -13.859 17.720 1.00 83.06 331 LEU A C 1
ATOM 2468 O O . LEU A 1 331 ? 2.353 -14.880 18.325 1.00 83.06 331 LEU A O 1
ATOM 2472 N N . ALA A 1 332 ? 1.725 -13.867 16.424 1.00 77.06 332 ALA A N 1
ATOM 2473 C CA . ALA A 1 332 ? 1.855 -15.052 15.577 1.00 77.06 332 ALA A CA 1
ATOM 2474 C C . ALA A 1 332 ? 3.300 -15.293 15.096 1.00 77.06 332 ALA A C 1
ATOM 2476 O O . ALA A 1 332 ? 3.598 -16.373 14.586 1.00 77.06 332 ALA A O 1
ATOM 2477 N N . GLY A 1 333 ? 4.173 -14.286 15.200 1.00 69.62 333 GLY A N 1
ATOM 2478 C CA . GLY A 1 333 ? 5.573 -14.352 14.788 1.00 69.62 333 GLY A CA 1
ATOM 2479 C C . GLY A 1 333 ? 6.518 -14.846 15.887 1.00 69.62 333 GLY A C 1
ATOM 2480 O O . GLY A 1 333 ? 6.108 -15.252 16.968 1.00 69.62 333 GLY A O 1
ATOM 2481 N N . THR A 1 334 ? 7.820 -14.783 15.609 1.00 57.53 334 THR A N 1
ATOM 2482 C CA . THR A 1 334 ? 8.906 -15.152 16.539 1.00 57.53 334 THR A CA 1
ATOM 2483 C C . THR A 1 334 ? 9.348 -14.002 17.453 1.00 57.53 334 THR A C 1
ATOM 2485 O O . THR A 1 334 ? 10.361 -14.115 18.142 1.00 57.53 334 THR A O 1
ATOM 2488 N N . ALA A 1 335 ? 8.627 -12.877 17.446 1.00 59.53 335 ALA A N 1
ATOM 2489 C CA . ALA A 1 335 ? 8.999 -11.693 18.206 1.00 59.53 335 ALA A CA 1
ATOM 2490 C C . ALA A 1 335 ? 8.871 -11.940 19.725 1.00 59.53 335 ALA A C 1
ATOM 2492 O O . ALA A 1 335 ? 7.876 -12.525 20.163 1.00 59.53 335 ALA A O 1
ATOM 2493 N N . PRO A 1 336 ? 9.824 -11.462 20.549 1.00 56.50 336 PRO A N 1
ATOM 2494 C CA . PRO A 1 336 ? 9.696 -11.499 22.000 1.00 56.50 336 PRO A CA 1
ATOM 2495 C C . PRO A 1 336 ? 8.602 -10.512 22.425 1.00 56.50 336 PRO A C 1
ATOM 2497 O O . PRO A 1 336 ? 8.830 -9.314 22.554 1.00 56.50 336 PRO A O 1
ATOM 2500 N N . ALA A 1 337 ? 7.383 -11.018 22.591 1.00 62.91 337 ALA A N 1
ATOM 2501 C CA . ALA A 1 337 ? 6.202 -10.229 22.936 1.00 62.91 337 ALA A CA 1
ATOM 2502 C C . ALA A 1 337 ? 5.520 -10.769 24.203 1.00 62.91 337 ALA A C 1
ATOM 2504 O O . ALA A 1 337 ? 4.290 -10.823 24.291 1.00 62.91 337 ALA A O 1
ATOM 2505 N N . GLU A 1 338 ? 6.317 -11.187 25.192 1.00 70.44 338 GLU A N 1
ATOM 2506 C CA . GLU A 1 338 ? 5.795 -11.634 26.484 1.00 70.44 338 GLU A CA 1
ATOM 2507 C C . GLU A 1 338 ? 4.912 -10.539 27.108 1.00 70.44 338 GLU A C 1
ATOM 2509 O O . GLU A 1 338 ? 5.270 -9.358 27.177 1.00 70.44 338 GLU A O 1
ATOM 2514 N N . GLY A 1 339 ? 3.695 -10.910 27.505 1.00 82.31 339 GLY A N 1
ATOM 2515 C CA . GLY A 1 339 ? 2.746 -9.987 28.123 1.00 82.31 339 GLY A CA 1
ATOM 2516 C C . GLY A 1 339 ? 2.133 -8.937 27.184 1.00 82.31 339 GLY A C 1
ATOM 2517 O O . GLY A 1 339 ? 1.383 -8.079 27.655 1.00 82.31 339 GLY A O 1
ATOM 2518 N N . LEU A 1 340 ? 2.471 -8.899 25.885 1.00 87.19 340 LEU A N 1
ATOM 2519 C CA . LEU A 1 340 ? 1.936 -7.876 24.971 1.00 87.19 340 LEU A CA 1
ATOM 2520 C C . LEU A 1 340 ? 0.429 -8.056 24.755 1.00 87.19 340 LEU A C 1
ATOM 2522 O O . LEU A 1 340 ? -0.309 -7.071 24.758 1.00 87.19 340 LEU A O 1
ATOM 2526 N N . ARG A 1 341 ? -0.028 -9.307 24.623 1.00 88.44 341 ARG A N 1
ATOM 2527 C CA . ARG A 1 341 ? -1.452 -9.635 24.477 1.00 88.44 341 ARG A CA 1
ATOM 2528 C C . ARG A 1 341 ? -2.247 -9.144 25.684 1.00 88.44 341 ARG A C 1
ATOM 2530 O O . ARG A 1 341 ? -3.207 -8.403 25.521 1.00 88.44 341 ARG A O 1
ATOM 2537 N N . GLU A 1 342 ? -1.803 -9.475 26.892 1.00 90.62 342 GLU A N 1
ATOM 2538 C CA . GLU A 1 342 ? -2.464 -9.082 28.138 1.00 90.62 342 GLU A CA 1
ATOM 2539 C C . GLU A 1 342 ? -2.511 -7.557 28.306 1.00 90.62 342 GLU A C 1
ATOM 2541 O O . GLU A 1 342 ? -3.515 -7.003 28.759 1.00 90.62 342 GLU A O 1
ATOM 2546 N N . ARG A 1 343 ? -1.440 -6.857 27.913 1.00 92.38 343 ARG A N 1
ATOM 2547 C CA . ARG A 1 343 ? -1.387 -5.389 27.935 1.00 92.38 343 ARG A CA 1
ATOM 2548 C C . ARG A 1 343 ? -2.360 -4.769 26.937 1.00 92.38 343 ARG A C 1
ATOM 2550 O O . ARG A 1 343 ? -3.060 -3.824 27.303 1.00 92.38 343 ARG A O 1
ATOM 2557 N N . TRP A 1 344 ? -2.433 -5.303 25.719 1.00 94.81 344 TRP A N 1
ATOM 2558 C CA . TRP A 1 344 ? -3.378 -4.834 24.708 1.00 94.81 344 TRP A CA 1
ATOM 2559 C C . TRP A 1 344 ? -4.830 -5.094 25.114 1.00 94.81 344 TRP A C 1
ATOM 2561 O O . TRP A 1 344 ? -5.660 -4.187 25.051 1.00 94.81 344 TRP A O 1
ATOM 2571 N N . ASP A 1 345 ? -5.123 -6.282 25.640 1.00 93.00 345 ASP A N 1
ATOM 2572 C CA . ASP A 1 345 ? -6.442 -6.613 26.179 1.00 93.00 345 ASP A CA 1
ATOM 2573 C C . ASP A 1 345 ? -6.846 -5.623 27.277 1.00 93.00 345 ASP A C 1
ATOM 2575 O O . ASP A 1 345 ? -7.969 -5.115 27.281 1.00 93.00 345 ASP A O 1
ATOM 2579 N N . ALA A 1 346 ? -5.931 -5.291 28.194 1.00 94.12 346 ALA A N 1
ATOM 2580 C CA . ALA A 1 346 ? -6.189 -4.318 29.252 1.00 94.12 346 ALA A CA 1
ATOM 2581 C C . ALA A 1 346 ? -6.459 -2.903 28.706 1.00 94.12 346 ALA A C 1
ATOM 2583 O O . ALA A 1 346 ? -7.226 -2.145 29.305 1.00 94.12 346 ALA A O 1
ATOM 2584 N N . VAL A 1 347 ? -5.848 -2.529 27.579 1.00 95.00 347 VAL A N 1
ATOM 2585 C CA . VAL A 1 347 ? -6.122 -1.266 26.878 1.00 95.00 347 VAL A CA 1
ATOM 2586 C C . VAL A 1 347 ? -7.519 -1.275 26.283 1.00 95.00 347 VAL A C 1
ATOM 2588 O O . VAL A 1 347 ? -8.280 -0.347 26.551 1.00 95.00 347 VAL A O 1
ATOM 2591 N N . LEU A 1 348 ? -7.893 -2.329 25.557 1.00 94.94 348 LEU A N 1
ATOM 2592 C CA . LEU A 1 348 ? -9.235 -2.457 24.989 1.00 94.94 348 LEU A CA 1
ATOM 2593 C C . LEU A 1 348 ? -10.317 -2.436 26.078 1.00 94.94 348 LEU A C 1
ATOM 2595 O O . LEU A 1 348 ? -11.312 -1.732 25.924 1.00 94.94 348 LEU A O 1
ATOM 2599 N N . HIS A 1 349 ? -10.097 -3.105 27.216 1.00 94.44 349 HIS A N 1
ATOM 2600 C CA . HIS A 1 349 ? -11.023 -3.046 28.354 1.00 94.44 349 HIS A CA 1
ATOM 2601 C C . HIS A 1 349 ? -11.164 -1.619 28.906 1.00 94.44 349 HIS A C 1
ATOM 2603 O O . HIS A 1 349 ? -12.277 -1.160 29.168 1.00 94.44 349 HIS A O 1
ATOM 2609 N N . LYS A 1 350 ? -10.052 -0.880 29.048 1.00 94.19 350 LYS A N 1
ATOM 2610 C CA . LYS A 1 350 ? -10.084 0.532 29.472 1.00 94.19 350 LYS A CA 1
ATOM 2611 C C . LYS A 1 350 ? -10.827 1.411 28.468 1.00 94.19 350 LYS A C 1
ATOM 2613 O O . LYS A 1 350 ? -11.564 2.295 28.896 1.00 94.19 350 LYS A O 1
ATOM 2618 N N . LEU A 1 351 ? -10.626 1.191 27.169 1.00 93.94 351 LEU A N 1
ATOM 2619 C CA . LEU A 1 351 ? -11.307 1.942 26.115 1.00 93.94 351 LEU A CA 1
ATOM 2620 C C . LEU A 1 351 ? -12.807 1.645 26.102 1.00 93.94 351 LEU A C 1
ATOM 2622 O O . LEU A 1 351 ? -13.587 2.580 26.027 1.00 93.94 351 LEU A O 1
ATOM 2626 N N . ALA A 1 352 ? -13.220 0.384 26.244 1.00 92.75 352 ALA A N 1
ATOM 2627 C CA . ALA A 1 352 ? -14.631 -0.001 26.276 1.00 92.75 352 ALA A CA 1
ATOM 2628 C C . ALA A 1 352 ? -15.383 0.588 27.490 1.00 92.75 352 ALA A C 1
ATOM 2630 O O . ALA A 1 352 ? -16.513 1.071 27.359 1.00 92.75 352 ALA A O 1
ATOM 2631 N N . ALA A 1 353 ? -14.744 0.583 28.666 1.00 89.56 353 ALA A N 1
ATOM 2632 C CA . ALA A 1 353 ? -15.380 0.942 29.934 1.00 89.56 353 ALA A CA 1
ATOM 2633 C C . ALA A 1 353 ? -15.400 2.449 30.256 1.00 89.56 353 ALA A C 1
ATOM 2635 O O . ALA A 1 353 ? -16.220 2.877 31.064 1.00 89.56 353 ALA A O 1
ATOM 2636 N N . ARG A 1 354 ? -14.501 3.264 29.689 1.00 88.88 354 ARG A N 1
ATOM 2637 C CA . ARG A 1 354 ? -14.405 4.698 30.021 1.00 88.88 354 ARG A CA 1
ATOM 2638 C C . ARG A 1 354 ? -15.436 5.531 29.264 1.00 88.88 354 ARG A C 1
ATOM 2640 O O . ARG A 1 354 ? -15.367 5.634 28.046 1.00 88.88 354 ARG A O 1
ATOM 2647 N N . ASP A 1 355 ? -16.309 6.223 29.991 1.00 83.88 355 ASP A N 1
ATOM 2648 C CA . ASP A 1 355 ? -17.338 7.086 29.388 1.00 83.88 355 ASP A CA 1
ATOM 2649 C C . ASP A 1 355 ? -16.789 8.361 28.730 1.00 83.88 355 ASP A C 1
ATOM 2651 O O . ASP A 1 355 ? -17.444 8.929 27.866 1.00 83.88 355 ASP A O 1
ATOM 2655 N N . THR A 1 356 ? -15.574 8.796 29.082 1.00 86.88 356 THR A N 1
ATOM 2656 C CA . THR A 1 356 ? -14.906 9.951 28.447 1.00 86.88 356 THR A CA 1
ATOM 2657 C C . THR A 1 356 ? -14.331 9.647 27.061 1.00 86.88 356 THR A C 1
ATOM 2659 O O . THR A 1 356 ? -13.827 10.555 26.394 1.00 86.88 356 THR A O 1
ATOM 2662 N N . VAL A 1 357 ? -14.358 8.379 26.641 1.00 90.12 357 VAL A N 1
ATOM 2663 C CA . VAL A 1 357 ? -13.932 7.932 25.312 1.00 90.12 357 VAL A CA 1
ATOM 2664 C C . VAL A 1 357 ? -15.118 8.005 24.356 1.00 90.12 357 VAL A C 1
ATOM 2666 O O . VAL A 1 357 ? -16.233 7.623 24.710 1.00 90.12 357 VAL A O 1
ATOM 2669 N N . ALA A 1 358 ? -14.876 8.460 23.126 1.00 89.81 358 ALA A N 1
ATOM 2670 C CA . ALA A 1 358 ? -15.917 8.564 22.107 1.00 89.81 358 ALA A CA 1
ATOM 2671 C C . ALA A 1 358 ? -16.622 7.215 21.869 1.00 89.81 358 ALA A C 1
ATOM 2673 O O . ALA A 1 358 ? -15.967 6.172 21.756 1.00 89.81 358 ALA A O 1
ATOM 2674 N N . GLY A 1 359 ? -17.956 7.242 21.743 1.00 89.69 359 GLY A N 1
ATOM 2675 C CA . GLY A 1 359 ? -18.793 6.041 21.627 1.00 89.69 359 GLY A CA 1
ATOM 2676 C C . GLY A 1 359 ? -18.292 5.055 20.571 1.00 89.69 359 GLY A C 1
ATOM 2677 O O . GLY A 1 359 ? -18.165 3.866 20.853 1.00 89.69 359 GLY A O 1
ATOM 2678 N N . ILE A 1 360 ? -17.891 5.553 19.399 1.00 90.94 360 ILE A N 1
ATOM 2679 C CA . ILE A 1 360 ? -17.412 4.729 18.280 1.00 90.94 360 ILE A CA 1
ATOM 2680 C C . ILE A 1 360 ? -16.169 3.888 18.610 1.00 90.94 360 ILE A C 1
ATOM 2682 O O . ILE A 1 360 ? -16.067 2.734 18.193 1.00 90.94 360 ILE A O 1
ATOM 2686 N N . ILE A 1 361 ? -15.249 4.413 19.424 1.00 92.62 361 ILE A N 1
ATOM 2687 C CA . ILE A 1 361 ? -14.057 3.682 19.870 1.00 92.62 361 ILE A CA 1
ATOM 2688 C C . ILE A 1 361 ? -14.453 2.648 20.927 1.00 92.62 361 ILE A C 1
ATOM 2690 O O . ILE A 1 361 ? -13.988 1.510 20.877 1.00 92.62 361 ILE A O 1
ATOM 2694 N N . ARG A 1 362 ? -15.349 3.010 21.856 1.00 93.81 362 ARG A N 1
ATOM 2695 C CA . ARG A 1 362 ? -15.845 2.105 22.909 1.00 93.81 362 ARG A CA 1
ATOM 2696 C C . ARG A 1 362 ? -16.552 0.885 22.324 1.00 93.81 362 ARG A C 1
ATOM 2698 O O . ARG A 1 362 ? -16.253 -0.247 22.711 1.00 93.81 362 ARG A O 1
ATOM 2705 N N . GLY A 1 363 ? -17.466 1.114 21.381 1.00 91.75 363 GLY A N 1
ATOM 2706 C CA . GLY A 1 363 ? -18.184 0.053 20.680 1.00 91.75 363 GLY A CA 1
ATOM 2707 C C . GLY A 1 363 ? -17.221 -0.857 19.932 1.00 91.75 363 GLY A C 1
ATOM 2708 O O . GLY A 1 363 ? -17.292 -2.081 20.064 1.00 91.75 363 GLY A O 1
ATOM 2709 N N . ARG A 1 364 ? -16.233 -0.272 19.240 1.00 92.06 364 ARG A N 1
ATOM 2710 C CA . ARG A 1 364 ? -15.238 -1.063 18.519 1.00 92.06 364 ARG A CA 1
ATOM 2711 C C . ARG A 1 364 ? -14.339 -1.883 19.442 1.00 92.06 364 ARG A C 1
ATOM 2713 O O . ARG A 1 364 ? -14.136 -3.063 19.179 1.00 92.06 364 ARG A O 1
ATOM 2720 N N . ALA A 1 365 ? -13.848 -1.309 20.537 1.00 93.62 365 ALA A N 1
ATOM 2721 C CA . ALA A 1 365 ? -13.043 -2.035 21.520 1.00 93.62 365 ALA A CA 1
ATOM 2722 C C . ALA A 1 365 ? -13.820 -3.207 22.146 1.00 93.62 365 ALA A C 1
ATOM 2724 O O . ALA A 1 365 ? -13.278 -4.303 22.278 1.00 93.62 365 ALA A O 1
ATOM 2725 N N . THR A 1 366 ? -15.105 -2.997 22.455 1.00 93.06 366 THR A N 1
ATOM 2726 C CA . THR A 1 366 ? -16.010 -4.051 22.947 1.00 93.06 366 THR A CA 1
ATOM 2727 C C . THR A 1 366 ? -16.136 -5.179 21.924 1.00 93.06 366 THR A C 1
ATOM 2729 O O . THR A 1 366 ? -16.034 -6.351 22.282 1.00 93.06 366 THR A O 1
ATOM 2732 N N . ARG A 1 367 ? -16.300 -4.835 20.639 1.00 89.75 367 ARG A N 1
ATOM 2733 C CA . ARG A 1 367 ? -16.389 -5.823 19.560 1.00 89.75 367 ARG A CA 1
ATOM 2734 C C . ARG A 1 367 ? -15.108 -6.641 19.409 1.00 89.75 367 ARG A C 1
ATOM 2736 O O . ARG A 1 367 ? -15.196 -7.859 19.338 1.00 89.75 367 ARG A O 1
ATOM 2743 N N . LEU A 1 368 ? -13.941 -5.994 19.398 1.00 90.75 368 LEU A N 1
ATOM 2744 C CA . LEU A 1 368 ? -12.651 -6.683 19.265 1.00 90.75 368 LEU A CA 1
ATOM 2745 C C . LEU A 1 368 ? -12.405 -7.675 20.413 1.00 90.75 368 LEU A C 1
ATOM 2747 O O . LEU A 1 368 ? -11.953 -8.791 20.180 1.00 90.75 368 LEU A O 1
ATOM 2751 N N . LEU A 1 369 ? -12.752 -7.300 21.650 1.00 91.44 369 LEU A N 1
ATOM 2752 C CA . LEU A 1 369 ? -12.650 -8.209 22.795 1.00 91.44 369 LEU A CA 1
ATOM 2753 C C . LEU A 1 369 ? -13.622 -9.393 22.699 1.00 91.44 369 LEU A C 1
ATOM 2755 O O . LEU A 1 369 ? -13.272 -10.500 23.108 1.00 91.44 369 LEU A O 1
ATOM 2759 N N . LEU A 1 370 ? -14.833 -9.165 22.182 1.00 87.94 370 LEU A N 1
ATOM 2760 C CA . LEU A 1 370 ? -15.825 -10.219 21.972 1.00 87.94 370 LEU A CA 1
ATOM 2761 C C . LEU A 1 370 ? -15.364 -11.210 20.891 1.00 87.94 370 LEU A C 1
ATOM 2763 O O . LEU A 1 370 ? -15.438 -12.416 21.111 1.00 87.94 370 LEU A O 1
ATOM 2767 N N . ASP A 1 371 ? -14.832 -10.707 19.772 1.00 86.06 371 ASP A N 1
ATOM 2768 C CA . ASP A 1 371 ? -14.323 -11.519 18.657 1.00 86.06 371 ASP A CA 1
ATOM 2769 C C . ASP A 1 371 ? -13.193 -12.471 19.092 1.00 86.06 371 ASP A C 1
ATOM 2771 O O . ASP A 1 371 ? -13.134 -13.616 18.646 1.00 86.06 371 ASP A O 1
ATOM 2775 N N . GLU A 1 372 ? -12.317 -12.032 20.002 1.00 86.19 372 GLU A N 1
ATOM 2776 C CA . GLU A 1 372 ? -11.248 -12.873 20.558 1.00 86.19 372 GLU A CA 1
ATOM 2777 C C . GLU A 1 372 ? -11.677 -13.711 21.783 1.00 86.19 372 GLU A C 1
ATOM 2779 O O . GLU A 1 372 ? -10.847 -14.395 22.390 1.00 86.19 372 GLU A O 1
ATOM 2784 N N . GLY A 1 373 ? -12.953 -13.663 22.189 1.00 86.88 373 GLY A N 1
ATOM 2785 C CA . GLY A 1 373 ? -13.456 -14.379 23.369 1.00 86.88 373 GLY A CA 1
ATOM 2786 C C . GLY A 1 373 ? -12.865 -13.882 24.696 1.00 86.88 373 GLY A C 1
ATOM 2787 O O . GLY A 1 373 ? -12.819 -14.619 25.681 1.00 86.88 373 GLY A O 1
ATOM 2788 N N . ARG A 1 374 ? -12.374 -12.638 24.723 1.00 89.19 374 ARG A N 1
ATOM 2789 C CA . ARG A 1 374 ? -11.774 -11.978 25.896 1.00 89.19 374 ARG A CA 1
ATOM 2790 C C . ARG A 1 374 ? -12.800 -11.213 26.729 1.00 89.19 374 ARG A C 1
ATOM 2792 O O . ARG A 1 374 ? -12.489 -10.818 27.848 1.00 89.19 374 ARG A O 1
ATOM 2799 N N . LEU A 1 375 ? -14.011 -11.045 26.202 1.00 89.38 375 LEU A N 1
ATOM 2800 C CA . LEU A 1 375 ? -15.167 -10.481 26.888 1.00 89.38 375 LEU A CA 1
ATOM 2801 C C . LEU A 1 375 ? -16.319 -11.488 26.864 1.00 89.38 375 LEU A C 1
ATOM 2803 O O . LEU A 1 375 ? -16.633 -12.048 25.816 1.00 89.38 375 LEU A O 1
ATOM 2807 N N . ALA A 1 376 ? -16.955 -11.706 28.016 1.00 87.88 376 ALA A N 1
ATOM 2808 C CA . ALA A 1 376 ? -18.164 -12.518 28.093 1.00 87.88 376 ALA A CA 1
ATOM 2809 C C . ALA A 1 376 ? -19.350 -11.791 27.440 1.00 87.88 376 ALA A C 1
ATOM 2811 O O . ALA A 1 376 ? -19.443 -10.564 27.489 1.00 87.88 376 ALA A O 1
ATOM 2812 N N . GLU A 1 377 ? -20.288 -12.549 26.877 1.00 80.75 377 GLU A N 1
ATOM 2813 C CA . GLU A 1 377 ? -21.459 -11.986 26.191 1.00 80.75 377 GLU A CA 1
ATOM 2814 C C . GLU A 1 377 ? -22.337 -11.149 27.116 1.00 80.75 377 GLU A C 1
ATOM 2816 O O . GLU A 1 377 ? -22.757 -10.061 26.731 1.00 80.75 377 GLU A O 1
ATOM 2821 N N . ASP A 1 378 ? -22.540 -11.603 28.353 1.00 83.50 378 ASP A N 1
ATOM 2822 C CA . ASP A 1 378 ? -23.305 -10.862 29.360 1.00 83.50 378 ASP A CA 1
ATOM 2823 C C . ASP A 1 378 ? -22.675 -9.494 29.653 1.00 83.50 378 ASP A C 1
ATOM 2825 O O . ASP A 1 378 ? -23.372 -8.497 29.843 1.00 83.50 378 ASP A O 1
ATOM 2829 N N . GLU A 1 379 ? -21.343 -9.421 29.636 1.00 87.88 379 GLU A N 1
ATOM 2830 C CA . GLU A 1 379 ? -20.612 -8.177 29.858 1.00 87.88 379 GLU A CA 1
ATOM 2831 C C . GLU A 1 379 ? -20.672 -7.259 28.630 1.00 87.88 379 GLU A C 1
ATOM 2833 O O . GLU A 1 379 ? -20.844 -6.046 28.772 1.00 87.88 379 GLU A O 1
ATOM 2838 N N . ALA A 1 380 ? -20.611 -7.820 27.418 1.00 86.19 380 ALA A N 1
ATOM 2839 C CA . ALA A 1 380 ? -20.843 -7.069 26.185 1.00 86.19 380 ALA A CA 1
ATOM 2840 C C . ALA A 1 380 ? -22.270 -6.492 26.141 1.00 86.19 380 ALA A C 1
ATOM 2842 O O . ALA A 1 380 ? -22.452 -5.313 25.829 1.00 86.19 380 ALA A O 1
ATOM 2843 N N . ALA A 1 381 ? -23.272 -7.289 26.526 1.00 82.69 381 ALA A N 1
ATOM 2844 C CA . ALA A 1 381 ? -24.661 -6.858 26.642 1.00 82.69 381 ALA A CA 1
ATOM 2845 C C . ALA A 1 381 ? -24.827 -5.761 27.705 1.00 82.69 381 ALA A C 1
ATOM 2847 O O . ALA A 1 381 ? -25.531 -4.777 27.472 1.00 82.69 381 ALA A O 1
ATOM 2848 N N . ARG A 1 382 ? -24.126 -5.871 28.842 1.00 87.38 382 ARG A N 1
ATOM 2849 C CA . ARG A 1 382 ? -24.106 -4.839 29.889 1.00 87.38 382 ARG A CA 1
ATOM 2850 C C . ARG A 1 382 ? -23.510 -3.521 29.387 1.00 87.38 382 ARG A C 1
ATOM 2852 O O . ARG A 1 382 ? -24.104 -2.468 29.611 1.00 87.38 382 ARG A O 1
ATOM 2859 N N . LEU A 1 383 ? -22.360 -3.559 28.709 1.00 87.94 383 LEU A N 1
ATOM 2860 C CA . LEU A 1 383 ? -21.712 -2.369 28.139 1.00 87.94 383 LEU A CA 1
ATOM 2861 C C . LEU A 1 383 ? -22.579 -1.707 27.063 1.00 87.94 383 LEU A C 1
ATOM 2863 O O . LEU A 1 383 ? -22.703 -0.483 27.047 1.00 87.94 383 LEU A O 1
ATOM 2867 N N . MET A 1 384 ? -23.224 -2.512 26.218 1.00 85.31 384 MET A N 1
ATOM 2868 C CA . MET A 1 384 ? -24.184 -2.033 25.228 1.00 85.31 384 MET A CA 1
ATOM 2869 C C . MET A 1 384 ? -25.401 -1.374 25.896 1.00 85.31 384 MET A C 1
ATOM 2871 O O . MET A 1 384 ? -25.779 -0.266 25.527 1.00 85.31 384 MET A O 1
ATOM 2875 N N . GLY A 1 385 ? -25.982 -2.000 26.923 1.00 81.19 385 GLY A N 1
ATOM 2876 C CA . GLY A 1 385 ? -27.113 -1.437 27.665 1.00 81.19 385 GLY A CA 1
ATOM 2877 C C . GLY A 1 385 ? -26.785 -0.113 28.364 1.00 81.19 385 GLY A C 1
ATOM 2878 O O . GLY A 1 385 ? -27.625 0.782 28.408 1.00 81.19 385 GLY A O 1
ATOM 2879 N N . LEU A 1 386 ? -25.553 0.045 28.862 1.00 84.50 386 LEU A N 1
ATOM 2880 C CA . LEU A 1 386 ? -25.075 1.306 29.439 1.00 84.50 386 LEU A CA 1
ATOM 2881 C C . LEU A 1 386 ? -24.900 2.397 28.378 1.00 84.50 386 LEU A C 1
ATOM 2883 O O . LEU A 1 386 ? -25.392 3.511 28.557 1.00 84.50 386 LEU A O 1
ATOM 2887 N N . ALA A 1 387 ? -24.233 2.081 27.266 1.00 82.88 387 ALA A N 1
ATOM 2888 C CA . ALA A 1 387 ? -24.000 3.039 26.187 1.00 82.88 387 ALA A CA 1
ATOM 2889 C C . ALA A 1 387 ? -25.307 3.514 25.538 1.00 82.88 387 ALA A C 1
ATOM 2891 O O . ALA A 1 387 ? -25.403 4.657 25.100 1.00 82.88 387 ALA A O 1
ATOM 2892 N N . LEU A 1 388 ? -26.325 2.656 25.515 1.00 76.06 388 LEU A N 1
ATOM 2893 C CA . LEU A 1 388 ? -27.597 2.889 24.832 1.00 76.06 388 LEU A CA 1
ATOM 2894 C C . LEU A 1 388 ? -28.735 3.198 25.810 1.00 76.06 388 LEU A C 1
ATOM 2896 O O . LEU A 1 388 ? -29.910 3.049 25.475 1.00 76.06 388 LEU A O 1
ATOM 2900 N N . SER A 1 389 ? -28.382 3.620 27.026 1.00 77.75 389 SER A N 1
ATOM 2901 C CA . SER A 1 389 ? -29.342 4.035 28.041 1.00 77.75 389 SER A CA 1
ATOM 2902 C C . SER A 1 389 ? -30.082 5.321 27.628 1.00 77.75 389 SER A C 1
ATOM 2904 O O . SER A 1 389 ? -29.514 6.147 26.911 1.00 77.75 389 SER A O 1
ATOM 2906 N N . PRO A 1 390 ? -31.310 5.564 28.129 1.00 69.00 390 PRO A N 1
ATOM 2907 C CA . PRO A 1 390 ? -32.060 6.790 27.828 1.00 69.00 390 PRO A CA 1
ATOM 2908 C C . PRO A 1 390 ? -31.347 8.093 28.231 1.00 69.00 390 PRO A C 1
ATOM 2910 O O . PRO A 1 390 ? -31.701 9.160 27.743 1.00 69.00 390 PRO A O 1
ATOM 2913 N N . GLY A 1 391 ? -30.369 8.019 29.143 1.00 72.19 391 GLY A N 1
ATOM 2914 C CA . GLY A 1 391 ? -29.574 9.168 29.584 1.00 72.19 391 GLY A CA 1
ATOM 2915 C C . GLY A 1 391 ? -28.407 9.520 28.659 1.00 72.19 391 GLY A C 1
ATOM 2916 O O . GLY A 1 391 ? -27.790 10.567 28.851 1.00 72.19 391 GLY A O 1
ATOM 2917 N N . THR A 1 392 ? -28.093 8.674 27.674 1.00 80.69 392 THR A N 1
ATOM 2918 C CA . THR A 1 392 ? -27.019 8.929 26.712 1.00 80.69 392 THR A CA 1
ATOM 2919 C C . THR A 1 392 ? -27.529 9.800 25.558 1.00 80.69 392 THR A C 1
ATOM 2921 O O . THR A 1 392 ? -28.595 9.514 25.007 1.00 80.69 392 THR A O 1
ATOM 2924 N N . PRO A 1 393 ? -26.778 10.830 25.120 1.00 81.62 393 PRO A N 1
ATOM 2925 C CA . PRO A 1 393 ? -27.114 11.574 23.912 1.00 81.62 393 PRO A CA 1
ATOM 2926 C C . PRO A 1 393 ? -27.280 10.634 22.696 1.00 81.62 393 PRO A C 1
ATOM 2928 O O . PRO A 1 393 ? -26.413 9.785 22.468 1.00 81.62 393 PRO A O 1
ATOM 2931 N N . PRO A 1 394 ? -28.332 10.788 21.863 1.00 79.25 394 PRO A N 1
ATOM 2932 C CA . PRO A 1 394 ? -28.586 9.891 20.728 1.00 79.25 394 PRO A CA 1
ATOM 2933 C C . PRO A 1 394 ? -27.411 9.752 19.747 1.00 79.25 394 PRO A C 1
ATOM 2935 O O . PRO A 1 394 ? -27.206 8.687 19.165 1.00 79.25 394 PRO A O 1
ATOM 2938 N N . ALA A 1 395 ? -26.613 10.813 19.583 1.00 80.06 395 ALA A N 1
ATOM 2939 C CA . ALA A 1 395 ? -25.420 10.803 18.741 1.00 80.06 395 ALA A CA 1
ATOM 2940 C C . ALA A 1 395 ? -24.328 9.854 19.271 1.00 80.06 395 ALA A C 1
ATOM 2942 O O . ALA A 1 395 ? -23.754 9.094 18.491 1.00 80.06 395 ALA A O 1
ATOM 2943 N N . ASP A 1 396 ? -24.086 9.845 20.584 1.00 82.19 396 ASP A N 1
ATOM 2944 C CA . ASP A 1 396 ? -23.087 8.981 21.223 1.00 82.19 396 ASP A CA 1
ATOM 2945 C C . ASP A 1 396 ? -23.531 7.516 21.214 1.00 82.19 396 ASP A C 1
ATOM 2947 O O . ASP A 1 396 ? -22.729 6.620 20.938 1.00 82.19 396 ASP A O 1
ATOM 2951 N N . ALA A 1 397 ? -24.826 7.278 21.446 1.00 81.69 397 ALA A N 1
ATOM 2952 C CA . ALA A 1 397 ? -25.442 5.958 21.349 1.00 81.69 397 ALA A CA 1
ATOM 2953 C C . ALA A 1 397 ? -25.280 5.368 19.937 1.00 81.69 397 ALA A C 1
ATOM 2955 O O . ALA A 1 397 ? -24.821 4.237 19.762 1.00 81.69 397 ALA A O 1
ATOM 2956 N N . ALA A 1 398 ? -25.584 6.156 18.906 1.00 81.38 398 ALA A N 1
ATOM 2957 C CA . ALA A 1 398 ? -25.397 5.726 17.528 1.00 81.38 398 ALA A CA 1
ATOM 2958 C C . ALA A 1 398 ? -23.931 5.488 17.161 1.00 81.38 398 ALA A C 1
ATOM 2960 O O . ALA A 1 398 ? -23.629 4.494 16.500 1.00 81.38 398 ALA A O 1
ATOM 2961 N N . ALA A 1 399 ? -23.031 6.374 17.597 1.00 86.38 399 ALA A N 1
ATOM 2962 C CA . ALA A 1 399 ? -21.599 6.215 17.385 1.00 86.38 399 ALA A CA 1
ATOM 2963 C C . ALA A 1 399 ? -21.105 4.900 18.008 1.00 86.38 399 ALA A C 1
ATOM 2965 O O . ALA A 1 399 ? -20.370 4.155 17.365 1.00 86.38 399 ALA A O 1
ATOM 2966 N N . TRP A 1 400 ? -21.561 4.566 19.219 1.00 89.88 400 TRP A N 1
ATOM 2967 C CA . TRP A 1 400 ? -21.228 3.300 19.873 1.00 89.88 400 TRP A CA 1
ATOM 2968 C C . TRP A 1 400 ? -21.658 2.084 19.056 1.00 89.88 400 TRP A C 1
ATOM 2970 O O . TRP A 1 400 ? -20.845 1.192 18.808 1.00 89.88 400 TRP A O 1
ATOM 2980 N N . ILE A 1 401 ? -22.901 2.068 18.572 1.00 85.75 401 ILE A N 1
ATOM 2981 C CA . ILE A 1 401 ? -23.401 0.973 17.729 1.00 85.75 401 ILE A CA 1
ATOM 2982 C C . ILE A 1 401 ? -22.590 0.877 16.446 1.00 85.75 401 ILE A C 1
ATOM 2984 O O . ILE A 1 401 ? -22.153 -0.211 16.088 1.00 85.75 401 ILE A O 1
ATOM 2988 N N . GLU A 1 402 ? -22.347 2.001 15.775 1.00 85.62 402 GLU A N 1
ATOM 2989 C CA . GLU A 1 402 ? -21.549 2.049 14.551 1.00 85.62 402 GLU A CA 1
ATOM 2990 C C . GLU A 1 402 ? -20.161 1.417 14.742 1.00 85.62 402 GLU A C 1
ATOM 2992 O O . GLU A 1 402 ? -19.733 0.608 13.914 1.00 85.62 402 GLU A O 1
ATOM 2997 N N . GLY A 1 403 ? -19.503 1.699 15.869 1.00 87.62 403 GLY A N 1
ATOM 2998 C CA . GLY A 1 403 ? -18.244 1.060 16.245 1.00 87.62 403 GLY A CA 1
ATOM 2999 C C . GLY A 1 403 ? -18.368 -0.439 16.539 1.00 87.62 403 GLY A C 1
ATOM 3000 O O . GLY A 1 403 ? -17.481 -1.210 16.171 1.00 87.62 403 GLY A O 1
ATOM 3001 N N . PHE A 1 404 ? -19.456 -0.866 17.189 1.00 88.38 404 PHE A N 1
ATOM 3002 C CA . PHE A 1 404 ? -19.666 -2.255 17.608 1.00 88.38 404 PHE A CA 1
ATOM 3003 C C . PHE A 1 404 ? -20.007 -3.195 16.445 1.00 88.38 404 PHE A C 1
ATOM 3005 O O . PHE A 1 404 ? -19.347 -4.218 16.272 1.00 88.38 404 PHE A O 1
ATOM 3012 N N . VAL A 1 405 ? -21.008 -2.859 15.626 1.00 82.56 405 VAL A N 1
ATOM 3013 C CA . VAL A 1 405 ? -21.405 -3.709 14.487 1.00 82.56 405 VAL A CA 1
ATOM 3014 C C . VAL A 1 405 ? -20.499 -3.543 13.269 1.00 82.56 405 VAL A C 1
ATOM 3016 O O . VAL A 1 405 ? -20.517 -4.393 12.382 1.00 82.56 405 VAL A O 1
ATOM 3019 N N . GLY A 1 406 ? -19.676 -2.491 13.243 1.00 71.62 406 GLY A N 1
ATOM 3020 C CA . GLY A 1 406 ? -18.800 -2.155 12.127 1.00 71.62 406 GLY A CA 1
ATOM 3021 C C . GLY A 1 406 ? -19.614 -1.645 10.939 1.00 71.62 406 GLY A C 1
ATOM 3022 O O . GLY A 1 406 ? -20.500 -2.337 10.445 1.00 71.62 406 GLY A O 1
ATOM 3023 N N . GLY A 1 407 ? -19.340 -0.420 10.487 1.00 64.62 407 GLY A N 1
ATOM 3024 C CA . GLY A 1 407 ? -20.001 0.201 9.333 1.00 64.62 407 GLY A CA 1
ATOM 3025 C C . GLY A 1 407 ? -19.610 -0.418 7.978 1.00 64.62 407 GLY A C 1
ATOM 3026 O O . GLY A 1 407 ? -19.557 -1.635 7.816 1.00 64.62 407 GLY A O 1
ATOM 3027 N N . ALA A 1 408 ? -19.319 0.430 6.983 1.00 51.22 408 ALA A N 1
ATOM 3028 C CA . ALA A 1 408 ? -19.028 0.060 5.585 1.00 51.22 408 ALA A CA 1
ATOM 3029 C C . ALA A 1 408 ? -17.927 -1.016 5.385 1.00 51.22 408 ALA A C 1
ATOM 3031 O O . ALA A 1 408 ? -17.845 -1.630 4.323 1.00 51.22 408 ALA A O 1
ATOM 3032 N N . SER A 1 409 ? -17.101 -1.280 6.398 1.00 50.66 409 SER A N 1
ATOM 3033 C CA . SER A 1 409 ? -15.958 -2.201 6.361 1.00 50.66 409 SER A CA 1
ATOM 3034 C C . SER A 1 409 ? -16.320 -3.641 6.762 1.00 50.66 409 SER A C 1
ATOM 3036 O O . SER A 1 409 ? -15.751 -4.192 7.701 1.00 50.66 409 SER A O 1
ATOM 3038 N N . GLY A 1 410 ? -17.279 -4.267 6.075 1.00 56.22 410 GLY A N 1
ATOM 3039 C CA . GLY A 1 410 ? -17.532 -5.717 6.182 1.00 56.22 410 GLY A CA 1
ATOM 3040 C C . GLY A 1 410 ? -18.217 -6.221 7.465 1.00 56.22 410 GLY A C 1
ATOM 3041 O O . GLY A 1 410 ? -18.480 -7.420 7.566 1.00 56.22 410 GLY A O 1
ATOM 3042 N N . GLY A 1 411 ? -18.573 -5.341 8.410 1.00 63.34 411 GLY A N 1
ATOM 3043 C CA . GLY A 1 411 ? -19.216 -5.710 9.683 1.00 63.34 411 GLY A CA 1
ATOM 3044 C C . GLY A 1 411 ? -20.559 -6.434 9.522 1.00 63.34 411 GLY A C 1
ATOM 3045 O O . GLY A 1 411 ? -20.852 -7.398 10.229 1.00 63.34 411 GLY A O 1
ATOM 3046 N N . GLY A 1 412 ? -21.331 -6.076 8.491 1.00 69.62 412 GLY A N 1
ATOM 3047 C CA . GLY A 1 412 ? -22.601 -6.738 8.191 1.00 69.62 412 GLY A CA 1
ATOM 3048 C C . GLY A 1 412 ? -22.476 -8.228 7.838 1.00 69.62 412 GLY A C 1
ATOM 3049 O O . GLY A 1 412 ? -23.410 -8.985 8.085 1.00 69.62 412 GLY A O 1
ATOM 3050 N N . MET A 1 413 ? -21.339 -8.676 7.294 1.00 74.31 413 MET A N 1
ATOM 3051 C CA . MET A 1 413 ? -21.135 -10.094 6.966 1.00 74.31 413 MET A CA 1
ATOM 3052 C C . MET A 1 413 ? -20.937 -10.942 8.231 1.00 74.31 413 MET A C 1
ATOM 3054 O O . MET A 1 413 ? -21.394 -12.079 8.284 1.00 74.31 413 MET A O 1
ATOM 3058 N N . LEU A 1 414 ? -20.315 -10.380 9.273 1.00 74.56 414 LEU A N 1
ATOM 3059 C CA . LEU A 1 414 ? -20.150 -11.060 10.561 1.00 74.56 414 LEU A CA 1
ATOM 3060 C C . LEU A 1 414 ? -21.498 -11.261 11.260 1.00 74.56 414 LEU A C 1
ATOM 3062 O O . LEU A 1 414 ? -21.767 -12.363 11.718 1.00 74.56 414 LEU A O 1
ATOM 3066 N N . LEU A 1 415 ? -22.387 -10.261 11.239 1.00 78.38 415 LEU A N 1
ATOM 3067 C CA . LEU A 1 415 ? -23.760 -10.393 11.754 1.00 78.38 415 LEU A CA 1
ATOM 3068 C C . LEU A 1 415 ? -24.573 -11.500 11.065 1.00 78.38 415 LEU A C 1
ATOM 3070 O O . LEU A 1 415 ? -25.475 -12.070 11.667 1.00 78.38 415 LEU A O 1
ATOM 3074 N N . VAL A 1 416 ? -24.289 -11.790 9.793 1.00 82.69 416 VAL A N 1
ATOM 3075 C CA . VAL A 1 416 ? -24.957 -12.875 9.058 1.00 82.69 416 VAL A CA 1
ATOM 3076 C C . VAL A 1 416 ? -24.467 -14.252 9.511 1.00 82.69 416 VAL A C 1
ATOM 3078 O O . VAL A 1 416 ? -25.224 -15.216 9.445 1.00 82.69 416 VAL A O 1
ATOM 3081 N N . HIS A 1 417 ? -23.204 -14.361 9.923 1.00 79.56 417 HIS A N 1
ATOM 3082 C CA . HIS A 1 417 ? -22.577 -15.636 10.275 1.00 79.56 417 HIS A CA 1
ATOM 3083 C C . HIS A 1 417 ? -22.575 -15.927 11.778 1.00 79.56 417 HIS A C 1
ATOM 3085 O O . HIS A 1 417 ? -22.477 -17.089 12.165 1.00 79.56 417 HIS A O 1
ATOM 3091 N N . ASP A 1 418 ? -22.690 -14.895 12.609 1.00 79.75 418 ASP A N 1
ATOM 3092 C CA . ASP A 1 418 ? -22.690 -14.985 14.062 1.00 79.75 418 ASP A CA 1
ATOM 3093 C C . ASP A 1 418 ? -24.105 -14.740 14.608 1.00 79.75 418 ASP A C 1
ATOM 3095 O O . ASP A 1 418 ? -24.519 -13.608 14.871 1.00 79.75 418 ASP A O 1
ATOM 3099 N N . GLU A 1 419 ? -24.863 -15.830 14.765 1.00 79.56 419 GLU A N 1
ATOM 3100 C CA . GLU A 1 419 ? -26.230 -15.796 15.305 1.00 79.56 419 GLU A CA 1
ATOM 3101 C C . GLU A 1 419 ? -26.284 -15.207 16.723 1.00 79.56 419 GLU A C 1
ATOM 3103 O O . GLU A 1 419 ? -27.290 -14.603 17.098 1.00 79.56 419 GLU A O 1
ATOM 3108 N N . ARG A 1 420 ? -25.203 -15.338 17.503 1.00 77.56 420 ARG A N 1
ATOM 3109 C CA . ARG A 1 420 ? -25.129 -14.851 18.889 1.00 77.56 420 ARG A CA 1
ATOM 3110 C C . ARG A 1 420 ? -24.998 -13.334 18.906 1.00 77.56 420 ARG A C 1
ATOM 3112 O O . ARG A 1 420 ? -25.738 -12.657 19.617 1.00 77.56 420 ARG A O 1
ATOM 3119 N N . LEU A 1 421 ? -24.126 -12.791 18.056 1.00 78.94 421 LEU A N 1
ATOM 3120 C CA . LEU A 1 421 ? -24.016 -11.347 17.848 1.00 78.94 421 LEU A CA 1
ATOM 3121 C C . LEU A 1 421 ? -25.328 -10.747 17.337 1.00 78.94 421 LEU A C 1
ATOM 3123 O O . LEU A 1 421 ? -25.754 -9.696 17.819 1.00 78.94 421 LEU A O 1
ATOM 3127 N N . LEU A 1 422 ? -25.958 -11.405 16.360 1.00 84.50 422 LEU A N 1
ATOM 3128 C CA . LEU A 1 422 ? -27.235 -10.958 15.816 1.00 84.50 422 LEU A CA 1
ATOM 3129 C C . LEU A 1 422 ? -28.306 -10.908 16.911 1.00 84.50 422 LEU A C 1
ATOM 3131 O O . LEU A 1 422 ? -29.005 -9.903 17.016 1.00 84.50 422 LEU A O 1
ATOM 3135 N N . ALA A 1 423 ? -28.393 -11.944 17.750 1.00 82.75 423 ALA A N 1
ATOM 3136 C CA . ALA A 1 423 ? -29.324 -11.991 18.874 1.00 82.75 423 ALA A CA 1
ATOM 3137 C C . ALA A 1 423 ? -29.062 -10.881 19.903 1.00 82.75 423 ALA A C 1
ATOM 3139 O O . ALA A 1 423 ? -30.009 -10.300 20.423 1.00 82.75 423 ALA A O 1
ATOM 3140 N N . LEU A 1 424 ? -27.797 -10.544 20.170 1.00 81.00 424 LEU A N 1
ATOM 3141 C CA . LEU A 1 424 ? -27.432 -9.461 21.084 1.00 81.00 424 LEU A CA 1
ATOM 3142 C C . LEU A 1 424 ? -27.921 -8.100 20.555 1.00 81.00 424 LEU A C 1
ATOM 3144 O O . LEU A 1 424 ? -28.560 -7.346 21.287 1.00 81.00 424 LEU A O 1
ATOM 3148 N N . VAL A 1 425 ? -27.700 -7.812 19.268 1.00 82.81 425 VAL A N 1
ATOM 3149 C CA . VAL A 1 425 ? -28.188 -6.577 18.628 1.00 82.81 425 VAL A CA 1
ATOM 3150 C C . VAL A 1 425 ? -29.720 -6.548 18.545 1.00 82.81 425 VAL A C 1
ATOM 3152 O O . VAL A 1 425 ? -30.320 -5.502 18.793 1.00 82.81 425 VAL A O 1
ATOM 3155 N N . ASP A 1 426 ? -30.359 -7.678 18.233 1.00 84.75 426 ASP A N 1
ATOM 3156 C CA . ASP A 1 426 ? -31.820 -7.813 18.143 1.00 84.75 426 ASP A CA 1
ATOM 3157 C C . ASP A 1 426 ? -32.511 -7.627 19.503 1.00 84.75 426 ASP A C 1
ATOM 3159 O O . ASP A 1 426 ? -33.451 -6.838 19.625 1.00 84.75 426 ASP A O 1
ATOM 3163 N N . ALA A 1 427 ? -32.000 -8.276 20.553 1.00 80.62 427 ALA A N 1
ATOM 3164 C CA . ALA A 1 427 ? -32.510 -8.140 21.916 1.00 80.62 427 ALA A CA 1
ATOM 3165 C C . ALA A 1 427 ? -32.433 -6.691 22.409 1.00 80.62 427 ALA A C 1
ATOM 3167 O O . ALA A 1 427 ? -33.336 -6.206 23.090 1.00 80.62 427 ALA A O 1
ATOM 3168 N N . TRP A 1 428 ? -31.374 -5.973 22.033 1.00 79.81 428 TRP A N 1
ATOM 3169 C CA . TRP A 1 428 ? -31.287 -4.553 22.330 1.00 79.81 428 TRP A CA 1
ATOM 3170 C C . TRP A 1 428 ? -32.282 -3.727 21.514 1.00 79.81 428 TRP A C 1
ATOM 3172 O O . TRP A 1 428 ? -33.054 -2.983 22.113 1.00 79.81 428 TRP A O 1
ATOM 3182 N N . LEU A 1 429 ? -32.310 -3.874 20.183 1.00 80.75 429 LEU A N 1
ATOM 3183 C CA . LEU A 1 429 ? -33.211 -3.115 19.303 1.00 80.75 429 LEU A CA 1
ATOM 3184 C C . LEU A 1 429 ? -34.679 -3.256 19.720 1.00 80.75 429 LEU A C 1
ATOM 3186 O O . LEU A 1 429 ? -35.423 -2.277 19.702 1.00 80.75 429 LEU A O 1
ATOM 3190 N N . THR A 1 430 ? -35.084 -4.464 20.111 1.00 83.69 430 THR A N 1
ATOM 3191 C CA . THR A 1 430 ? -36.443 -4.764 20.585 1.00 83.69 430 THR A CA 1
ATOM 3192 C C . THR A 1 430 ? -36.715 -4.272 22.010 1.00 83.69 430 THR A C 1
ATOM 3194 O O . THR A 1 430 ? -37.874 -4.075 22.372 1.00 83.69 430 THR A O 1
ATOM 3197 N N . GLY A 1 431 ? -35.669 -4.031 22.806 1.00 77.38 431 GLY A N 1
ATOM 3198 C CA . GLY A 1 431 ? -35.749 -3.483 24.160 1.00 77.38 431 GLY A CA 1
ATOM 3199 C C . GLY A 1 431 ? -35.732 -1.950 24.246 1.00 77.38 431 GLY A C 1
ATOM 3200 O O . GLY A 1 431 ? -35.969 -1.411 25.329 1.00 77.38 431 GLY A O 1
ATOM 3201 N N . VAL A 1 432 ? -35.466 -1.229 23.148 1.00 76.06 432 VAL A N 1
ATOM 3202 C CA . VAL A 1 432 ? -35.448 0.246 23.140 1.00 76.06 432 VAL A CA 1
ATOM 3203 C C . VAL A 1 432 ? -36.876 0.805 23.278 1.00 76.06 432 VAL A C 1
ATOM 3205 O O . VAL A 1 432 ? -37.743 0.458 22.472 1.00 76.06 432 VAL A O 1
ATOM 3208 N N . PRO A 1 433 ? -37.151 1.715 24.236 1.00 78.62 433 PRO A N 1
ATOM 3209 C CA . PRO A 1 433 ? -38.446 2.389 24.333 1.00 78.62 433 PRO A CA 1
ATOM 3210 C C . PRO A 1 433 ? -38.791 3.157 23.050 1.00 78.62 433 PRO A C 1
ATOM 3212 O O . PRO A 1 433 ? -37.922 3.778 22.441 1.00 78.62 433 PRO A O 1
ATOM 3215 N N . ALA A 1 434 ? -40.071 3.182 22.665 1.00 79.75 434 ALA A N 1
ATOM 3216 C CA . ALA A 1 434 ? -40.520 3.790 21.404 1.00 79.75 434 ALA A CA 1
ATOM 3217 C C . ALA A 1 434 ? -40.108 5.270 21.236 1.00 79.75 434 ALA A C 1
ATOM 3219 O O . ALA A 1 434 ? -39.804 5.715 20.127 1.00 79.75 434 ALA A O 1
ATOM 3220 N N . GLU A 1 435 ? -40.070 6.018 22.339 1.00 75.75 435 GLU A N 1
ATOM 3221 C CA . GLU A 1 435 ? -39.662 7.426 22.366 1.00 75.75 435 GLU A CA 1
ATOM 3222 C C . GLU A 1 435 ? -38.182 7.576 21.980 1.00 75.75 435 GLU A C 1
ATOM 3224 O O . GLU A 1 435 ? -37.865 8.275 21.022 1.00 75.75 435 GLU A O 1
ATOM 3229 N N . THR A 1 436 ? -37.288 6.819 22.624 1.00 73.12 436 THR A N 1
ATOM 3230 C CA . THR A 1 436 ? -35.846 6.801 22.319 1.00 73.12 436 THR A CA 1
ATOM 3231 C C . THR A 1 436 ? -35.552 6.206 20.942 1.00 73.12 436 THR A C 1
ATOM 3233 O O . THR A 1 436 ? -34.641 6.660 20.251 1.00 73.12 436 THR A O 1
ATOM 3236 N N . PHE A 1 437 ? -36.333 5.208 20.509 1.00 79.69 437 PHE A N 1
ATOM 3237 C CA . PHE A 1 437 ? -36.161 4.565 19.205 1.00 79.69 437 PHE A CA 1
ATOM 3238 C C . PHE A 1 437 ? -36.288 5.569 18.054 1.00 79.69 437 PHE A C 1
ATOM 3240 O O . PHE A 1 437 ? -35.526 5.504 17.090 1.00 79.69 437 PHE A O 1
ATOM 3247 N N . THR A 1 438 ? -37.211 6.527 18.170 1.00 81.81 438 THR A N 1
ATOM 3248 C CA . THR A 1 438 ? -37.439 7.560 17.148 1.00 81.81 438 THR A CA 1
ATOM 3249 C C . THR A 1 438 ? -36.202 8.439 16.938 1.00 81.81 438 THR A C 1
ATOM 3251 O O . THR A 1 438 ? -35.878 8.769 15.795 1.00 81.81 438 THR A O 1
ATOM 3254 N N . ASP A 1 439 ? -35.466 8.741 18.010 1.00 75.81 439 ASP A N 1
ATOM 3255 C CA . ASP A 1 439 ? -34.276 9.597 17.970 1.00 75.81 439 ASP A CA 1
ATOM 3256 C C . ASP A 1 439 ? -33.042 8.875 17.406 1.00 75.81 439 ASP A C 1
ATOM 3258 O O . ASP A 1 439 ? -32.237 9.474 16.688 1.00 75.81 439 ASP A O 1
ATOM 3262 N N . VAL A 1 440 ? -32.893 7.574 17.682 1.00 74.25 440 VAL A N 1
ATOM 3263 C CA . VAL A 1 440 ? -31.749 6.777 17.196 1.00 74.25 440 VAL A CA 1
ATOM 3264 C C . VAL A 1 440 ? -31.965 6.198 15.793 1.00 74.25 440 VAL A C 1
ATOM 3266 O O . VAL A 1 440 ? -30.994 5.906 15.089 1.00 74.25 440 VAL A O 1
ATOM 3269 N N . LEU A 1 441 ? -33.217 6.062 15.338 1.00 82.06 441 LEU A N 1
ATOM 3270 C CA . LEU A 1 441 ? -33.574 5.425 14.064 1.00 82.06 441 LEU A CA 1
ATOM 3271 C C . LEU A 1 441 ? -32.860 6.012 12.829 1.00 82.06 441 LEU A C 1
ATOM 3273 O O . LEU A 1 441 ? -32.377 5.219 12.012 1.00 82.06 441 LEU A O 1
ATOM 3277 N N . PRO A 1 442 ? -32.745 7.345 12.633 1.00 81.69 442 PRO A N 1
ATOM 3278 C CA . PRO A 1 442 ? -32.039 7.899 11.475 1.00 81.69 442 PRO A CA 1
ATOM 3279 C C . PRO A 1 442 ? -30.566 7.483 11.433 1.00 81.69 442 PRO A C 1
ATOM 3281 O O . PRO A 1 442 ? -30.022 7.202 10.362 1.00 81.69 442 PRO A O 1
ATOM 3284 N N . LEU A 1 443 ? -29.936 7.405 12.605 1.00 75.38 443 LEU A N 1
ATOM 3285 C CA . LEU A 1 443 ? -28.528 7.064 12.751 1.00 75.38 443 LEU A CA 1
ATOM 3286 C C . LEU A 1 443 ? -28.305 5.562 12.542 1.00 75.38 443 LEU A C 1
ATOM 3288 O O . LEU A 1 443 ? -27.427 5.179 11.775 1.00 75.38 443 LEU A O 1
ATOM 3292 N N . LEU A 1 444 ? -29.174 4.713 13.099 1.00 78.75 444 LEU A N 1
ATOM 3293 C CA . LEU A 1 444 ? -29.181 3.275 12.810 1.00 78.75 444 LEU A CA 1
ATOM 3294 C C . LEU A 1 444 ? -29.359 3.011 11.315 1.00 78.75 444 LEU A C 1
ATOM 3296 O O . LEU A 1 444 ? -28.625 2.222 10.719 1.00 78.75 444 LEU A O 1
ATOM 3300 N N . ARG A 1 445 ? -30.305 3.711 10.678 1.00 84.69 445 ARG A N 1
ATOM 3301 C CA . ARG A 1 445 ? -30.538 3.595 9.238 1.00 84.69 445 ARG A CA 1
ATOM 3302 C C . ARG A 1 445 ? -29.286 3.961 8.448 1.00 84.69 445 ARG A C 1
ATOM 3304 O O . ARG A 1 445 ? -28.988 3.259 7.486 1.00 84.69 445 ARG A O 1
ATOM 3311 N N . ARG A 1 446 ? -28.545 4.999 8.854 1.00 82.31 446 ARG A N 1
ATOM 3312 C CA . ARG A 1 446 ? -27.248 5.354 8.257 1.00 82.31 446 ARG A CA 1
ATOM 3313 C C . ARG A 1 446 ? -26.263 4.190 8.369 1.00 82.31 446 ARG A C 1
ATOM 3315 O O . ARG A 1 446 ? -25.782 3.733 7.334 1.00 82.31 446 ARG A O 1
ATOM 3322 N N . THR A 1 447 ? -26.044 3.662 9.573 1.00 79.31 447 THR A N 1
ATOM 3323 C CA . THR A 1 447 ? -25.103 2.560 9.835 1.00 79.31 447 THR A CA 1
ATOM 3324 C C . THR A 1 447 ? -25.435 1.314 9.014 1.00 79.31 447 THR A C 1
ATOM 3326 O O . THR A 1 447 ? -24.602 0.839 8.245 1.00 79.31 447 THR A O 1
ATOM 3329 N N . PHE A 1 448 ? -26.677 0.826 9.084 1.00 81.56 448 PHE A N 1
ATOM 3330 C CA . PHE A 1 448 ? -27.089 -0.376 8.351 1.00 81.56 448 PHE A CA 1
ATOM 3331 C C . PHE A 1 448 ? -27.185 -0.153 6.835 1.00 81.56 448 PHE A C 1
ATOM 3333 O O . PHE A 1 448 ? -27.038 -1.104 6.068 1.00 81.56 448 PHE A O 1
ATOM 3340 N N . SER A 1 449 ? -27.418 1.080 6.362 1.00 83.06 449 SER A N 1
ATOM 3341 C CA . SER A 1 449 ? -27.456 1.379 4.921 1.00 83.06 449 SER A CA 1
ATOM 3342 C C . SER A 1 449 ? -26.101 1.245 4.230 1.00 83.06 449 SER A C 1
ATOM 3344 O O . SER A 1 449 ? -26.080 1.012 3.022 1.00 83.06 449 SER A O 1
ATOM 3346 N N . ALA A 1 450 ? -25.004 1.334 4.989 1.00 81.62 450 ALA A N 1
ATOM 3347 C CA . ALA A 1 450 ? -23.648 1.149 4.486 1.00 81.62 450 ALA A CA 1
ATOM 3348 C C . ALA A 1 450 ? -23.341 -0.311 4.102 1.00 81.62 450 ALA A C 1
ATOM 3350 O O . ALA A 1 450 ? -22.349 -0.571 3.425 1.00 81.62 450 ALA A O 1
ATOM 3351 N N . TYR A 1 451 ? -24.179 -1.270 4.510 1.00 83.75 451 TYR A N 1
ATOM 3352 C CA . TYR A 1 451 ? -24.002 -2.679 4.165 1.00 83.75 451 TYR A CA 1
ATOM 3353 C C . TYR A 1 451 ? -24.387 -2.975 2.719 1.00 83.75 451 TYR A C 1
ATOM 3355 O O . TYR A 1 451 ? -25.369 -2.446 2.179 1.00 83.75 451 TYR A O 1
ATOM 3363 N N . GLU A 1 452 ? -23.653 -3.909 2.109 1.00 83.62 452 GLU A N 1
ATOM 3364 C CA . GLU A 1 452 ? -23.959 -4.374 0.763 1.00 83.62 452 GLU A CA 1
ATOM 3365 C C . GLU A 1 452 ? -25.421 -4.851 0.655 1.00 83.62 452 GLU A C 1
ATOM 3367 O O . GLU A 1 452 ? -25.962 -5.456 1.590 1.00 83.62 452 GLU A O 1
ATOM 3372 N N . PRO A 1 453 ? -26.099 -4.612 -0.484 1.00 84.38 453 PRO A N 1
ATOM 3373 C CA . PRO A 1 453 ? -27.495 -5.009 -0.665 1.00 84.38 453 PRO A CA 1
ATOM 3374 C C . PRO A 1 453 ? -27.763 -6.497 -0.387 1.00 84.38 453 PRO A C 1
ATOM 3376 O O . PRO A 1 453 ? -28.820 -6.833 0.148 1.00 84.38 453 PRO A O 1
ATOM 3379 N N . GLY A 1 454 ? -26.814 -7.378 -0.729 1.00 84.56 454 GLY A N 1
ATOM 3380 C CA . GLY A 1 454 ? -26.912 -8.816 -0.462 1.00 84.56 454 GLY A CA 1
ATOM 3381 C C . GLY A 1 454 ? -26.933 -9.131 1.033 1.00 84.56 454 GLY A C 1
ATOM 3382 O O . GLY A 1 454 ? -27.834 -9.824 1.496 1.00 84.56 454 GLY A O 1
ATOM 3383 N N . VAL A 1 455 ? -26.012 -8.536 1.796 1.00 84.88 455 VAL A N 1
ATOM 3384 C CA . VAL A 1 455 ? -25.924 -8.685 3.257 1.00 84.88 455 VAL A CA 1
ATOM 3385 C C . VAL A 1 455 ? -27.208 -8.212 3.938 1.00 84.88 455 VAL A C 1
ATOM 3387 O O . VAL A 1 455 ? -27.771 -8.932 4.759 1.00 84.88 455 VAL A O 1
ATOM 3390 N N . ARG A 1 456 ? -27.737 -7.043 3.548 1.00 88.00 456 ARG A N 1
ATOM 3391 C CA . ARG A 1 456 ? -28.997 -6.512 4.107 1.00 88.00 456 ARG A CA 1
ATOM 3392 C C . ARG A 1 456 ? -30.188 -7.436 3.864 1.00 88.00 456 ARG A C 1
ATOM 3394 O O . ARG A 1 456 ? -31.028 -7.586 4.748 1.00 88.00 456 ARG A O 1
ATOM 3401 N N . ARG A 1 457 ? -30.265 -8.058 2.681 1.00 86.62 457 ARG A N 1
ATOM 3402 C CA . ARG A 1 457 ? -31.313 -9.041 2.369 1.00 86.62 457 ARG A CA 1
ATOM 3403 C C . ARG A 1 457 ? -31.208 -10.252 3.289 1.00 86.62 457 ARG A C 1
ATOM 3405 O O . ARG A 1 457 ? -32.205 -10.618 3.901 1.00 86.62 457 ARG A O 1
ATOM 3412 N N . THR A 1 458 ? -30.013 -10.824 3.420 1.00 86.19 458 THR A N 1
ATOM 3413 C CA . THR A 1 458 ? -29.784 -11.997 4.270 1.00 86.19 458 THR A CA 1
ATOM 3414 C C . THR A 1 458 ? -30.087 -11.703 5.738 1.00 86.19 458 THR A C 1
ATOM 3416 O O . THR A 1 458 ? -30.781 -12.489 6.373 1.00 86.19 458 THR A O 1
ATOM 3419 N N . LEU A 1 459 ? -29.659 -10.550 6.266 1.00 85.81 459 LEU A N 1
ATOM 3420 C CA . LEU A 1 459 ? -30.008 -10.125 7.628 1.00 85.81 459 LEU A CA 1
ATOM 3421 C C . LEU A 1 459 ? -31.526 -10.012 7.814 1.00 85.81 459 LEU A C 1
ATOM 3423 O O . LEU A 1 459 ? -32.064 -10.522 8.792 1.00 85.81 459 LEU A O 1
ATOM 3427 N N . GLY A 1 460 ? -32.237 -9.417 6.852 1.00 86.00 460 GLY A N 1
ATOM 3428 C CA . GLY A 1 460 ? -33.700 -9.348 6.887 1.00 86.00 460 GLY A CA 1
ATOM 3429 C C . GLY A 1 460 ? -34.378 -10.724 6.854 1.00 86.00 460 GLY A C 1
ATOM 3430 O O . GLY A 1 460 ? -35.411 -10.916 7.494 1.00 86.00 460 GLY A O 1
ATOM 3431 N N . GLU A 1 461 ? -33.804 -11.695 6.139 1.00 87.69 461 GLU A N 1
ATOM 3432 C CA . GLU A 1 461 ? -34.281 -13.082 6.143 1.00 87.69 461 GLU A CA 1
ATOM 3433 C C . GLU A 1 461 ? -34.015 -13.788 7.477 1.00 87.69 461 GLU A C 1
ATOM 3435 O O . GLU A 1 461 ? -34.893 -14.510 7.947 1.00 87.69 461 GLU A O 1
ATOM 3440 N N . LEU A 1 462 ? -32.852 -13.569 8.096 1.00 86.00 462 LEU A N 1
ATOM 3441 C CA . LEU A 1 462 ? -32.511 -14.118 9.413 1.00 86.00 462 LEU A CA 1
ATOM 3442 C C . LEU A 1 462 ? -33.432 -13.564 10.504 1.00 86.00 462 LEU A C 1
ATOM 3444 O O . LEU A 1 462 ? -34.045 -14.339 11.232 1.00 86.00 462 LEU A O 1
ATOM 3448 N N . VAL A 1 463 ? -33.633 -12.244 10.543 1.00 86.00 463 VAL A N 1
ATOM 3449 C CA . VAL A 1 463 ? -34.560 -11.596 11.488 1.00 86.00 463 VAL A CA 1
ATOM 3450 C C . VAL A 1 463 ? -35.993 -12.103 11.286 1.00 86.00 463 VAL A C 1
ATOM 3452 O O . VAL A 1 463 ? -36.697 -12.376 12.253 1.00 86.00 463 VAL A O 1
ATOM 3455 N N . ARG A 1 464 ? -36.429 -12.320 10.034 1.00 85.19 464 ARG A N 1
ATOM 3456 C CA . ARG A 1 464 ? -37.755 -12.898 9.741 1.00 85.19 464 ARG A CA 1
ATOM 3457 C C . ARG A 1 464 ? -37.908 -14.335 10.251 1.00 85.19 464 ARG A C 1
ATOM 3459 O O . ARG A 1 464 ? -39.027 -14.733 10.565 1.00 85.19 464 ARG A O 1
ATOM 3466 N N . ARG A 1 465 ? -36.830 -15.125 10.286 1.00 80.88 465 ARG A N 1
ATOM 3467 C CA . ARG A 1 465 ? -36.855 -16.502 10.814 1.00 80.88 465 ARG A CA 1
ATOM 3468 C C . ARG A 1 465 ? -36.982 -16.535 12.342 1.00 80.88 465 ARG A C 1
ATOM 3470 O O . ARG A 1 465 ? -37.530 -17.505 12.854 1.00 80.88 465 ARG A O 1
ATOM 3477 N N . GLY A 1 466 ? -36.556 -15.474 13.030 1.00 67.38 466 GLY A N 1
ATOM 3478 C CA . GLY A 1 466 ? -36.583 -15.357 14.490 1.00 67.38 466 GLY A CA 1
ATOM 3479 C C . GLY A 1 466 ? -35.470 -16.157 15.186 1.00 67.38 466 GLY A C 1
ATOM 3480 O O . GLY A 1 466 ? -34.806 -16.978 14.546 1.00 67.38 466 GLY A O 1
ATOM 3481 N N . PRO A 1 467 ? -35.237 -15.924 16.493 1.00 62.56 467 PRO A N 1
ATOM 3482 C CA . PRO A 1 467 ? -34.222 -16.646 17.252 1.00 62.56 467 PRO A CA 1
ATOM 3483 C C . PRO A 1 467 ? -34.576 -18.134 17.333 1.00 62.56 467 PRO A C 1
ATOM 3485 O O . PRO A 1 467 ? -35.684 -18.507 17.729 1.00 62.56 467 PRO A O 1
ATOM 3488 N N . VAL A 1 468 ? -33.627 -19.001 16.975 1.00 51.75 468 VAL A N 1
ATOM 3489 C CA . VAL A 1 468 ? -33.782 -20.450 17.130 1.00 51.75 468 VAL A CA 1
ATOM 3490 C C . VAL A 1 468 ? -33.797 -20.755 18.629 1.00 51.75 468 VAL A C 1
ATOM 3492 O O . VAL A 1 468 ? -32.765 -20.742 19.289 1.00 51.75 468 VAL A O 1
ATOM 3495 N N . HIS A 1 469 ? -34.980 -20.992 19.192 1.00 42.19 469 HIS A N 1
ATOM 3496 C CA . HIS A 1 469 ? -35.131 -21.350 20.600 1.00 42.19 469 HIS A CA 1
ATOM 3497 C C . HIS A 1 469 ? -34.363 -22.651 20.896 1.00 42.19 469 HIS A C 1
ATOM 3499 O O . HIS A 1 469 ? -34.685 -23.702 20.336 1.00 42.19 469 HIS A O 1
ATOM 3505 N N . GLU A 1 470 ? -33.397 -22.614 21.823 1.00 40.97 470 GLU A N 1
ATOM 3506 C CA . GLU A 1 470 ? -32.635 -23.799 22.265 1.00 40.97 470 GLU A CA 1
ATOM 3507 C C . GLU A 1 470 ? -33.529 -24.923 22.840 1.00 40.97 470 GLU A C 1
ATOM 3509 O O . GLU A 1 470 ? -33.108 -26.076 22.926 1.00 40.97 470 GLU A O 1
ATOM 3514 N N . GLY A 1 471 ? -34.799 -24.632 23.149 1.00 35.84 471 GLY A N 1
ATOM 3515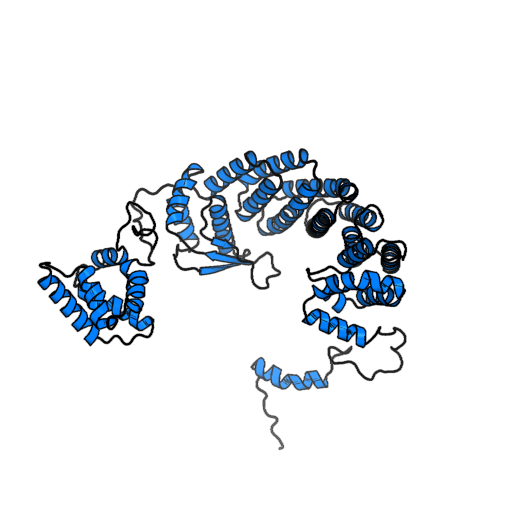 C CA . GLY A 1 471 ? -35.806 -25.606 23.585 1.00 35.84 471 GLY A CA 1
ATOM 3516 C C . GLY A 1 471 ? -36.541 -26.369 22.471 1.00 35.84 471 GLY A C 1
ATOM 3517 O O . GLY A 1 471 ? -37.205 -27.360 22.763 1.00 35.84 471 GLY A O 1
ATOM 3518 N N . ALA A 1 472 ? -36.421 -25.972 21.199 1.00 35.75 472 ALA A N 1
ATOM 3519 C CA . ALA A 1 472 ? -37.162 -26.589 20.088 1.00 35.75 472 ALA A CA 1
ATOM 3520 C C . ALA A 1 472 ? -36.444 -27.795 19.443 1.00 35.75 472 ALA A C 1
ATOM 3522 O O . ALA A 1 472 ? -36.896 -28.325 18.431 1.00 35.75 472 ALA A O 1
ATOM 3523 N N . ARG A 1 473 ? -35.336 -28.279 20.023 1.00 37.47 473 ARG A N 1
ATOM 3524 C CA . ARG A 1 473 ? -34.594 -29.449 19.510 1.00 37.47 473 ARG A CA 1
ATOM 3525 C C . ARG A 1 473 ? -35.212 -30.813 19.849 1.00 37.47 473 ARG A C 1
ATOM 3527 O O . ARG A 1 473 ? -34.560 -31.825 19.599 1.00 37.47 473 ARG A O 1
ATOM 3534 N N . ARG A 1 474 ? -36.431 -30.888 20.404 1.00 38.22 474 ARG A N 1
ATOM 3535 C CA . ARG A 1 474 ? -37.036 -32.187 20.761 1.00 38.22 474 ARG A CA 1
ATOM 3536 C C . ARG A 1 474 ? -38.283 -32.635 20.007 1.00 38.22 474 ARG A C 1
ATOM 3538 O O . ARG A 1 474 ? -38.511 -33.836 20.040 1.00 38.22 474 ARG A O 1
ATOM 3545 N N . GLU A 1 475 ? -39.022 -31.790 19.282 1.00 34.41 475 GLU A N 1
ATOM 3546 C CA . GLU A 1 475 ? -40.292 -32.266 18.683 1.00 34.41 475 GLU A CA 1
ATOM 3547 C C . GLU A 1 475 ? -40.628 -31.811 17.254 1.00 34.41 475 GLU A C 1
ATOM 3549 O O . GLU A 1 475 ? -41.666 -32.221 16.750 1.00 34.41 475 GLU A O 1
ATOM 3554 N N . ASP A 1 476 ? -39.759 -31.095 16.530 1.00 34.62 476 ASP A N 1
ATOM 3555 C CA . ASP A 1 476 ? -40.042 -30.789 15.114 1.00 34.62 476 ASP A CA 1
ATOM 3556 C C . ASP A 1 476 ? -38.824 -30.998 14.198 1.00 34.62 476 ASP A C 1
ATOM 3558 O O . ASP A 1 476 ? -38.190 -30.077 13.678 1.00 34.62 476 ASP A O 1
ATOM 3562 N N . VAL A 1 477 ? -38.465 -32.272 14.007 1.00 39.50 477 VAL A N 1
ATOM 3563 C CA . VAL A 1 477 ? -37.536 -32.719 12.957 1.00 39.50 477 VAL A CA 1
ATOM 3564 C C . VAL A 1 477 ? -38.311 -32.744 11.639 1.00 39.50 477 VAL A C 1
ATOM 3566 O O . VAL A 1 477 ? -38.715 -33.800 11.158 1.00 39.50 477 VAL A O 1
ATOM 3569 N N . GLY A 1 478 ? -38.588 -31.559 11.093 1.00 38.94 478 GLY A N 1
ATOM 3570 C CA . GLY A 1 478 ? -39.575 -31.436 10.022 1.00 38.94 478 GLY A CA 1
ATOM 3571 C C . GLY A 1 478 ? -39.340 -30.373 8.958 1.00 38.94 478 GLY A C 1
ATOM 3572 O O . GLY A 1 478 ? -40.079 -30.385 7.982 1.00 38.94 478 GLY A O 1
ATOM 3573 N N . ARG A 1 479 ? -38.353 -29.467 9.058 1.00 38.75 479 ARG A N 1
ATOM 3574 C CA . ARG A 1 479 ? -37.938 -28.631 7.907 1.00 38.75 479 ARG A CA 1
ATOM 3575 C C . ARG A 1 479 ? -36.689 -27.796 8.191 1.00 38.75 479 ARG A C 1
ATOM 3577 O O . ARG A 1 479 ? -36.747 -26.795 8.890 1.00 38.75 479 ARG A O 1
ATOM 3584 N N . VAL A 1 480 ? -35.578 -28.157 7.555 1.00 38.00 480 VAL A N 1
ATOM 3585 C CA . VAL A 1 480 ? -34.393 -27.298 7.392 1.00 38.00 480 VAL A CA 1
ATOM 3586 C C . VAL A 1 480 ? -34.248 -27.008 5.892 1.00 38.00 480 VAL A C 1
ATOM 3588 O O . VAL A 1 480 ? -34.301 -27.959 5.106 1.00 38.00 480 VAL A O 1
ATOM 3591 N N . PRO A 1 481 ? -34.076 -25.751 5.435 1.00 44.22 481 PRO A N 1
ATOM 3592 C CA . PRO A 1 481 ? -33.629 -25.491 4.071 1.00 44.22 481 PRO A CA 1
ATOM 3593 C C . PRO A 1 481 ? -32.196 -26.012 3.912 1.00 44.22 481 PRO A C 1
ATOM 3595 O O . PRO A 1 481 ? -31.303 -25.651 4.671 1.00 44.22 481 PRO A O 1
ATOM 3598 N N . GLY A 1 482 ? -32.025 -26.912 2.948 1.00 46.16 482 GLY A N 1
ATOM 3599 C CA . GLY A 1 482 ? -30.900 -27.829 2.794 1.00 46.16 482 GLY A CA 1
ATOM 3600 C C . GLY A 1 482 ? -29.490 -27.237 2.818 1.00 46.16 482 GLY A C 1
ATOM 3601 O O . GLY A 1 482 ? -29.164 -26.315 2.077 1.00 46.16 482 GLY A O 1
ATOM 3602 N N . GLY A 1 483 ? -28.626 -27.918 3.571 1.00 41.62 483 GLY A N 1
ATOM 3603 C CA . GLY A 1 483 ? -27.175 -27.821 3.469 1.00 41.62 483 GLY A CA 1
ATOM 3604 C C . GLY A 1 483 ? -26.500 -28.424 4.695 1.00 41.62 483 GLY A C 1
ATOM 3605 O O . GLY A 1 483 ? -26.248 -27.704 5.644 1.00 41.62 483 GLY A O 1
ATOM 3606 N N . PHE A 1 484 ? -26.189 -29.724 4.641 1.00 47.06 484 PHE A N 1
ATOM 3607 C CA . PHE A 1 484 ? -25.445 -30.502 5.650 1.00 47.06 484 PHE A CA 1
ATOM 3608 C C . PHE A 1 484 ? -26.246 -30.923 6.898 1.00 47.06 484 PHE A C 1
ATOM 3610 O O . PHE A 1 484 ? -26.197 -30.304 7.954 1.00 47.06 484 PHE A O 1
ATOM 3617 N N . GLY A 1 485 ? -26.971 -32.042 6.766 1.00 53.75 485 GLY A N 1
ATOM 3618 C CA . GLY A 1 485 ? -27.457 -32.815 7.914 1.00 53.75 485 GLY A CA 1
ATOM 3619 C C . GLY A 1 485 ? -26.315 -33.558 8.634 1.00 53.75 485 GLY A C 1
ATOM 3620 O O . GLY A 1 485 ? -25.215 -33.657 8.089 1.00 53.75 485 GLY A O 1
ATOM 3621 N N . PRO A 1 486 ? -26.556 -34.114 9.837 1.00 44.75 486 PRO A N 1
ATOM 3622 C CA . PRO A 1 486 ? -25.520 -34.643 10.737 1.00 44.75 486 PRO A CA 1
ATOM 3623 C C . PRO A 1 486 ? -24.935 -36.005 10.309 1.00 44.75 486 PRO A C 1
ATOM 3625 O O . PRO A 1 486 ? -24.411 -36.751 11.132 1.00 44.75 486 PRO A O 1
ATOM 3628 N N . GLY A 1 487 ? -25.014 -36.356 9.026 1.00 62.56 487 GLY A N 1
ATOM 3629 C CA . GLY A 1 487 ? -24.508 -37.622 8.513 1.00 62.56 487 GLY A CA 1
ATOM 3630 C C . GLY A 1 487 ? -24.411 -37.656 6.993 1.00 62.56 487 GLY A C 1
ATOM 3631 O O . GLY A 1 487 ? -24.994 -36.833 6.287 1.00 62.56 487 GLY A O 1
ATOM 3632 N N . LEU A 1 488 ? -23.657 -38.637 6.494 1.00 57.31 488 LEU A N 1
ATOM 3633 C CA . LEU A 1 488 ? -23.587 -38.957 5.072 1.00 57.31 488 LEU A CA 1
ATOM 3634 C C . LEU A 1 488 ? -24.949 -39.481 4.609 1.00 57.31 488 LEU A C 1
ATOM 3636 O O . LEU A 1 488 ? -25.350 -40.591 4.961 1.00 57.31 488 LEU A O 1
ATOM 3640 N N . ASP A 1 489 ? -25.644 -38.683 3.805 1.00 70.56 489 ASP A N 1
ATOM 3641 C CA . ASP A 1 489 ? -26.810 -39.133 3.052 1.00 70.56 489 ASP A CA 1
ATOM 3642 C C . ASP A 1 489 ? -26.332 -40.095 1.958 1.00 70.56 489 ASP A C 1
ATOM 3644 O O . ASP A 1 489 ? -25.867 -39.674 0.897 1.00 70.56 489 ASP A O 1
ATOM 3648 N N . ARG A 1 490 ? -26.383 -41.396 2.262 1.00 73.00 490 ARG A N 1
ATOM 3649 C CA . ARG A 1 490 ? -25.919 -42.455 1.358 1.00 73.00 490 ARG A CA 1
ATOM 3650 C C . ARG A 1 490 ? -26.695 -42.451 0.047 1.00 73.00 490 ARG A C 1
ATOM 3652 O O . ARG A 1 490 ? -26.075 -42.532 -0.997 1.00 73.00 490 ARG A O 1
ATOM 3659 N N . ALA A 1 491 ? -28.008 -42.224 0.083 1.00 72.06 491 ALA A N 1
ATOM 3660 C CA . ALA A 1 491 ? -28.821 -42.183 -1.130 1.00 72.06 491 ALA A CA 1
ATOM 3661 C C . ALA A 1 491 ? -28.398 -41.035 -2.059 1.00 72.06 491 ALA A C 1
ATOM 3663 O O . ALA A 1 491 ? -28.317 -41.202 -3.276 1.00 72.06 491 ALA A O 1
ATOM 3664 N N . ARG A 1 492 ? -28.074 -39.870 -1.488 1.00 68.81 492 ARG A N 1
ATOM 3665 C CA . ARG A 1 492 ? -27.570 -38.730 -2.258 1.00 68.81 492 ARG A CA 1
ATOM 3666 C C . ARG A 1 492 ? -26.115 -38.912 -2.702 1.00 68.81 492 ARG A C 1
ATOM 3668 O O . ARG A 1 492 ? -25.771 -38.449 -3.783 1.00 68.81 492 ARG A O 1
ATOM 3675 N N . ALA A 1 493 ? -25.270 -39.566 -1.906 1.00 71.62 493 ALA A N 1
ATOM 3676 C CA . ALA A 1 493 ? -23.902 -39.908 -2.299 1.00 71.62 493 ALA A CA 1
ATOM 3677 C C . ALA A 1 493 ? -23.888 -40.908 -3.472 1.00 71.62 493 ALA A C 1
ATOM 3679 O O . ALA A 1 493 ? -23.205 -40.666 -4.468 1.00 71.62 493 ALA A O 1
ATOM 3680 N N . ASP A 1 494 ? -24.720 -41.947 -3.398 1.00 80.06 494 ASP A N 1
ATOM 3681 C CA . ASP A 1 494 ? -24.877 -42.971 -4.435 1.00 80.06 494 ASP A CA 1
ATOM 3682 C C . ASP A 1 494 ? -25.440 -42.364 -5.734 1.00 80.06 494 ASP A C 1
ATOM 3684 O O . ASP A 1 494 ? -25.021 -42.723 -6.832 1.00 80.06 494 ASP A O 1
ATOM 3688 N N . ALA A 1 495 ? -26.326 -41.365 -5.637 1.00 79.38 495 ALA A N 1
ATOM 3689 C CA . ALA A 1 495 ? -26.888 -40.681 -6.806 1.00 79.38 495 ALA A CA 1
ATOM 3690 C C . ALA A 1 495 ? -25.858 -39.863 -7.611 1.00 79.38 495 ALA A C 1
ATOM 3692 O O . ALA A 1 495 ? -26.050 -39.636 -8.807 1.00 79.38 495 ALA A O 1
ATOM 3693 N N . VAL A 1 496 ? -24.775 -39.399 -6.979 1.00 78.38 496 VAL A N 1
ATOM 3694 C CA . VAL A 1 496 ? -23.732 -38.594 -7.645 1.00 78.38 496 VAL A CA 1
ATOM 3695 C C . VAL A 1 496 ? -22.603 -39.481 -8.183 1.00 78.38 496 VAL A C 1
ATOM 3697 O O . VAL A 1 496 ? -21.878 -39.071 -9.092 1.00 78.38 496 VAL A O 1
ATOM 3700 N N . GLU A 1 497 ? -22.478 -40.714 -7.690 1.00 80.31 497 GLU A N 1
ATOM 3701 C CA . GLU A 1 497 ? -21.424 -41.657 -8.067 1.00 80.31 497 GLU A CA 1
ATOM 3702 C C . GLU A 1 497 ? -21.302 -41.905 -9.589 1.00 80.31 497 GLU A C 1
ATOM 3704 O O . GLU A 1 497 ? -20.173 -41.865 -10.088 1.00 80.31 497 GLU A O 1
ATOM 3709 N N . PRO A 1 498 ? -22.388 -42.067 -10.375 1.00 78.44 498 PRO A N 1
ATOM 3710 C CA . PRO A 1 498 ? -22.281 -42.254 -11.825 1.00 78.44 498 PRO A CA 1
ATOM 3711 C C . PRO A 1 498 ? -21.664 -41.044 -12.540 1.00 78.44 498 PRO A C 1
ATOM 3713 O O . PRO A 1 498 ? -20.843 -41.201 -13.443 1.00 78.44 498 PRO A O 1
ATOM 3716 N N . VAL A 1 499 ? -22.017 -39.829 -12.107 1.00 77.44 499 VAL A N 1
ATOM 3717 C CA . VAL A 1 499 ? -21.500 -38.570 -12.672 1.00 77.44 499 VAL A CA 1
ATOM 3718 C C . VAL A 1 499 ? -20.039 -38.371 -12.280 1.00 77.44 499 VAL A C 1
ATOM 3720 O O . VAL A 1 499 ? -19.217 -37.970 -13.103 1.00 77.44 499 VAL A O 1
ATOM 3723 N N . LEU A 1 500 ? -19.695 -38.702 -11.036 1.00 75.69 500 LEU A N 1
ATOM 3724 C CA . LEU A 1 500 ? -18.331 -38.622 -10.525 1.00 75.69 500 LEU A CA 1
ATOM 3725 C C . LEU A 1 500 ? -17.414 -39.618 -11.249 1.00 75.69 500 LEU A C 1
ATOM 3727 O O . LEU A 1 500 ? -16.321 -39.231 -11.651 1.00 75.69 500 LEU A O 1
ATOM 3731 N N . ARG A 1 501 ? -17.884 -40.848 -11.507 1.00 77.94 501 ARG A N 1
ATOM 3732 C CA . ARG A 1 501 ? -17.198 -41.863 -12.331 1.00 77.94 501 ARG A CA 1
ATOM 3733 C C . ARG A 1 501 ? -16.954 -41.382 -13.767 1.00 77.94 501 ARG A C 1
ATOM 3735 O O . ARG A 1 501 ? -15.858 -41.574 -14.291 1.00 77.94 501 ARG A O 1
ATOM 3742 N N . LEU A 1 502 ? -17.918 -40.673 -14.355 1.00 75.56 502 LEU A N 1
ATOM 3743 C CA . LEU A 1 502 ? -17.789 -40.024 -15.665 1.00 75.56 502 LEU A CA 1
ATOM 3744 C C . LEU A 1 502 ? -16.727 -38.911 -15.669 1.00 75.56 502 LEU A C 1
ATOM 3746 O O . LEU A 1 502 ? -15.883 -38.870 -16.562 1.00 75.56 502 LEU A O 1
ATOM 3750 N N . LEU A 1 503 ? -16.727 -38.045 -14.651 1.00 73.69 503 LEU A N 1
ATOM 3751 C CA . LEU A 1 503 ? -15.786 -36.924 -14.527 1.00 73.69 503 LEU A CA 1
ATOM 3752 C C . LEU A 1 503 ? -14.345 -37.368 -14.237 1.00 73.69 503 LEU A C 1
ATOM 3754 O O . LEU A 1 503 ? -13.405 -36.721 -14.691 1.00 73.69 503 LEU A O 1
ATOM 3758 N N . ILE A 1 504 ? -14.162 -38.476 -13.514 1.00 81.31 504 ILE A N 1
ATOM 3759 C CA . ILE A 1 504 ? -12.838 -39.056 -13.218 1.00 81.31 504 ILE A CA 1
ATOM 3760 C C . ILE A 1 504 ? -12.380 -40.087 -14.265 1.00 81.31 504 ILE A C 1
ATOM 3762 O O . ILE A 1 504 ? -11.380 -40.772 -14.051 1.00 81.31 504 ILE A O 1
ATOM 3766 N N . GLY A 1 505 ? -13.100 -40.217 -15.386 1.00 72.38 505 GLY A N 1
ATOM 3767 C CA . GLY A 1 505 ? -12.711 -41.068 -16.516 1.00 72.38 505 GLY A CA 1
ATOM 3768 C C . GLY A 1 505 ? -12.807 -42.576 -16.259 1.00 72.38 505 GLY A C 1
ATOM 3769 O O . GLY A 1 505 ? -12.175 -43.358 -16.967 1.00 72.38 505 GLY A O 1
ATOM 3770 N N . ARG A 1 506 ? -13.582 -43.010 -15.258 1.00 61.69 506 ARG A N 1
ATOM 3771 C CA . ARG A 1 506 ? -13.857 -44.427 -14.982 1.00 61.69 506 ARG A CA 1
ATOM 3772 C C . ARG A 1 506 ? -15.210 -44.797 -15.582 1.00 61.69 506 ARG A C 1
ATOM 3774 O O . ARG A 1 506 ? -16.242 -44.630 -14.944 1.00 61.69 506 ARG A O 1
ATOM 3781 N N . GLY A 1 507 ? -15.195 -45.258 -16.832 1.00 56.28 507 GLY A N 1
ATOM 3782 C CA . GLY A 1 507 ? -16.397 -45.704 -17.538 1.00 56.28 507 GLY A CA 1
ATOM 3783 C C . GLY A 1 507 ? -17.139 -46.806 -16.778 1.00 56.28 507 GLY A C 1
ATOM 3784 O O . GLY A 1 507 ? -16.530 -47.738 -16.258 1.00 56.28 507 GLY A O 1
ATOM 3785 N N . SER A 1 508 ? -18.460 -46.673 -16.701 1.00 51.91 508 SER A N 1
ATOM 3786 C CA . SER A 1 508 ? -19.384 -47.692 -16.210 1.00 51.91 508 SER A CA 1
ATOM 3787 C C . SER A 1 508 ? -19.412 -48.882 -17.174 1.00 51.91 508 SER A C 1
ATOM 3789 O O . SER A 1 508 ? -19.846 -48.721 -18.315 1.00 51.91 508 SER A O 1
ATOM 3791 N N . GLU A 1 509 ? -18.966 -50.063 -16.738 1.00 53.62 509 GLU A N 1
ATOM 3792 C CA . GLU A 1 509 ? -19.268 -51.307 -17.456 1.00 53.62 509 GLU A CA 1
ATOM 3793 C C . GLU A 1 509 ? -20.778 -51.592 -17.365 1.00 53.62 509 GLU A C 1
ATOM 3795 O O . GLU A 1 509 ? -21.365 -51.412 -16.294 1.00 53.62 509 GLU A O 1
ATOM 3800 N N . PRO A 1 510 ? -21.437 -51.994 -18.464 1.00 46.16 510 PRO A N 1
ATOM 3801 C CA . PRO A 1 510 ? -22.852 -52.323 -18.431 1.00 46.16 510 PRO A CA 1
ATOM 3802 C C . PRO A 1 510 ? -23.061 -53.682 -17.752 1.00 46.16 510 PRO A C 1
ATOM 3804 O O . PRO A 1 510 ? -22.478 -54.684 -18.167 1.00 46.16 510 PRO A O 1
ATOM 3807 N N . GLU A 1 511 ? -23.941 -53.728 -16.748 1.00 45.53 511 GLU A N 1
ATOM 3808 C CA . GLU A 1 511 ? -24.552 -54.975 -16.280 1.00 45.53 511 GLU A CA 1
ATOM 3809 C C . GLU A 1 511 ? -25.317 -55.614 -17.447 1.00 45.53 511 GLU A C 1
ATOM 3811 O O . GLU A 1 511 ? -26.410 -55.190 -17.829 1.00 45.53 511 GLU A O 1
ATOM 3816 N N . GLY A 1 512 ? -24.698 -56.628 -18.050 1.00 37.75 512 GLY A N 1
ATOM 3817 C CA . GLY A 1 512 ? -25.342 -57.528 -18.991 1.00 37.75 512 GLY A CA 1
ATOM 3818 C C . GLY A 1 512 ? -26.334 -58.427 -18.262 1.00 37.75 512 GLY A C 1
ATOM 3819 O O . GLY A 1 512 ? -25.975 -59.167 -17.348 1.00 37.75 512 GLY A O 1
ATOM 3820 N N . ALA A 1 513 ? -27.588 -58.355 -18.692 1.00 38.53 513 ALA A N 1
ATOM 3821 C CA . ALA A 1 513 ? -28.660 -59.242 -18.287 1.00 38.53 513 ALA A CA 1
ATOM 3822 C C . ALA A 1 513 ? -28.428 -60.695 -18.752 1.00 38.53 513 ALA A C 1
ATOM 3824 O O . ALA A 1 513 ? -28.089 -60.930 -19.907 1.00 38.53 513 ALA A O 1
ATOM 3825 N N . ALA A 1 514 ? -28.731 -61.620 -17.836 1.00 37.16 514 ALA A N 1
ATOM 3826 C CA . ALA A 1 514 ? -29.293 -62.965 -18.016 1.00 37.16 514 ALA A CA 1
ATOM 3827 C C . ALA A 1 514 ? -28.600 -63.982 -18.953 1.00 37.16 514 ALA A C 1
ATOM 3829 O O . ALA A 1 514 ? -28.641 -63.879 -20.179 1.00 37.16 514 ALA A O 1
ATOM 3830 N N . GLY A 1 515 ? -28.137 -65.069 -18.323 1.00 34.69 515 GLY A N 1
ATOM 3831 C CA . GLY A 1 515 ? -27.833 -66.382 -18.892 1.00 34.69 515 GLY A CA 1
ATOM 3832 C C . GLY A 1 515 ? -27.611 -67.384 -17.772 1.00 34.69 515 GLY A C 1
ATOM 3833 O O . GLY A 1 515 ? -26.521 -67.306 -17.168 1.00 34.69 515 GLY A O 1
#

pLDDT: mean 79.92, std 14.24, range [34.41, 95.19]

Sequence (515 aa):
RRLARHSGYGAGIDSPGWYGHLFDVADRPIERWMTKVAGLLREEDRSVSTAHVIEAVRLAETLAALRGRPLAGLGETTDAVRAVMCEGSDVPLALVRDRLIVGETLGEVPDTAPAVPLQRDLTRSQRTLRLKPEASERELDLDLRKETDAARSRLLHRLRLLDVGWGDPVAGRGSTGTFRESWRLSWEPELYVRVAEAGVWGTTVVTAATAKAESGAVAATALADVTALAEHCLLAGLPDALPVVMKALADRAALDADVGHLADALPALARSLRYGDVRSTDTAALAEVAAGLAERICVGLPPACTGLDADGAEALRRQVEAVHGAIGLLLAGTAPAEGLRERWDAVLHKLAARDTVAGIIRGRATRLLLDEGRLAEDEAARLMGLALSPGTPPADAAAWIEGFVGGASGGGMLLVHDERLLALVDAWLTGVPAETFTDVLPLLRRTFSAYEPGVRRTLGELVRRGPVHEGARREDVGRVPGGFGPGLDRARADAVEPVLRLLIGRGSEPEGAAG